Protein AF-A0A9N9IB53-F1 (afdb_monomer)

Secondary structure (DSSP, 8-state):
--HHHHHHHHHHHHTTT--HHHHHHHS-HHHHHHHHHHHHHHHHHHHHHHHHHHS--HHHHHHHHHHHHHHHHHHHHHHHHH--S---HHHHHHHHHHHTS-TT-----SSHHHHHHHH--EEEEESSS-----HHHHHHHHHHHHHHHHHHHHHHHHHHHHTT-SS--TTHHHHHHHHHHHHHHHHHHHTTTEEEEES-SHHHHHHHHHHHHHHHHHHHHHHHHHHHHHHHHHHHHHHHHHHHHHH---HHHHHHHHHHHHHHHHHHHHHHHHHTHHHHHHHHHHHHHBSSS-BHHHHHHHTTGGGTBHHHHHHHHH-HHHHHHHHHHHHHHHHHHHHHHHHHHHHHHHHHHHHHHHHHHHHHHHHHS-TTS----EEHHHHHHSS---------SS-GGGGGSSHHHHHHHHHHHHTT-EES-HHHHHHHHHHHHHHHHHHHHHHIIIIIHHHHHHHHHHHHHHHHHHHTTT----SSTTT---SS--SS----HHHHHHHHHH-BSSTTT-BB--S-TTSTTGGG-EE--SS---EEHHHHHHHH-HHHHHHHTT-PPPHHHHHHHHHHHHHHHHHHHHHHT-B----TTHHHHTGGGSB---

Solvent-accessible surface area (backbone atoms only — not comparable to full-atom values): 33997 Å² total; per-residue (Å²): 136,57,64,58,20,58,49,52,14,48,53,47,60,79,45,67,91,54,51,72,69,55,37,39,68,70,49,32,70,71,53,48,54,49,62,49,50,60,55,45,56,52,58,49,51,54,46,57,50,48,53,61,70,74,45,64,56,71,69,55,44,51,51,46,52,38,47,50,44,45,49,23,57,52,52,50,45,53,57,59,67,68,60,83,69,84,84,48,67,68,57,56,48,49,53,49,49,54,72,48,44,64,82,85,49,79,84,80,82,77,70,44,79,86,43,49,80,75,67,68,53,69,47,78,42,59,78,77,72,79,91,77,73,50,70,66,56,55,50,52,55,52,48,53,52,50,54,51,51,53,51,50,42,48,53,54,38,48,54,40,56,76,68,50,34,68,67,89,62,88,66,48,52,37,55,50,51,47,51,48,54,51,55,51,49,54,62,51,55,78,43,69,73,41,53,74,43,73,74,62,45,38,65,59,50,48,49,44,52,46,53,47,50,56,45,27,51,51,30,42,58,52,50,54,47,54,55,48,55,54,48,53,50,51,47,51,57,49,51,48,50,52,50,54,41,55,63,38,78,47,46,58,50,54,28,49,57,37,51,55,35,28,51,50,38,48,54,53,46,51,56,54,60,32,59,50,53,51,53,59,52,49,52,50,42,44,64,59,43,65,30,92,90,35,29,54,65,58,50,46,32,48,67,4,47,69,60,27,31,43,65,47,34,48,45,39,72,72,40,51,50,64,44,40,43,51,57,48,52,53,52,49,64,71,44,44,63,71,53,48,54,51,50,51,53,54,49,53,49,41,50,52,50,23,54,48,48,43,52,50,51,54,54,52,52,61,67,71,59,71,94,81,60,83,71,68,71,36,31,45,43,56,68,63,60,80,54,87,76,80,81,90,63,81,86,72,90,75,62,76,73,60,78,65,55,37,46,61,62,33,38,45,67,25,44,55,53,48,13,39,39,61,37,68,51,60,69,64,33,44,54,31,37,52,53,45,48,57,49,50,54,52,52,50,59,48,44,40,76,76,47,46,54,63,49,46,51,55,51,31,51,51,47,51,57,52,45,50,75,51,53,52,70,72,60,47,55,30,98,48,102,65,68,44,59,58,70,80,87,87,84,85,88,76,87,54,65,61,43,40,49,57,39,29,69,68,30,53,69,39,87,90,72,21,30,49,22,89,66,53,84,48,42,79,70,43,58,75,40,70,41,67,64,96,58,88,59,77,26,40,40,61,58,38,30,52,74,75,40,52,83,52,39,75,48,53,79,72,46,72,69,53,72,66,58,53,48,29,54,49,10,46,40,62,72,43,44,71,62,35,24,64,75,62,70,33,40,90,71,75,64,83,60,47,59,77,77,21,38,85,70,36,52,71,90,130

Foldseek 3Di:
DQCLLVVQLCVCVVCVVDDLVVLCVVPPLVNLVVVLVVSVVVVVVVVVVVLPVVADDLVRQQVQLLVLLLVLLVVLQVVLVPPPDDDDVLSVLSNVLSVQADVSDHADDPCLVVCLLPPFDKDKAFDDDDDPQDVVNVVVLSVQLVVLLVVLLVVVLVVCVVVLPLHDDPSPSNVSSVSNSVSSVVSVVVPVRMDMDGPHNNSSSSNSSNSNSVSSVVSSVVVVVVSVVVVVVVSVLLSVLSCQCSSPVDLLSLLVNQVVLLVVLLVVLLLVLLLCLLVVVVVVCCVAAVDPVHHLLVVLCCVDLVQLALVSVVVCLVPVLVSSLVVVVVVLVVCLVVSLVVSLVVSVVLQVVQLVVLLVLLVVLLVPDDPPDQFDWAFQLCSNPVGDPDPPDDDDPPDPSSVSRHNCSSRVVSCVSRRSHIDRDVNSSSVSSNVVSVVSVVVVVVCSVPPDSVVSSVSSVVSSVVSSVVVSVVSAADPDQAQTGDPDDDPDDDSDQSSQLSCQLQHALDPVQLAGNLDGCLAPVQQVAWDADPDGDTDGSQRCCCVPPVVCNVNSVPDHDDPSSSLSSLLSCLVCVVVSCVVNVGDHPDDPCSCVVRVVPHDDDD

Organism: NCBI:txid94023

Mean predicted aligned error: 16.35 Å

Nearest PDB structures (foldseek):
  7vgx-assembly1_R  TM=2.521E-01  e=3.388E+00  Homo sapiens

Structure (mmCIF, N/CA/C/O backbone):
data_AF-A0A9N9IB53-F1
#
_entry.id   AF-A0A9N9IB53-F1
#
loop_
_atom_site.group_PDB
_atom_site.id
_atom_site.type_symbol
_atom_site.label_atom_id
_atom_site.label_alt_id
_atom_site.label_comp_id
_atom_site.label_asym_id
_atom_site.label_entity_id
_atom_site.label_seq_id
_atom_site.pdbx_PDB_ins_code
_atom_site.Cartn_x
_atom_site.Cartn_y
_atom_site.Cartn_z
_atom_site.occupancy
_atom_site.B_iso_or_equiv
_atom_site.auth_seq_id
_atom_site.auth_comp_id
_atom_site.auth_asym_id
_atom_site.auth_atom_id
_atom_site.pdbx_PDB_model_num
ATOM 1 N N . GLU A 1 1 ? -6.666 13.324 26.644 1.00 39.88 1 GLU A N 1
ATOM 2 C CA . GLU A 1 1 ? -7.819 12.789 27.408 1.00 39.88 1 GLU A CA 1
ATOM 3 C C . GLU A 1 1 ? -9.128 13.272 26.790 1.00 39.88 1 GLU A C 1
ATOM 5 O O . GLU A 1 1 ? -9.150 14.393 26.292 1.00 39.88 1 GLU A O 1
ATOM 10 N N . MET A 1 2 ? -10.224 12.515 26.894 1.00 49.38 2 MET A N 1
ATOM 11 C CA . MET A 1 2 ? -11.566 13.049 26.629 1.00 49.38 2 MET A CA 1
ATOM 12 C C . MET A 1 2 ? -12.186 13.656 27.895 1.00 49.38 2 MET A C 1
ATOM 14 O O . MET A 1 2 ? -12.417 12.964 28.886 1.00 49.38 2 MET A O 1
ATOM 18 N N . ARG A 1 3 ? -12.514 14.954 27.847 1.00 56.47 3 ARG A N 1
ATOM 19 C CA . ARG A 1 3 ? -13.210 15.657 28.943 1.00 56.47 3 ARG A CA 1
ATOM 20 C C . ARG A 1 3 ? -14.676 15.225 29.088 1.00 56.47 3 ARG A C 1
ATOM 22 O O . ARG A 1 3 ? -15.195 15.208 30.201 1.00 56.47 3 ARG A O 1
ATOM 29 N N . ILE A 1 4 ? -15.299 14.766 27.997 1.00 56.97 4 ILE A N 1
ATOM 30 C CA . ILE A 1 4 ? -16.674 14.235 27.967 1.00 56.97 4 ILE A CA 1
ATOM 31 C C . ILE A 1 4 ? -16.871 13.154 29.044 1.00 56.97 4 ILE A C 1
ATOM 33 O O . ILE A 1 4 ? -17.804 13.261 29.833 1.00 56.97 4 ILE A O 1
ATOM 37 N N . GLY A 1 5 ? -15.948 12.191 29.170 1.00 52.81 5 GLY A N 1
ATOM 38 C CA . GLY A 1 5 ? -16.007 11.161 30.216 1.00 52.81 5 GLY A CA 1
ATOM 39 C C . GLY A 1 5 ? -15.961 11.734 31.641 1.00 52.81 5 GLY A C 1
ATOM 40 O O . GLY A 1 5 ? -16.754 11.323 32.486 1.00 52.81 5 GLY A O 1
ATOM 41 N N . LYS A 1 6 ? -15.108 12.743 31.906 1.00 59.56 6 LYS A N 1
ATOM 42 C CA . LYS A 1 6 ? -15.069 13.461 33.204 1.00 59.56 6 LYS A CA 1
ATOM 43 C C . LYS A 1 6 ? -16.431 14.098 33.531 1.00 59.56 6 LYS A C 1
ATOM 45 O O . LYS A 1 6 ? -16.841 14.100 34.690 1.00 59.56 6 LYS A O 1
ATOM 50 N N . LYS A 1 7 ? -17.152 14.597 32.519 1.00 64.25 7 LYS A N 1
ATOM 51 C CA . LYS A 1 7 ? -18.472 15.228 32.678 1.00 64.25 7 LYS A CA 1
ATOM 52 C C . LYS A 1 7 ? -19.610 14.213 32.819 1.00 64.25 7 LYS A C 1
ATOM 54 O O . LYS A 1 7 ? -20.453 14.413 33.685 1.00 64.25 7 LYS A O 1
ATOM 59 N N . VAL A 1 8 ? -19.602 13.110 32.059 1.00 61.09 8 VAL A N 1
ATOM 60 C CA . VAL A 1 8 ? -20.546 11.982 32.226 1.00 61.09 8 VAL A CA 1
ATOM 61 C C . VAL A 1 8 ? -20.428 11.387 33.627 1.00 61.09 8 VAL A C 1
ATOM 63 O O . VAL A 1 8 ? -21.432 11.289 34.326 1.00 61.09 8 VAL A O 1
ATOM 66 N N . GLY A 1 9 ? -19.209 11.065 34.072 1.00 58.72 9 GLY A N 1
ATOM 67 C CA . GLY A 1 9 ? -18.951 10.541 35.415 1.00 58.72 9 GLY A CA 1
ATOM 68 C C . GLY A 1 9 ? -19.488 11.444 36.515 1.00 58.72 9 GLY A C 1
ATOM 69 O O . GLY A 1 9 ? -20.246 11.002 37.377 1.00 58.72 9 GLY A O 1
ATOM 70 N N . LYS A 1 10 ? -19.178 12.744 36.432 1.00 67.62 10 LYS A N 1
ATOM 71 C CA . LYS A 1 10 ? -19.720 13.730 37.367 1.00 67.62 10 LYS A CA 1
ATOM 72 C C . LYS A 1 10 ? -21.251 13.800 37.315 1.00 67.62 10 LYS A C 1
ATOM 74 O O . LYS A 1 10 ? -21.876 13.779 38.365 1.00 67.62 10 LYS A O 1
ATOM 79 N N . ILE A 1 11 ? -21.861 13.837 36.129 1.00 67.38 11 ILE A N 1
ATOM 80 C CA . ILE A 1 11 ? -23.324 13.869 35.964 1.00 67.38 11 ILE A CA 1
ATOM 81 C C . ILE A 1 11 ? -23.994 12.650 36.616 1.00 67.38 11 ILE A C 1
ATOM 83 O O . ILE A 1 11 ? -24.981 12.819 37.332 1.00 67.38 11 ILE A O 1
ATOM 87 N N . LEU A 1 12 ? -23.452 11.447 36.405 1.00 62.84 12 LEU A N 1
ATOM 88 C CA . LEU A 1 12 ? -23.952 10.209 37.009 1.00 62.84 12 LEU A CA 1
ATOM 89 C C . LEU A 1 12 ? -23.787 10.228 38.538 1.00 62.84 12 LEU A C 1
ATOM 91 O O . LEU A 1 12 ? -24.740 9.942 39.255 1.00 62.84 12 LEU A O 1
ATOM 95 N N . SER A 1 13 ? -22.618 10.636 39.042 1.00 63.16 13 SER A N 1
ATOM 96 C CA . SER A 1 13 ? -22.341 10.766 40.481 1.00 63.16 13 SER A CA 1
ATOM 97 C C . SER A 1 13 ? -23.253 11.791 41.173 1.00 63.16 13 SER A C 1
ATOM 99 O O . SER A 1 13 ? -23.849 11.489 42.207 1.00 63.16 13 SER A O 1
ATOM 101 N N . ASP A 1 14 ? -23.401 12.985 40.592 1.00 69.25 14 ASP A N 1
ATOM 102 C CA . ASP A 1 14 ? -24.212 14.087 41.130 1.00 69.25 14 ASP A CA 1
ATOM 103 C C . ASP A 1 14 ? -25.723 13.762 41.122 1.00 69.25 14 ASP A C 1
ATOM 105 O O . ASP A 1 14 ? -26.490 14.386 41.853 1.00 69.25 14 ASP A O 1
ATOM 109 N N . ASN A 1 15 ? -26.162 12.774 40.326 1.00 63.28 15 ASN A N 1
ATOM 110 C CA . ASN A 1 15 ? -27.563 12.346 40.201 1.00 63.28 15 ASN A CA 1
ATOM 111 C C . ASN A 1 15 ? -27.794 10.877 40.615 1.00 63.28 15 ASN A C 1
ATOM 113 O O . ASN A 1 15 ? -28.842 10.315 40.304 1.00 63.28 15 ASN A O 1
ATOM 117 N N . LYS A 1 16 ? -26.858 10.252 41.345 1.00 61.94 16 LYS A N 1
ATOM 118 C CA . LYS A 1 16 ? -26.874 8.818 41.723 1.00 61.94 16 LYS A CA 1
ATOM 119 C C . LYS A 1 16 ? -28.137 8.332 42.463 1.00 61.94 16 LYS A C 1
ATOM 121 O O . LYS A 1 16 ? -28.369 7.135 42.556 1.00 61.94 16 LYS A O 1
ATOM 126 N N . GLU A 1 17 ? -28.919 9.252 43.031 1.00 60.66 17 GLU A N 1
ATOM 127 C CA . GLU A 1 17 ? -30.139 8.974 43.810 1.00 60.66 17 GLU A CA 1
ATOM 128 C C . GLU A 1 17 ? -31.422 9.109 42.964 1.00 60.66 17 GLU A C 1
ATOM 130 O O . GLU A 1 17 ? -32.527 9.037 43.499 1.00 60.66 17 GLU A O 1
ATOM 135 N N . LYS A 1 18 ? -31.295 9.335 41.647 1.00 64.69 18 LYS A N 1
ATOM 136 C CA . LYS A 1 18 ? -32.418 9.498 40.716 1.00 64.69 18 LYS A CA 1
ATOM 137 C C . LYS A 1 18 ? -32.830 8.193 40.047 1.00 64.69 18 LYS A C 1
ATOM 139 O O . LYS A 1 18 ? -31.997 7.439 39.549 1.00 64.69 18 LYS A O 1
ATOM 144 N N . THR A 1 19 ? -34.141 7.974 39.979 1.00 59.88 19 THR A N 1
ATOM 145 C CA . THR A 1 19 ? -34.743 6.885 39.194 1.00 59.88 19 THR A CA 1
ATOM 146 C C . THR A 1 19 ? -34.499 7.079 37.688 1.00 59.88 19 THR A C 1
ATOM 148 O O . THR A 1 19 ? -34.317 8.219 37.250 1.00 59.88 19 THR A O 1
ATOM 151 N N . PRO A 1 20 ? -34.518 6.017 36.857 1.00 56.50 20 PRO A N 1
ATOM 152 C CA . PRO A 1 20 ? -34.355 6.137 35.402 1.00 56.50 20 PRO A CA 1
ATOM 153 C C . PRO A 1 20 ? -35.373 7.082 34.738 1.00 56.50 20 PRO A C 1
ATOM 155 O O . PRO A 1 20 ? -35.048 7.774 33.772 1.00 56.50 20 PRO A O 1
ATOM 158 N N . GLU A 1 21 ? -36.593 7.145 35.272 1.00 61.78 21 GLU A N 1
ATOM 159 C CA . GLU A 1 21 ? -37.663 8.049 34.848 1.00 61.78 21 GLU A CA 1
ATOM 160 C C . GLU A 1 21 ? -37.324 9.516 35.151 1.00 61.78 21 GLU A C 1
ATOM 162 O O . GLU A 1 21 ? -37.459 10.375 34.276 1.00 61.78 21 GLU A O 1
ATOM 167 N N . GLU A 1 22 ? -36.827 9.814 36.356 1.00 65.06 22 GLU A N 1
ATOM 168 C CA . GLU A 1 22 ? -36.320 11.149 36.700 1.00 65.06 22 GLU A CA 1
ATOM 169 C C . GLU A 1 22 ? -35.081 11.516 35.877 1.00 65.06 22 GLU A C 1
ATOM 171 O O . GLU A 1 22 ? -34.960 12.656 35.429 1.00 65.06 22 GLU A O 1
ATOM 176 N N . PHE A 1 23 ? -34.183 10.557 35.628 1.00 63.91 23 PHE A N 1
ATOM 177 C CA . PHE A 1 23 ? -32.989 10.763 34.810 1.00 63.91 23 PHE A CA 1
ATOM 178 C C . PHE A 1 23 ? -33.374 11.185 33.385 1.00 63.91 23 PHE A C 1
ATOM 180 O O . PHE A 1 23 ? -32.892 12.205 32.897 1.00 63.91 23 PHE A O 1
ATOM 187 N N . LYS A 1 24 ? -34.332 10.486 32.759 1.00 62.16 24 LYS A N 1
ATOM 188 C CA . LYS A 1 24 ? -34.911 10.861 31.454 1.00 62.16 24 LYS A CA 1
ATOM 189 C C . LYS A 1 24 ? -35.626 12.215 31.459 1.00 62.16 24 LYS A C 1
ATOM 191 O O . LYS A 1 24 ? -35.605 12.906 30.442 1.00 62.16 24 LYS A O 1
ATOM 196 N N . ALA A 1 25 ? -36.259 12.599 32.567 1.00 65.25 25 ALA A N 1
ATOM 197 C CA . ALA A 1 25 ? -36.915 13.901 32.698 1.00 65.25 25 ALA A CA 1
ATOM 198 C C . ALA A 1 25 ? -35.909 15.064 32.815 1.00 65.25 25 ALA A C 1
ATOM 200 O O . ALA A 1 25 ? -36.146 16.135 32.257 1.00 65.25 25 ALA A O 1
ATOM 201 N N . ILE A 1 26 ? -34.782 14.856 33.504 1.00 64.75 26 ILE A N 1
ATOM 202 C CA . ILE A 1 26 ? -33.710 15.853 33.663 1.00 64.75 26 ILE A CA 1
ATOM 203 C C . ILE A 1 26 ? -32.871 15.950 32.378 1.00 64.75 26 ILE A C 1
ATOM 205 O O . ILE A 1 26 ? -32.667 17.038 31.831 1.00 64.75 26 ILE A O 1
ATOM 209 N N . PHE A 1 27 ? -32.422 14.810 31.854 1.00 67.56 27 PHE A N 1
ATOM 210 C CA . PHE A 1 27 ? -31.535 14.701 30.695 1.00 67.56 27 PHE A CA 1
ATOM 211 C C . PHE A 1 27 ? -32.322 14.529 29.392 1.00 67.56 27 PHE A C 1
ATOM 213 O O . PHE A 1 27 ? -32.134 13.590 28.620 1.00 67.56 27 PHE A O 1
ATOM 220 N N . SER A 1 28 ? -33.219 15.486 29.138 1.00 69.19 28 SER A N 1
ATOM 221 C CA . SER A 1 28 ? -33.874 15.621 27.834 1.00 69.19 28 SER A CA 1
ATOM 222 C C . SER A 1 28 ? -32.839 15.796 26.713 1.00 69.19 28 SER A C 1
ATOM 224 O O . SER A 1 28 ? -31.769 16.370 26.933 1.00 69.19 28 SER A O 1
ATOM 226 N N . LYS A 1 29 ? -33.182 15.380 25.483 1.00 73.31 29 LYS A N 1
ATOM 227 C CA . LYS A 1 29 ? -32.273 15.440 24.323 1.00 73.31 29 LYS A CA 1
ATOM 228 C C . LYS A 1 29 ? -31.581 16.806 24.179 1.00 73.31 29 LYS A C 1
ATOM 230 O O . LYS A 1 29 ? -30.365 16.859 24.052 1.00 73.31 29 LYS A O 1
ATOM 235 N N . SER A 1 30 ? -32.333 17.904 24.302 1.00 75.62 30 SER A N 1
ATOM 236 C CA . SER A 1 30 ? -31.782 19.264 24.202 1.00 75.62 30 SER A CA 1
ATOM 237 C C . SER A 1 30 ? -30.749 19.589 25.288 1.00 75.62 30 SER A C 1
ATOM 239 O O . SER A 1 30 ? -29.819 20.342 25.015 1.00 75.62 30 SER A O 1
ATOM 241 N N . LYS A 1 31 ? -30.891 19.043 26.505 1.00 73.00 31 LYS A N 1
ATOM 242 C CA . LYS A 1 31 ? -29.931 19.248 27.601 1.00 73.00 31 LYS A CA 1
ATOM 243 C C . LYS A 1 31 ? -28.667 18.410 27.395 1.00 73.00 31 LYS A C 1
ATOM 245 O O . LYS A 1 31 ? -27.570 18.880 27.686 1.00 73.00 31 LYS A O 1
ATOM 250 N N . CYS A 1 32 ? -28.809 17.201 26.855 1.00 69.81 32 CYS A N 1
ATOM 251 C CA . CYS A 1 32 ? -27.674 16.371 26.456 1.00 69.81 32 CYS A CA 1
ATOM 252 C C . CYS A 1 32 ? -26.886 17.006 25.298 1.00 69.81 32 CYS A C 1
ATOM 254 O O . CYS A 1 32 ? -25.665 17.119 25.388 1.00 69.81 32 CYS A O 1
ATOM 256 N N . ASP A 1 33 ? -27.576 17.492 24.260 1.00 79.81 33 ASP A N 1
ATOM 257 C CA . ASP A 1 33 ? -26.955 18.202 23.136 1.00 79.81 33 ASP A CA 1
ATOM 258 C C . ASP A 1 33 ? -26.200 19.460 23.620 1.00 79.81 33 ASP A C 1
ATOM 260 O O . ASP A 1 33 ? -25.074 19.704 23.192 1.00 79.81 33 ASP A O 1
ATOM 264 N N . GLU A 1 34 ? -26.767 20.240 24.546 1.00 80.38 34 GLU A N 1
ATOM 265 C CA . GLU A 1 34 ? -26.108 21.403 25.165 1.00 80.38 34 GLU A CA 1
ATOM 266 C C . GLU A 1 34 ? -24.802 21.011 25.886 1.00 80.38 34 GLU A C 1
ATOM 268 O O . GLU A 1 34 ? -23.727 21.507 25.543 1.00 80.38 34 GLU A O 1
ATOM 273 N N . LEU A 1 35 ? -24.877 20.064 26.831 1.00 72.62 35 LEU A N 1
ATOM 274 C CA . LEU A 1 35 ? -23.743 19.629 27.660 1.00 72.62 35 LEU A CA 1
ATOM 275 C C . LEU A 1 35 ? -22.605 18.994 26.847 1.00 72.62 35 LEU A C 1
ATOM 277 O O . LEU A 1 35 ? -21.434 19.156 27.210 1.00 72.62 35 LEU A O 1
ATOM 281 N N . PHE A 1 36 ? -22.940 18.285 25.764 1.00 80.19 36 PHE A N 1
ATOM 282 C CA . PHE A 1 36 ? -21.968 17.718 24.832 1.00 80.19 36 PHE A CA 1
ATOM 283 C C . PHE A 1 36 ? -21.298 18.806 23.985 1.00 80.19 36 PHE A C 1
ATOM 285 O O . PHE A 1 36 ? -20.075 18.805 23.844 1.00 80.19 36 PHE A O 1
ATOM 292 N N . ASN A 1 37 ? -22.071 19.754 23.439 1.00 83.62 37 ASN A N 1
ATOM 293 C CA . ASN A 1 37 ? -21.524 20.811 22.586 1.00 83.62 37 ASN A CA 1
ATOM 294 C C . ASN A 1 37 ? -20.587 21.769 23.345 1.00 83.62 37 ASN A C 1
ATOM 296 O O . ASN A 1 37 ? -19.641 22.270 22.738 1.00 83.62 37 ASN A O 1
ATOM 300 N N . GLU A 1 38 ? -20.779 21.971 24.655 1.00 80.31 38 GLU A N 1
ATOM 301 C CA . GLU A 1 38 ? -19.804 22.670 25.508 1.00 80.31 38 GLU A CA 1
ATOM 302 C C . GLU A 1 38 ? -18.413 22.010 25.445 1.00 80.31 38 GLU A C 1
ATOM 304 O O . GLU A 1 38 ? -17.438 22.666 25.077 1.00 80.31 38 GLU A O 1
ATOM 309 N N . GLU A 1 39 ? -18.316 20.708 25.738 1.00 74.19 39 GLU A N 1
ATOM 310 C CA . GLU A 1 39 ? -17.036 19.976 25.733 1.00 74.19 39 GLU A CA 1
ATOM 311 C C . GLU A 1 39 ? -16.465 19.817 24.319 1.00 74.19 39 GLU A C 1
ATOM 313 O O . GLU A 1 39 ? -15.256 19.928 24.106 1.00 74.19 39 GLU A O 1
ATOM 318 N N . TRP A 1 40 ? -17.337 19.600 23.333 1.00 82.56 40 TRP A N 1
ATOM 319 C CA . TRP A 1 40 ? -16.949 19.490 21.930 1.00 82.56 40 TRP A CA 1
ATOM 320 C C . TRP A 1 40 ? -16.361 20.794 21.371 1.00 82.56 40 TRP A C 1
ATOM 322 O O . TRP A 1 40 ? -15.504 20.761 20.486 1.00 82.56 40 TRP A O 1
ATOM 332 N N . SER A 1 41 ? -16.770 21.953 21.903 1.00 82.25 41 SER A N 1
ATOM 333 C CA . SER A 1 41 ? -16.246 23.254 21.467 1.00 82.25 41 SER A CA 1
ATOM 334 C C . SER A 1 41 ? -14.737 23.406 21.691 1.00 82.25 41 SER A C 1
ATOM 336 O O . SER A 1 41 ? -14.086 24.138 20.949 1.00 82.25 41 SER A O 1
ATOM 338 N N . GLU A 1 42 ? -14.169 22.695 22.668 1.00 74.25 42 GLU A N 1
ATOM 339 C CA . GLU A 1 42 ? -12.728 22.665 22.939 1.00 74.25 42 GLU A CA 1
ATOM 340 C C . GLU A 1 42 ? -12.004 21.739 21.954 1.00 74.25 42 GLU A C 1
ATOM 342 O O . GLU A 1 42 ? -11.044 22.162 21.316 1.00 74.25 42 GLU A O 1
ATOM 347 N N . VAL A 1 43 ? -12.535 20.528 21.729 1.00 76.88 43 VAL A N 1
ATOM 348 C CA . VAL A 1 43 ? -12.014 19.573 20.726 1.00 76.88 43 VAL A CA 1
ATOM 349 C C . VAL A 1 43 ? -11.954 20.214 19.336 1.00 76.88 43 VAL A C 1
ATOM 351 O O . VAL A 1 43 ? -10.986 20.029 18.599 1.00 76.88 43 VAL A O 1
ATOM 354 N N . LYS A 1 44 ? -12.956 21.031 18.988 1.00 79.38 44 LYS A N 1
ATOM 355 C CA . LYS A 1 44 ? -12.975 21.770 17.723 1.00 79.38 44 LYS A CA 1
ATOM 356 C C . LYS A 1 44 ? -11.907 22.870 17.642 1.00 79.38 44 LYS A C 1
ATOM 358 O O . LYS A 1 44 ? -11.322 23.045 16.578 1.00 79.38 44 LYS A O 1
ATOM 363 N N . LYS A 1 45 ? -11.591 23.575 18.737 1.00 80.50 45 LYS A N 1
ATOM 364 C CA . LYS A 1 45 ? -10.486 24.561 18.757 1.00 80.50 45 LYS A CA 1
ATOM 365 C C . LYS A 1 45 ? -9.133 23.884 18.538 1.00 80.50 45 LYS A C 1
ATOM 367 O O . LYS A 1 45 ? -8.314 24.415 17.787 1.00 80.50 45 LYS A O 1
ATOM 372 N N . ASP A 1 46 ? -8.930 22.719 19.152 1.00 77.31 46 ASP A N 1
ATOM 373 C CA . ASP A 1 46 ? -7.717 21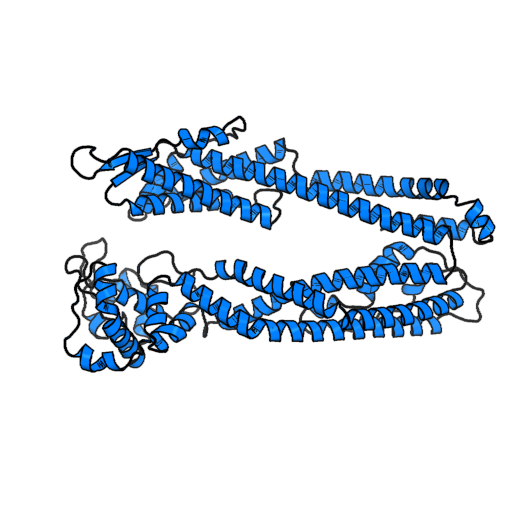.914 18.982 1.00 77.31 46 ASP A CA 1
ATOM 374 C C . ASP A 1 46 ? -7.604 21.382 17.539 1.00 77.31 46 ASP A C 1
ATOM 376 O O . ASP A 1 46 ? -6.532 21.477 16.937 1.00 77.31 46 ASP A O 1
ATOM 380 N N . GLN A 1 47 ? -8.713 20.932 16.927 1.00 80.12 47 GLN A N 1
ATOM 381 C CA . GLN A 1 47 ? -8.764 20.599 15.494 1.00 80.12 47 GLN A CA 1
ATOM 382 C C . GLN A 1 47 ? -8.405 21.813 14.624 1.00 80.12 47 GLN A C 1
ATOM 384 O O . GLN A 1 47 ? -7.512 21.720 13.782 1.00 80.12 47 GLN A O 1
ATOM 389 N N . ASP A 1 48 ? -9.064 22.958 14.824 1.00 79.19 48 ASP A N 1
ATOM 390 C CA . ASP A 1 48 ? -8.815 24.172 14.043 1.00 79.19 48 ASP A CA 1
ATOM 391 C C . ASP A 1 48 ? -7.345 24.613 14.172 1.00 79.19 48 ASP A C 1
ATOM 393 O O . ASP A 1 48 ? -6.755 25.116 13.216 1.00 79.19 48 ASP A O 1
ATOM 397 N N . ALA A 1 49 ? -6.723 24.458 15.347 1.00 81.00 49 ALA A N 1
ATOM 398 C CA . ALA A 1 49 ? -5.292 24.693 15.540 1.00 81.00 49 ALA A CA 1
ATOM 399 C C . ALA A 1 49 ? -4.431 23.693 14.744 1.00 81.00 49 ALA A C 1
ATOM 401 O O . ALA A 1 49 ? -3.594 24.121 13.951 1.00 81.00 49 ALA A O 1
ATOM 402 N N . PHE A 1 50 ? -4.684 22.388 14.880 1.00 78.75 50 PHE A N 1
ATOM 403 C CA . PHE A 1 50 ? -3.954 21.328 14.177 1.00 78.75 50 PHE A CA 1
ATOM 404 C C . PHE A 1 50 ? -4.023 21.467 12.648 1.00 78.75 50 PHE A C 1
ATOM 406 O O . PHE A 1 50 ? -2.990 21.412 11.980 1.00 78.75 50 PHE A O 1
ATOM 413 N N . LEU A 1 51 ? -5.205 21.734 12.079 1.00 78.50 51 LEU A N 1
ATOM 414 C CA . LEU A 1 51 ? -5.375 21.944 10.635 1.00 78.50 51 LEU A CA 1
ATOM 415 C C . LEU A 1 51 ? -4.559 23.149 10.130 1.00 78.50 51 LEU A C 1
ATOM 417 O O . LEU A 1 51 ? -3.948 23.071 9.062 1.00 78.50 51 LEU A O 1
ATOM 421 N N . ARG A 1 52 ? -4.477 24.233 10.918 1.00 77.12 52 ARG A N 1
ATOM 422 C CA . ARG A 1 52 ? -3.631 25.412 10.627 1.00 77.12 52 ARG A CA 1
ATOM 423 C C . ARG A 1 52 ? -2.128 25.149 10.786 1.00 77.12 52 ARG A C 1
ATOM 425 O O . ARG A 1 52 ? -1.336 25.885 10.208 1.00 77.12 52 ARG A O 1
ATOM 432 N N . THR A 1 53 ? -1.721 24.132 11.546 1.00 76.00 53 THR A N 1
ATOM 433 C CA . THR A 1 53 ? -0.315 23.696 11.634 1.00 76.00 53 THR A CA 1
ATOM 434 C C . THR A 1 53 ? 0.065 22.759 10.486 1.00 76.00 53 THR A C 1
ATOM 436 O O . THR A 1 53 ? 1.144 22.900 9.916 1.00 76.00 53 THR A O 1
ATOM 439 N N . MET A 1 54 ? -0.814 21.818 10.131 1.00 75.19 54 MET A N 1
ATOM 440 C CA . MET A 1 54 ? -0.540 20.785 9.124 1.00 75.19 54 MET A CA 1
ATOM 441 C C . MET A 1 54 ? -0.685 21.271 7.679 1.00 75.19 54 MET A C 1
ATOM 443 O O . MET A 1 54 ? -0.041 20.723 6.785 1.00 75.19 54 MET A O 1
ATOM 447 N N . THR A 1 55 ? -1.516 22.288 7.428 1.00 74.94 55 THR A N 1
ATOM 448 C CA . THR A 1 55 ? -1.749 22.812 6.075 1.00 74.94 55 THR A CA 1
ATOM 449 C C . THR A 1 55 ? -1.134 24.190 5.888 1.00 74.94 55 THR A C 1
ATOM 451 O O . THR A 1 55 ? -1.235 25.070 6.741 1.00 74.94 55 THR A O 1
ATOM 454 N N . LYS A 1 56 ? -0.489 24.397 4.737 1.00 74.75 56 LYS A N 1
ATOM 455 C CA . LYS A 1 56 ? -0.002 25.719 4.342 1.00 74.75 56 LYS A CA 1
ATOM 456 C C . LYS A 1 56 ? -1.152 26.512 3.734 1.00 74.75 56 LYS A C 1
ATOM 458 O O . LYS A 1 56 ? -1.782 26.044 2.788 1.00 74.75 56 LYS A O 1
ATOM 463 N N . GLU A 1 57 ? -1.371 27.740 4.206 1.00 81.88 57 GLU A N 1
ATOM 464 C CA . GLU A 1 57 ? -2.204 28.710 3.484 1.00 81.88 57 GLU A CA 1
ATOM 465 C C . GLU A 1 57 ? -1.765 28.797 2.014 1.00 81.88 57 GLU A C 1
ATOM 467 O O . GLU A 1 57 ? -0.567 28.723 1.733 1.00 81.88 57 GLU A O 1
ATOM 472 N N . MET A 1 58 ? -2.688 29.031 1.073 1.00 82.94 58 MET A N 1
ATOM 473 C CA . MET A 1 58 ? -2.378 28.993 -0.368 1.00 82.94 58 MET A CA 1
ATOM 474 C C . MET A 1 58 ? -1.159 29.854 -0.756 1.00 82.94 58 MET A C 1
ATOM 476 O O . MET A 1 58 ? -0.351 29.423 -1.571 1.00 82.94 58 MET A O 1
ATOM 480 N N . LYS A 1 59 ? -0.970 31.029 -0.135 1.00 83.94 59 LYS A N 1
ATOM 481 C CA . LYS A 1 59 ? 0.207 31.895 -0.359 1.00 83.94 59 LYS A CA 1
ATOM 482 C C . LYS A 1 59 ? 1.512 31.296 0.184 1.00 83.94 59 LYS A C 1
ATOM 484 O O . LYS A 1 59 ? 2.560 31.448 -0.434 1.00 83.94 59 LYS A O 1
ATOM 489 N N . SER A 1 60 ? 1.450 30.606 1.322 1.00 86.19 60 SER A N 1
ATOM 490 C CA . SER A 1 60 ? 2.580 29.886 1.924 1.00 86.19 60 SER A CA 1
ATOM 491 C C . SER A 1 60 ? 2.943 28.637 1.113 1.00 86.19 60 SER A C 1
ATOM 493 O O . SER A 1 60 ? 4.123 28.344 0.927 1.00 86.19 60 SER A O 1
ATOM 495 N N . LEU A 1 61 ? 1.948 27.940 0.552 1.00 87.75 61 LEU A N 1
ATOM 496 C CA . LEU A 1 61 ? 2.159 26.832 -0.381 1.00 87.75 61 LEU A CA 1
ATOM 497 C C . LEU A 1 61 ? 2.750 27.319 -1.715 1.00 87.75 61 LEU A C 1
ATOM 499 O O . LEU A 1 61 ? 3.708 26.730 -2.207 1.00 87.75 61 LEU A O 1
ATOM 503 N N . GLU A 1 62 ? 2.242 28.424 -2.262 1.00 90.75 62 GLU A N 1
ATOM 504 C CA . GLU A 1 62 ? 2.765 29.055 -3.482 1.00 90.75 62 GLU A CA 1
ATOM 505 C C . GLU A 1 62 ? 4.231 29.475 -3.299 1.00 90.75 62 GLU A C 1
ATOM 507 O O . GLU A 1 62 ? 5.091 29.092 -4.094 1.00 90.75 62 GLU A O 1
ATOM 512 N N . GLN A 1 63 ? 4.549 30.158 -2.193 1.00 89.81 63 GLN A N 1
ATOM 513 C CA . GLN A 1 63 ? 5.923 30.526 -1.853 1.00 89.81 63 GLN A CA 1
ATOM 514 C C . GLN A 1 63 ? 6.815 29.298 -1.597 1.00 89.81 63 GLN A C 1
ATOM 516 O O . GLN A 1 63 ? 7.988 29.322 -1.965 1.00 89.81 63 GLN A O 1
ATOM 521 N N . HIS A 1 64 ? 6.285 28.217 -1.008 1.00 90.44 64 HIS A N 1
ATOM 522 C CA . HIS A 1 64 ? 7.017 26.955 -0.824 1.00 90.44 64 HIS A CA 1
ATOM 523 C C . HIS A 1 64 ? 7.421 26.349 -2.169 1.00 90.44 64 HIS A C 1
ATOM 525 O O . HIS A 1 64 ? 8.601 26.090 -2.384 1.00 90.44 64 HIS A O 1
ATOM 531 N N . VAL A 1 65 ? 6.470 26.199 -3.098 1.00 91.62 65 VAL A N 1
ATOM 532 C CA . VAL A 1 65 ? 6.737 25.669 -4.445 1.00 91.62 65 VAL A CA 1
ATOM 533 C C . VAL A 1 65 ? 7.744 26.551 -5.191 1.00 91.62 65 VAL A C 1
ATOM 535 O O . VAL A 1 65 ? 8.734 26.041 -5.715 1.00 91.62 65 VAL A O 1
ATOM 538 N N . VAL A 1 66 ? 7.551 27.875 -5.183 1.00 91.19 66 VAL A N 1
ATOM 539 C CA . VAL A 1 66 ? 8.477 28.831 -5.813 1.00 91.19 66 VAL A CA 1
ATOM 540 C C . VAL A 1 66 ? 9.884 28.740 -5.211 1.00 91.19 66 VAL A C 1
ATOM 542 O O . VAL A 1 66 ? 10.862 28.764 -5.959 1.00 91.19 66 VAL A O 1
ATOM 545 N N . ASN A 1 67 ? 10.017 28.602 -3.890 1.00 90.50 67 ASN A N 1
ATOM 546 C CA . ASN A 1 67 ? 11.321 28.484 -3.235 1.00 90.50 67 ASN A CA 1
ATOM 547 C C . ASN A 1 67 ? 12.014 27.162 -3.590 1.00 90.50 67 ASN A C 1
ATOM 549 O O . ASN A 1 67 ? 13.141 27.192 -4.080 1.00 90.50 67 ASN A O 1
ATOM 553 N N . SER A 1 68 ? 11.343 26.018 -3.412 1.00 92.31 68 SER A N 1
ATOM 554 C CA . SER A 1 68 ? 11.941 24.695 -3.642 1.00 92.31 68 SER A CA 1
ATOM 555 C C . SER A 1 68 ? 12.348 24.469 -5.102 1.00 92.31 68 SER A C 1
ATOM 557 O O . SER A 1 68 ? 13.392 23.868 -5.357 1.00 92.31 68 SER A O 1
ATOM 559 N N . PHE A 1 69 ? 11.584 24.984 -6.075 1.00 93.06 69 PHE A N 1
ATOM 560 C CA . PHE A 1 69 ? 12.010 24.949 -7.477 1.00 93.06 69 PHE A CA 1
ATOM 561 C C . PHE A 1 69 ? 13.188 25.901 -7.743 1.00 93.06 69 PHE A C 1
ATOM 563 O O . PHE A 1 69 ? 14.167 25.482 -8.355 1.00 93.06 69 PHE A O 1
ATOM 570 N N . ASN A 1 70 ? 13.178 27.148 -7.252 1.00 91.69 70 ASN A N 1
ATOM 571 C CA . ASN A 1 70 ? 14.322 28.054 -7.446 1.00 91.69 70 ASN A CA 1
ATOM 572 C C . ASN A 1 70 ? 15.621 27.513 -6.815 1.00 91.69 70 ASN A C 1
ATOM 574 O O . ASN A 1 70 ? 16.683 27.606 -7.435 1.00 91.69 70 ASN A O 1
ATOM 578 N N . GLU A 1 71 ? 15.541 26.899 -5.633 1.00 89.56 71 GLU A N 1
ATOM 579 C CA . GLU A 1 71 ? 16.665 26.215 -4.986 1.00 89.56 71 GLU A CA 1
ATOM 580 C C . GLU A 1 71 ? 17.168 25.031 -5.828 1.00 89.56 71 GLU A C 1
ATOM 582 O O . GLU A 1 71 ? 18.365 24.926 -6.096 1.00 89.56 71 GLU A O 1
ATOM 587 N N . ALA A 1 72 ? 16.269 24.194 -6.352 1.00 90.44 72 ALA A N 1
ATOM 588 C CA . ALA A 1 72 ? 16.635 23.106 -7.256 1.00 90.44 72 ALA A CA 1
ATOM 589 C C . ALA A 1 72 ? 17.346 23.596 -8.532 1.00 90.44 72 ALA A C 1
ATOM 591 O O . ALA A 1 72 ? 18.324 22.983 -8.962 1.00 90.44 72 ALA A O 1
ATOM 592 N N . ILE A 1 73 ? 16.929 24.725 -9.117 1.00 90.31 73 ILE A N 1
ATOM 593 C CA . ILE A 1 73 ? 17.609 25.319 -10.281 1.00 90.31 73 ILE A CA 1
ATOM 594 C C . ILE A 1 73 ? 18.973 25.916 -9.867 1.00 90.31 73 ILE A C 1
ATOM 596 O O . ILE A 1 73 ? 19.932 25.892 -10.649 1.00 90.31 73 ILE A O 1
ATOM 600 N N . ILE A 1 74 ? 19.135 26.429 -8.642 1.00 87.69 74 ILE A N 1
ATOM 601 C CA . ILE A 1 74 ? 20.448 26.820 -8.090 1.00 87.69 74 ILE A CA 1
ATOM 602 C C . ILE A 1 74 ? 21.367 25.595 -7.967 1.00 87.69 74 ILE A C 1
ATOM 604 O O . ILE A 1 74 ? 22.448 25.593 -8.564 1.00 87.69 74 ILE A O 1
ATOM 608 N N . ASN A 1 75 ? 20.909 24.535 -7.304 1.00 85.31 75 ASN A N 1
ATOM 609 C CA . ASN A 1 75 ? 21.684 23.320 -7.048 1.00 85.31 75 ASN A CA 1
ATOM 610 C C . ASN A 1 75 ? 22.039 22.580 -8.352 1.00 85.31 75 ASN A C 1
ATOM 612 O O . ASN A 1 75 ? 23.197 22.213 -8.564 1.00 85.31 75 ASN A O 1
ATOM 616 N N . GLY A 1 76 ? 21.087 22.455 -9.283 1.00 84.62 76 GLY A N 1
ATOM 617 C CA . GLY A 1 76 ? 21.295 21.845 -10.599 1.00 84.62 76 GLY A CA 1
ATOM 618 C C . GLY A 1 76 ? 22.370 22.552 -11.432 1.00 84.62 76 GLY A C 1
ATOM 619 O O . GLY A 1 76 ? 23.230 21.884 -12.003 1.00 84.62 76 GLY A O 1
ATOM 620 N N . HIS A 1 77 ? 22.413 23.893 -11.430 1.00 82.81 77 HIS A N 1
ATOM 621 C CA . HIS A 1 77 ? 23.518 24.640 -12.053 1.00 82.81 77 HIS A CA 1
ATOM 622 C C . HIS A 1 77 ? 24.876 24.321 -11.413 1.00 82.81 77 HIS A C 1
ATOM 624 O O . HIS A 1 77 ? 25.859 24.175 -12.134 1.00 82.81 77 HIS A O 1
ATOM 630 N N . GLY A 1 78 ? 24.953 24.254 -10.079 1.00 77.31 78 GLY A N 1
ATOM 631 C CA . GLY A 1 78 ? 26.208 23.987 -9.369 1.00 77.31 78 GLY A CA 1
ATOM 632 C C . GLY A 1 78 ? 26.788 22.622 -9.737 1.00 77.31 78 GLY A C 1
ATOM 633 O O . GLY A 1 78 ? 27.940 22.522 -10.159 1.00 77.31 78 GLY A O 1
ATOM 634 N N . ILE A 1 79 ? 25.949 21.587 -9.675 1.00 78.44 79 ILE A N 1
ATOM 635 C CA . ILE A 1 79 ? 26.296 20.205 -10.034 1.00 78.44 79 ILE A CA 1
ATOM 636 C C . ILE A 1 79 ? 26.779 20.130 -11.490 1.00 78.44 79 ILE A C 1
ATOM 638 O O . ILE A 1 79 ? 27.847 19.591 -11.775 1.00 78.44 79 ILE A O 1
ATOM 642 N N . VAL A 1 80 ? 26.025 20.731 -12.411 1.00 75.44 80 VAL A N 1
ATOM 643 C CA . VAL A 1 80 ? 26.281 20.649 -13.855 1.00 75.44 80 VAL A CA 1
ATOM 644 C C . VAL A 1 80 ? 27.459 21.530 -14.308 1.00 75.44 80 VAL A C 1
ATOM 646 O O . VAL A 1 80 ? 28.061 21.246 -15.342 1.00 75.44 80 VAL A O 1
ATOM 649 N N . ASN A 1 81 ? 27.859 22.542 -13.531 1.00 67.94 81 ASN A N 1
ATOM 650 C CA . ASN A 1 81 ? 29.088 23.314 -13.765 1.00 67.94 81 ASN A CA 1
ATOM 651 C C . ASN A 1 81 ? 30.348 22.650 -13.181 1.00 67.94 81 ASN A C 1
ATOM 653 O O . ASN A 1 81 ? 31.432 22.826 -13.736 1.00 67.94 81 ASN A O 1
ATOM 657 N N . ASN A 1 82 ? 30.223 21.900 -12.082 1.00 57.59 82 ASN A N 1
ATOM 658 C CA . ASN A 1 82 ? 31.356 21.240 -11.422 1.00 57.59 82 ASN A CA 1
ATOM 659 C C . ASN A 1 82 ? 31.794 19.936 -12.112 1.00 57.59 82 ASN A C 1
ATOM 661 O O . ASN A 1 82 ? 32.919 19.486 -11.898 1.00 57.59 82 ASN A O 1
ATOM 665 N N . ASP A 1 83 ? 30.947 19.352 -12.961 1.00 55.78 83 ASP A N 1
ATOM 666 C CA . ASP A 1 83 ? 31.276 18.177 -13.770 1.00 55.78 83 ASP A CA 1
ATOM 667 C C . ASP A 1 83 ? 32.295 18.516 -14.881 1.00 55.78 83 ASP A C 1
ATOM 669 O O . ASP A 1 83 ? 31.955 19.099 -15.925 1.00 55.78 83 ASP A O 1
ATOM 673 N N . ARG A 1 84 ? 33.558 18.147 -14.621 1.00 45.19 84 ARG A N 1
ATOM 674 C CA . ARG A 1 84 ? 34.734 18.316 -15.496 1.00 45.19 84 ARG A CA 1
ATOM 675 C C . ARG A 1 84 ? 35.029 17.089 -16.379 1.00 45.19 84 ARG A C 1
ATOM 677 O O . ARG A 1 84 ? 36.120 17.013 -16.937 1.00 45.19 84 ARG A O 1
ATOM 684 N N . GLY A 1 85 ? 34.106 16.130 -16.485 1.00 47.28 85 GLY A N 1
ATOM 685 C CA . GLY A 1 85 ? 34.274 14.945 -17.332 1.00 47.28 85 GLY A CA 1
ATOM 686 C C . GLY A 1 85 ? 34.254 15.245 -18.838 1.00 47.28 85 GLY A C 1
ATOM 687 O O . GLY A 1 85 ? 33.728 16.271 -19.280 1.00 47.28 85 GLY A O 1
ATOM 688 N N . ASP A 1 86 ? 34.814 14.321 -19.625 1.00 43.66 86 ASP A N 1
ATOM 689 C CA . ASP A 1 86 ? 34.847 14.423 -21.087 1.00 43.66 86 ASP A CA 1
ATOM 6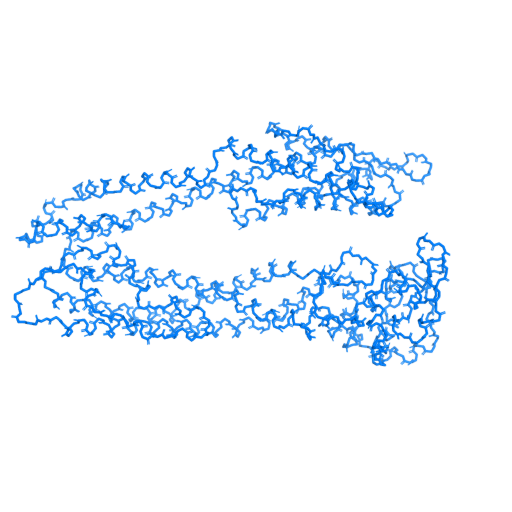90 C C . ASP A 1 86 ? 33.445 14.294 -21.720 1.00 43.66 86 ASP A C 1
ATOM 692 O O . ASP A 1 86 ? 32.545 13.627 -21.203 1.00 43.66 86 ASP A O 1
ATOM 696 N N . VAL A 1 87 ? 33.224 15.026 -22.811 1.00 52.41 87 VAL A N 1
ATOM 697 C CA . VAL A 1 87 ? 31.955 15.735 -23.008 1.00 52.41 87 VAL A CA 1
ATOM 698 C C . VAL A 1 87 ? 30.934 14.927 -23.817 1.00 52.41 87 VAL A C 1
ATOM 700 O O . VAL A 1 87 ? 30.711 15.178 -25.007 1.00 52.41 87 VAL A O 1
ATOM 703 N N . LYS A 1 88 ? 30.232 14.002 -23.152 1.00 68.75 88 LYS A N 1
ATOM 704 C CA . LYS A 1 88 ? 29.092 13.268 -23.733 1.00 68.75 88 LYS A CA 1
ATOM 705 C C . LYS A 1 88 ? 27.956 14.229 -24.119 1.00 68.75 88 LYS A C 1
ATOM 707 O O . LYS A 1 88 ? 27.656 15.176 -23.390 1.00 68.75 88 LYS A O 1
ATOM 712 N N . GLU A 1 89 ? 27.252 13.959 -25.223 1.00 71.44 89 GLU A N 1
ATOM 713 C CA . GLU A 1 89 ? 26.142 14.815 -25.700 1.00 71.44 89 GLU A CA 1
ATOM 714 C C . GLU A 1 89 ? 25.046 15.037 -24.644 1.00 71.44 89 GLU A C 1
ATOM 716 O O . GLU A 1 89 ? 24.546 16.152 -24.506 1.00 71.44 89 GLU A O 1
ATOM 721 N N . LYS A 1 90 ? 24.754 14.035 -23.804 1.00 79.69 90 LYS A N 1
ATOM 722 C CA . LYS A 1 90 ? 23.822 14.171 -22.672 1.00 79.69 90 LYS A CA 1
ATOM 723 C C . LYS A 1 90 ? 24.242 15.262 -21.676 1.00 79.69 90 LYS A C 1
ATOM 725 O O . LYS A 1 90 ? 23.403 16.045 -21.238 1.00 79.69 90 LYS A O 1
ATOM 730 N N . GLN A 1 91 ? 25.537 15.385 -21.369 1.00 79.94 91 GLN A N 1
ATOM 731 C CA . GLN A 1 91 ? 26.053 16.472 -20.524 1.00 79.94 91 GLN A CA 1
ATOM 732 C C . GLN A 1 91 ? 25.986 17.826 -21.244 1.00 79.94 91 GLN A C 1
ATOM 734 O O . GLN A 1 91 ? 25.710 18.832 -20.594 1.00 79.94 91 GLN A O 1
ATOM 739 N N . LYS A 1 92 ? 26.179 17.883 -22.573 1.00 82.19 92 LYS A N 1
ATOM 740 C CA . LYS A 1 92 ? 25.980 19.123 -23.358 1.00 82.19 92 LYS A CA 1
ATOM 741 C C . LYS A 1 92 ? 24.517 19.559 -23.339 1.00 82.19 92 LYS A C 1
ATOM 743 O O . LYS A 1 92 ? 24.243 20.749 -23.181 1.00 82.19 92 LYS A O 1
ATOM 748 N N . PHE A 1 93 ? 23.588 18.611 -23.462 1.00 85.62 93 PHE A N 1
ATOM 749 C CA . PHE A 1 93 ? 22.157 18.865 -23.347 1.00 85.62 93 PHE A CA 1
ATOM 750 C C . PHE A 1 93 ? 21.794 19.365 -21.947 1.00 85.62 93 PHE A C 1
ATOM 752 O O . PHE A 1 93 ? 21.234 20.450 -21.836 1.00 85.62 93 PHE A O 1
ATOM 759 N N . ALA A 1 94 ? 22.209 18.671 -20.882 1.00 86.06 94 ALA A N 1
ATOM 760 C CA . ALA A 1 94 ? 21.984 19.113 -19.504 1.00 86.06 94 ALA A CA 1
ATOM 761 C C . ALA A 1 94 ? 22.576 20.514 -19.242 1.00 86.06 94 ALA A C 1
ATOM 763 O O . ALA A 1 94 ? 21.874 21.401 -18.757 1.00 86.06 94 ALA A O 1
ATOM 764 N N . LYS A 1 95 ? 23.829 20.770 -19.655 1.00 85.44 95 LYS A N 1
ATOM 765 C CA . LYS A 1 95 ? 24.480 22.095 -19.566 1.00 85.44 95 LYS A CA 1
ATOM 766 C C . LYS A 1 95 ? 23.687 23.195 -20.295 1.00 85.44 95 LYS A C 1
ATOM 768 O O . LYS A 1 95 ? 23.746 24.348 -19.874 1.00 85.44 95 LYS A O 1
ATOM 773 N N . ARG A 1 96 ? 22.915 22.868 -21.343 1.00 85.44 96 ARG A N 1
ATOM 774 C CA . ARG A 1 96 ? 21.992 23.800 -22.028 1.00 85.44 96 ARG A CA 1
ATOM 775 C C . ARG A 1 96 ? 20.623 23.912 -21.352 1.00 85.44 96 ARG A C 1
ATOM 777 O O . ARG A 1 96 ? 20.133 25.031 -21.257 1.00 85.44 96 ARG A O 1
ATOM 784 N N . PHE A 1 97 ? 20.036 22.800 -20.902 1.00 89.00 97 PHE A N 1
ATOM 785 C CA . PHE A 1 97 ? 18.754 22.744 -20.190 1.00 89.00 97 PHE A CA 1
ATOM 786 C C . PHE A 1 97 ? 18.809 23.645 -18.957 1.00 89.00 97 PHE A C 1
ATOM 788 O O . PHE A 1 97 ? 18.149 24.679 -18.929 1.00 89.00 97 PHE A O 1
ATOM 795 N N . TRP A 1 98 ? 19.694 23.328 -18.004 1.00 88.75 98 TRP A N 1
ATOM 796 C CA . TRP A 1 98 ? 19.805 24.062 -16.742 1.00 88.75 98 TRP A CA 1
ATOM 797 C C . TRP A 1 98 ? 20.129 25.539 -16.979 1.00 88.75 98 TRP A C 1
ATOM 799 O O . TRP A 1 98 ? 19.421 26.400 -16.474 1.00 88.75 98 TRP A O 1
ATOM 809 N N . LYS A 1 99 ? 21.121 25.854 -17.828 1.00 84.00 99 LYS A N 1
ATOM 810 C CA . LYS A 1 99 ? 21.525 27.245 -18.110 1.00 84.00 99 LYS A CA 1
ATOM 811 C C . LYS A 1 99 ? 20.416 28.110 -18.737 1.00 84.00 99 LYS A C 1
ATOM 813 O O . LYS A 1 99 ? 20.505 29.332 -18.641 1.00 84.00 99 LYS A O 1
ATOM 818 N N . LYS A 1 100 ? 19.413 27.512 -19.391 1.00 85.06 100 LYS A N 1
ATOM 819 C CA . LYS A 1 100 ? 18.270 28.221 -19.992 1.00 85.06 100 LYS A CA 1
ATOM 820 C C . LYS A 1 100 ? 17.052 28.343 -19.054 1.00 85.06 100 LYS A C 1
ATOM 822 O O . LYS A 1 100 ? 16.047 28.890 -19.495 1.00 85.06 100 LYS A O 1
ATOM 827 N N . LEU A 1 101 ? 17.117 27.865 -17.808 1.00 86.12 101 LEU A N 1
ATOM 828 C CA . LEU A 1 101 ? 16.053 28.059 -16.815 1.00 86.12 101 LEU A CA 1
ATOM 829 C C . LEU A 1 101 ? 16.146 29.447 -16.156 1.00 86.12 101 LEU A C 1
ATOM 831 O O . LEU A 1 101 ? 17.231 29.897 -15.776 1.00 86.12 101 LEU A O 1
ATOM 835 N N . LEU A 1 102 ? 15.002 30.120 -16.009 1.00 77.19 102 LEU A N 1
ATOM 836 C CA . LEU A 1 102 ? 14.888 31.438 -15.372 1.00 77.19 102 LEU A CA 1
ATOM 837 C C . LEU A 1 102 ? 15.307 31.435 -13.890 1.00 77.19 102 LEU A C 1
ATOM 839 O O . LEU A 1 102 ? 15.083 30.472 -13.156 1.00 77.19 102 LEU A O 1
ATOM 843 N N . LYS A 1 103 ? 15.883 32.560 -13.439 1.00 71.75 103 LYS A N 1
ATOM 844 C CA . LYS A 1 103 ? 16.280 32.801 -12.042 1.00 71.75 103 LYS A CA 1
ATOM 845 C C . LYS A 1 103 ? 16.079 34.266 -11.619 1.00 71.75 103 LYS A C 1
ATOM 847 O O . LYS A 1 103 ? 16.692 35.134 -12.240 1.00 71.75 103 LYS A O 1
ATOM 852 N N . PRO A 1 104 ? 15.337 34.541 -10.530 1.00 66.00 104 PRO A N 1
ATOM 853 C CA . PRO A 1 104 ? 14.327 33.659 -9.945 1.00 66.00 104 PRO A CA 1
ATOM 854 C C . PRO A 1 104 ? 13.155 33.492 -10.925 1.00 66.00 104 PRO A C 1
ATOM 856 O O . PRO A 1 104 ? 12.696 34.464 -11.521 1.00 66.00 104 PRO A O 1
ATOM 859 N N . ALA A 1 105 ? 12.652 32.273 -11.081 1.00 73.38 105 ALA A N 1
ATOM 860 C CA . ALA A 1 105 ? 11.370 32.035 -11.737 1.00 73.38 105 ALA A CA 1
ATOM 861 C C . ALA A 1 105 ? 10.230 32.218 -10.717 1.00 73.38 105 ALA A C 1
ATOM 863 O O . ALA A 1 105 ? 10.362 31.814 -9.557 1.00 73.38 105 ALA A O 1
ATOM 864 N N . THR A 1 106 ? 9.114 32.814 -11.134 1.00 80.88 106 THR A N 1
ATOM 865 C CA . THR A 1 106 ? 7.893 33.024 -10.327 1.00 80.88 106 THR A CA 1
ATOM 866 C C . THR A 1 106 ? 6.908 31.856 -10.500 1.00 80.88 106 THR A C 1
ATOM 868 O O . THR A 1 106 ? 7.276 30.834 -11.072 1.00 80.88 106 THR A O 1
ATOM 871 N N . LEU A 1 107 ? 5.675 31.953 -9.990 1.00 83.38 107 LEU A N 1
ATOM 872 C CA . LEU A 1 107 ? 4.575 31.083 -10.420 1.00 83.38 107 LEU A CA 1
ATOM 873 C C . LEU A 1 107 ? 3.578 31.918 -11.234 1.00 83.38 107 LEU A C 1
ATOM 875 O O . LEU A 1 107 ? 3.046 32.909 -10.740 1.00 83.38 107 LEU A O 1
ATOM 879 N N . ILE A 1 108 ? 3.321 31.525 -12.481 1.00 80.06 108 ILE A N 1
ATOM 880 C CA . ILE A 1 108 ? 2.329 32.161 -13.358 1.00 80.06 108 ILE A CA 1
ATOM 881 C C . ILE A 1 108 ? 1.071 31.288 -13.370 1.00 80.06 108 ILE A C 1
ATOM 883 O O . ILE A 1 108 ? 1.100 30.173 -13.882 1.00 80.06 108 ILE A O 1
ATOM 887 N N . ARG A 1 109 ? -0.025 31.793 -12.790 1.00 75.50 109 ARG A N 1
ATOM 888 C CA . ARG A 1 109 ? -1.273 31.032 -12.570 1.00 75.50 109 ARG A CA 1
ATOM 889 C C . ARG A 1 109 ? -2.392 31.316 -13.583 1.00 75.50 109 ARG A C 1
ATOM 891 O O . ARG A 1 109 ? -3.330 30.536 -13.678 1.00 75.50 109 ARG A O 1
ATOM 898 N N . SER A 1 110 ? -2.334 32.422 -14.325 1.00 64.19 110 SER A N 1
ATOM 899 C CA . SER A 1 110 ? -3.400 32.845 -15.247 1.00 64.19 110 SER A CA 1
ATOM 900 C C . SER A 1 110 ? -3.209 32.268 -16.653 1.00 64.19 110 SER A C 1
ATOM 902 O O . SER A 1 110 ? -2.228 32.614 -17.309 1.00 64.19 110 SER A O 1
ATOM 904 N N . ASN A 1 111 ? -4.153 31.438 -17.113 1.00 59.88 111 ASN A N 1
ATOM 905 C CA . ASN A 1 111 ? -4.291 30.905 -18.484 1.00 59.88 111 ASN A CA 1
ATOM 906 C C . ASN A 1 111 ? -3.053 30.171 -19.052 1.00 59.88 111 ASN A C 1
ATOM 908 O O . ASN A 1 111 ? -2.963 29.929 -20.254 1.00 59.88 111 ASN A O 1
ATOM 912 N N . PHE A 1 112 ? -2.083 29.819 -18.203 1.00 68.00 112 PHE A N 1
ATOM 913 C CA . PHE A 1 112 ? -0.788 29.298 -18.645 1.00 68.00 112 PHE A CA 1
ATOM 914 C C . PHE A 1 112 ? -0.887 27.881 -19.226 1.00 68.00 112 PHE A C 1
ATOM 916 O O . PHE A 1 112 ? -0.249 27.586 -20.233 1.00 68.00 112 PHE A O 1
ATOM 923 N N . LEU A 1 113 ? -1.698 27.005 -18.619 1.00 63.66 113 LEU A N 1
ATOM 924 C CA . LEU A 1 113 ? -1.859 25.618 -19.076 1.00 63.66 113 LEU A CA 1
ATOM 925 C C . LEU A 1 113 ? -2.495 25.548 -20.473 1.00 63.66 113 LEU A C 1
ATOM 927 O O . LEU A 1 113 ? -2.037 24.773 -21.308 1.00 63.66 113 LEU A O 1
ATOM 931 N N . ASP A 1 114 ? -3.473 26.415 -20.747 1.00 59.41 114 ASP A N 1
ATOM 932 C CA . ASP A 1 114 ? -4.179 26.490 -22.035 1.00 59.41 114 ASP A CA 1
ATOM 933 C C . ASP A 1 114 ? -3.283 27.004 -23.179 1.00 59.41 114 ASP A C 1
ATOM 935 O O . ASP A 1 114 ? -3.566 26.765 -24.350 1.00 59.41 114 ASP A O 1
ATOM 939 N N . GLN A 1 115 ? -2.199 27.717 -22.846 1.00 63.44 115 GLN A N 1
ATOM 940 C CA . GLN A 1 115 ? -1.271 28.343 -23.800 1.00 63.44 115 GLN A CA 1
ATOM 941 C C . GLN A 1 115 ? 0.055 27.576 -23.942 1.00 63.44 115 GLN A C 1
ATOM 943 O O . GLN A 1 115 ? 0.709 27.653 -24.985 1.00 63.44 115 GLN A O 1
ATOM 948 N N . PHE A 1 116 ? 0.436 26.785 -22.932 1.00 66.69 116 PHE A N 1
ATOM 949 C CA . PHE A 1 116 ? 1.688 26.022 -22.896 1.00 66.69 116 PHE A CA 1
ATOM 950 C C . PHE A 1 116 ? 1.905 25.155 -24.145 1.00 66.69 116 PHE A C 1
ATOM 952 O O . PHE A 1 116 ? 3.026 25.066 -24.653 1.00 66.69 116 PHE A O 1
ATOM 959 N N . VAL A 1 117 ? 0.834 24.555 -24.674 1.00 53.00 117 VAL A N 1
ATOM 960 C CA . VAL A 1 117 ? 0.900 23.695 -25.861 1.00 53.00 117 VAL A CA 1
ATOM 961 C C . VAL A 1 117 ? 1.414 24.454 -27.086 1.00 53.00 117 VAL A C 1
ATOM 963 O O . VAL A 1 117 ? 2.179 23.871 -27.846 1.00 53.00 117 VAL A O 1
ATOM 966 N N . ASP A 1 118 ? 1.091 25.731 -27.288 1.00 62.81 118 ASP A N 1
ATOM 967 C CA . ASP A 1 118 ? 1.521 26.468 -28.489 1.00 62.81 118 ASP A CA 1
ATOM 968 C C . ASP A 1 118 ? 2.838 27.241 -28.304 1.00 62.81 118 ASP A C 1
ATOM 970 O O . ASP A 1 118 ? 3.581 27.445 -29.269 1.00 62.81 118 ASP A O 1
ATOM 974 N N . ASP A 1 119 ? 3.194 27.617 -27.072 1.00 67.12 119 ASP A N 1
ATOM 975 C CA . ASP A 1 119 ? 4.375 28.451 -26.821 1.00 67.12 119 ASP A CA 1
ATOM 976 C C . ASP A 1 119 ? 5.723 27.705 -26.781 1.00 67.12 119 ASP A C 1
ATOM 978 O O . ASP A 1 119 ? 6.773 28.342 -26.950 1.00 67.12 119 ASP A O 1
ATOM 982 N N . VAL A 1 120 ? 5.734 26.371 -26.636 1.00 69.75 120 VAL A N 1
ATOM 983 C CA . VAL A 1 120 ? 6.963 25.546 -26.655 1.00 69.75 120 VAL A CA 1
ATOM 984 C C . VAL A 1 120 ? 7.572 25.492 -28.065 1.00 69.75 120 VAL A C 1
ATOM 986 O O . VAL A 1 120 ? 7.390 24.558 -28.849 1.00 69.75 120 VAL A O 1
ATOM 989 N N . LYS A 1 121 ? 8.340 26.533 -28.393 1.00 74.31 121 LYS A N 1
ATOM 990 C CA . LYS A 1 121 ? 9.007 26.716 -29.687 1.00 74.31 121 LYS A CA 1
ATOM 991 C C . LYS A 1 121 ? 10.241 25.818 -29.798 1.00 74.31 121 LYS A C 1
ATOM 993 O O . LYS A 1 121 ? 11.257 26.040 -29.130 1.00 74.31 121 LYS A O 1
ATOM 998 N N . VAL A 1 122 ? 10.195 24.857 -30.719 1.00 73.50 122 VAL A N 1
ATOM 999 C CA . VAL A 1 122 ? 11.313 23.969 -31.086 1.00 73.50 122 VAL A CA 1
ATOM 1000 C C . VAL A 1 122 ? 11.819 24.327 -32.486 1.00 73.50 122 VAL A C 1
ATOM 1002 O O . VAL A 1 122 ? 11.032 24.610 -33.384 1.00 73.50 122 VAL A O 1
ATOM 1005 N N . LYS A 1 123 ? 13.138 24.315 -32.685 1.00 75.88 123 LYS A N 1
ATOM 1006 C CA . LYS A 1 123 ? 13.797 24.413 -33.995 1.00 75.88 123 LYS A CA 1
ATOM 1007 C C . LYS A 1 123 ? 14.382 23.054 -34.360 1.00 75.88 123 LYS A C 1
ATOM 1009 O O . LYS A 1 123 ? 14.995 22.404 -33.519 1.00 75.88 123 LYS A O 1
ATOM 1014 N N . ILE A 1 124 ? 14.231 22.656 -35.618 1.00 70.56 124 ILE A N 1
ATOM 1015 C CA . ILE A 1 124 ? 14.767 21.407 -36.165 1.00 70.56 124 ILE A CA 1
ATOM 1016 C C . ILE A 1 124 ? 15.616 21.777 -37.384 1.00 70.56 124 ILE A C 1
ATOM 1018 O O . ILE A 1 124 ? 15.200 22.599 -38.196 1.00 70.56 124 ILE A O 1
ATOM 1022 N N . LYS A 1 125 ? 16.824 21.218 -37.490 1.00 67.44 125 LYS A N 1
ATOM 1023 C CA . LYS A 1 125 ? 17.731 21.396 -38.636 1.00 67.44 125 LYS A CA 1
ATOM 1024 C C . LYS A 1 125 ? 18.301 20.048 -39.055 1.00 67.44 125 LYS A C 1
ATOM 1026 O O . LYS A 1 125 ? 18.675 19.254 -38.193 1.00 67.44 125 LYS A O 1
ATOM 1031 N N . TRP A 1 126 ? 18.404 19.792 -40.354 1.00 57.47 126 TRP A N 1
ATOM 1032 C CA . TRP A 1 126 ? 19.004 18.555 -40.853 1.00 57.47 126 TRP A CA 1
ATOM 1033 C C . TRP A 1 126 ? 20.534 18.645 -40.914 1.00 57.47 126 TRP A C 1
ATOM 1035 O O . TRP A 1 126 ? 21.096 19.734 -41.058 1.00 57.47 126 TRP A O 1
ATOM 1045 N N . TYR A 1 127 ? 21.218 17.507 -40.771 1.00 51.66 127 TYR A N 1
ATOM 1046 C CA . TYR A 1 127 ? 22.677 17.450 -40.876 1.00 51.66 127 TYR A CA 1
ATOM 1047 C C . TYR A 1 127 ? 23.082 17.306 -42.354 1.00 51.66 127 TYR A C 1
ATOM 1049 O O . TYR A 1 127 ? 23.093 16.203 -42.897 1.00 51.66 127 TYR A O 1
ATOM 1057 N N . ASN A 1 128 ? 23.453 18.444 -42.957 1.00 46.28 128 ASN A N 1
ATOM 1058 C CA . ASN A 1 128 ? 23.814 18.685 -44.367 1.00 46.28 128 ASN A CA 1
ATOM 1059 C C . ASN A 1 128 ? 22.631 18.945 -45.330 1.00 46.28 128 ASN A C 1
ATOM 1061 O O . ASN A 1 128 ? 21.785 18.090 -45.545 1.00 46.28 128 ASN A O 1
ATOM 1065 N N . MET A 1 129 ? 22.672 20.104 -46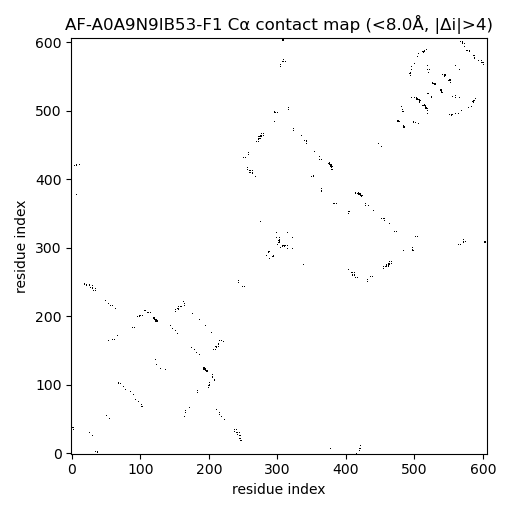.005 1.00 41.59 129 MET A N 1
ATOM 1066 C CA . MET A 1 129 ? 21.715 20.601 -47.019 1.00 41.59 129 MET A CA 1
ATOM 1067 C C . MET A 1 129 ? 20.300 20.996 -46.523 1.00 41.59 129 MET A C 1
ATOM 1069 O O . MET A 1 129 ? 20.006 20.968 -45.331 1.00 41.59 129 MET A O 1
ATOM 1073 N N . TYR A 1 130 ? 19.508 21.547 -47.455 1.00 46.00 130 TYR A N 1
ATOM 1074 C CA . TYR A 1 130 ? 18.329 22.410 -47.259 1.00 46.00 130 TYR A CA 1
ATOM 1075 C C . TYR A 1 130 ? 17.208 21.828 -46.371 1.00 46.00 130 TYR A C 1
ATOM 1077 O O . TYR A 1 130 ? 17.022 20.615 -46.297 1.00 46.00 130 TYR A O 1
ATOM 1085 N N . ASP A 1 131 ? 16.423 22.716 -45.737 1.00 49.72 131 ASP A N 1
ATOM 1086 C CA . ASP A 1 131 ? 15.279 22.374 -44.869 1.00 49.72 131 ASP A CA 1
ATOM 1087 C C . ASP A 1 131 ? 14.081 21.817 -45.660 1.00 49.72 131 ASP A C 1
ATOM 1089 O O . ASP A 1 131 ? 13.062 22.475 -45.853 1.00 49.72 131 ASP A O 1
ATOM 1093 N N . ASN A 1 132 ? 14.224 20.568 -46.101 1.00 48.72 132 ASN A N 1
ATOM 1094 C CA . ASN A 1 132 ? 13.189 19.781 -46.772 1.00 48.72 132 ASN A CA 1
ATOM 1095 C C . ASN A 1 132 ? 12.469 18.820 -45.806 1.00 48.72 132 ASN A C 1
ATOM 1097 O O . ASN A 1 132 ? 11.835 17.857 -46.240 1.00 48.72 132 ASN A O 1
ATOM 1101 N N . SER A 1 133 ? 12.573 19.040 -44.490 1.00 57.62 133 SER A N 1
ATOM 1102 C CA . SER A 1 133 ? 11.785 18.276 -43.520 1.00 57.62 133 SER A CA 1
ATOM 1103 C C . SER A 1 133 ? 10.330 18.752 -43.563 1.00 57.62 133 SER A C 1
ATOM 1105 O O . SER A 1 133 ? 10.069 19.949 -43.443 1.00 57.62 133 SER A O 1
ATOM 1107 N N . SER A 1 134 ? 9.375 17.842 -43.790 1.00 65.50 134 SER A N 1
ATOM 1108 C CA . SER A 1 134 ? 7.966 18.231 -43.933 1.00 65.50 134 SER A CA 1
ATOM 1109 C C . SER A 1 134 ? 7.436 18.856 -42.641 1.00 65.50 134 SER A C 1
ATOM 1111 O O . SER A 1 134 ? 7.821 18.462 -41.537 1.00 65.50 134 SER A O 1
ATOM 1113 N N . GLU A 1 135 ? 6.509 19.809 -42.755 1.00 70.88 135 GLU A N 1
ATOM 1114 C CA . GLU A 1 135 ? 5.874 20.410 -41.573 1.00 70.88 135 GLU A CA 1
ATOM 1115 C C . GLU A 1 135 ? 5.107 19.372 -40.736 1.00 70.88 135 GLU A C 1
ATOM 1117 O O . GLU A 1 135 ? 4.982 19.520 -39.524 1.00 70.88 135 GLU A O 1
ATOM 1122 N N . GLU A 1 136 ? 4.662 18.271 -41.345 1.00 74.12 136 GLU A N 1
ATOM 1123 C CA . GLU A 1 136 ? 4.106 17.109 -40.642 1.00 74.12 136 GLU A CA 1
ATOM 1124 C C . GLU A 1 136 ? 5.158 16.400 -39.778 1.00 74.12 136 GLU A C 1
ATOM 1126 O O . GLU A 1 136 ? 4.892 16.102 -38.614 1.00 74.12 136 GLU A O 1
ATOM 1131 N N . PHE A 1 137 ? 6.379 16.198 -40.290 1.00 76.44 137 PHE A N 1
ATOM 1132 C CA . PHE A 1 137 ? 7.486 15.656 -39.499 1.00 76.44 137 PHE A CA 1
ATOM 1133 C C . PHE A 1 137 ? 7.883 16.610 -38.364 1.00 76.44 137 PHE A C 1
ATOM 1135 O O . PHE A 1 137 ? 8.018 16.173 -37.219 1.00 76.44 137 PHE A O 1
ATOM 1142 N N . LYS A 1 138 ? 8.001 17.919 -38.641 1.00 74.38 138 LYS A N 1
ATOM 1143 C CA . LYS A 1 138 ? 8.311 18.924 -37.608 1.00 74.38 138 LYS A CA 1
ATOM 1144 C C . LYS A 1 138 ? 7.255 18.916 -36.496 1.00 74.38 138 LYS A C 1
ATOM 1146 O O . LYS A 1 138 ? 7.615 18.828 -35.322 1.00 74.38 138 LYS A O 1
ATOM 1151 N N . LYS A 1 139 ? 5.964 18.901 -36.852 1.00 80.31 139 LYS A N 1
ATOM 1152 C CA . LYS A 1 139 ? 4.844 18.741 -35.906 1.00 80.31 139 LYS A CA 1
ATOM 1153 C C . LYS A 1 139 ? 4.918 17.420 -35.136 1.00 80.31 139 LYS A C 1
ATOM 1155 O O . LYS A 1 139 ? 4.747 17.432 -33.923 1.00 80.31 139 LYS A O 1
ATOM 1160 N N . SER A 1 140 ? 5.229 16.299 -35.788 1.00 81.31 140 SER A N 1
ATOM 1161 C CA . SER A 1 140 ? 5.346 14.994 -35.120 1.00 81.31 140 SER A CA 1
ATOM 1162 C C . SER A 1 140 ? 6.458 14.961 -34.065 1.00 81.31 140 SER A C 1
ATOM 1164 O O . SER A 1 140 ? 6.259 14.380 -32.999 1.00 81.31 140 SER A O 1
ATOM 1166 N N . VAL A 1 141 ? 7.615 15.573 -34.335 1.00 80.56 141 VAL A N 1
ATOM 1167 C CA . VAL A 1 141 ? 8.723 15.673 -33.367 1.00 80.56 141 VAL A CA 1
ATOM 1168 C C . VAL A 1 141 ? 8.336 16.583 -32.198 1.00 80.56 141 VAL A C 1
ATOM 1170 O O . VAL A 1 141 ? 8.517 16.215 -31.038 1.00 80.56 141 VAL A O 1
ATOM 1173 N N . ILE A 1 142 ? 7.744 17.745 -32.494 1.00 81.50 142 ILE A N 1
ATOM 1174 C CA . ILE A 1 142 ? 7.246 18.693 -31.487 1.00 81.50 142 ILE A CA 1
ATOM 1175 C C . ILE A 1 142 ? 6.217 18.025 -30.564 1.00 81.50 142 ILE A C 1
ATOM 1177 O O . ILE A 1 142 ? 6.320 18.142 -29.343 1.00 81.50 142 ILE A O 1
ATOM 1181 N N . ASN A 1 143 ? 5.264 17.281 -31.127 1.00 83.69 143 ASN A N 1
ATOM 1182 C CA . ASN A 1 143 ? 4.206 16.627 -30.363 1.00 83.69 143 ASN A CA 1
ATOM 1183 C C . ASN A 1 143 ? 4.740 15.487 -29.483 1.00 83.69 143 ASN A C 1
ATOM 1185 O O . ASN A 1 143 ? 4.277 15.356 -28.355 1.00 83.69 143 ASN A O 1
ATOM 1189 N N . ARG A 1 144 ? 5.754 14.718 -29.919 1.00 86.00 144 ARG A N 1
ATOM 1190 C CA . ARG A 1 144 ? 6.428 13.737 -29.040 1.00 86.00 144 ARG A CA 1
ATOM 1191 C C . ARG A 1 144 ? 7.116 14.399 -27.846 1.00 86.00 144 ARG A C 1
ATOM 1193 O O . ARG A 1 144 ? 7.023 13.887 -26.735 1.00 86.00 144 ARG A O 1
ATOM 1200 N N . ILE A 1 145 ? 7.781 15.538 -28.057 1.00 86.31 145 ILE A N 1
ATOM 1201 C CA . ILE A 1 145 ? 8.444 16.281 -26.974 1.00 86.31 145 ILE A CA 1
ATOM 1202 C C . ILE A 1 145 ? 7.407 16.799 -25.963 1.00 86.31 145 ILE A C 1
ATOM 1204 O O . ILE A 1 145 ? 7.590 16.593 -24.765 1.00 86.31 145 ILE A O 1
ATOM 1208 N N . LYS A 1 146 ? 6.300 17.400 -26.429 1.00 86.38 146 LYS A N 1
ATOM 1209 C CA . LYS A 1 146 ? 5.188 17.855 -25.569 1.00 86.38 146 LYS A CA 1
ATOM 1210 C C . LYS A 1 146 ? 4.564 16.700 -24.785 1.00 86.38 146 LYS A C 1
ATOM 1212 O O . LYS A 1 146 ? 4.574 16.735 -23.558 1.00 86.38 146 LYS A O 1
ATOM 1217 N N . ALA A 1 147 ? 4.166 15.629 -25.474 1.00 86.00 147 ALA A N 1
ATOM 1218 C CA . ALA A 1 147 ? 3.587 14.443 -24.850 1.00 86.00 147 ALA A CA 1
ATOM 1219 C C . ALA A 1 147 ? 4.512 13.832 -23.783 1.00 86.00 147 ALA A C 1
ATOM 1221 O O . ALA A 1 147 ? 4.039 13.403 -22.736 1.00 86.00 147 ALA A O 1
ATOM 1222 N N . LYS A 1 148 ? 5.841 13.840 -23.983 1.00 89.56 148 LYS A N 1
ATOM 1223 C CA . LYS A 1 148 ? 6.780 13.330 -22.972 1.00 89.56 148 LYS A CA 1
ATOM 1224 C C . LYS A 1 148 ? 6.954 14.264 -21.770 1.00 89.56 148 LYS A C 1
ATOM 1226 O O . LYS A 1 148 ? 7.189 13.777 -20.662 1.00 89.56 148 LYS A O 1
ATOM 1231 N N . ILE A 1 149 ? 6.813 15.578 -21.951 1.00 90.06 149 ILE A N 1
ATOM 1232 C CA . ILE A 1 149 ? 6.750 16.549 -20.845 1.00 90.06 149 ILE A CA 1
ATOM 1233 C C . ILE A 1 149 ? 5.466 16.331 -20.037 1.00 90.06 149 ILE A C 1
ATOM 1235 O O . ILE A 1 149 ? 5.526 16.204 -18.817 1.00 90.06 149 ILE A O 1
ATOM 1239 N N . GLU A 1 150 ? 4.326 16.215 -20.718 1.00 88.69 150 GLU A N 1
ATOM 1240 C CA . GLU A 1 150 ? 3.015 15.938 -20.124 1.00 88.69 150 GLU A CA 1
ATOM 1241 C C . GLU A 1 150 ? 3.010 14.607 -19.359 1.00 88.69 150 GLU A C 1
ATOM 1243 O O . GLU A 1 150 ? 2.628 14.581 -18.190 1.00 88.69 150 GLU A O 1
ATOM 1248 N N . GLU A 1 151 ? 3.515 13.524 -19.959 1.00 87.94 151 GLU A N 1
ATOM 1249 C CA . GLU A 1 151 ? 3.677 12.205 -19.331 1.00 87.94 151 GLU A CA 1
ATOM 1250 C C . GLU A 1 151 ? 4.564 12.282 -18.078 1.00 87.94 151 GLU A C 1
ATOM 1252 O O . GLU A 1 151 ? 4.201 11.764 -17.021 1.00 87.94 151 GLU A O 1
ATOM 1257 N N . THR A 1 152 ? 5.711 12.967 -18.165 1.00 90.06 152 THR A N 1
ATOM 1258 C CA . THR A 1 152 ? 6.655 13.082 -17.042 1.00 90.06 152 THR A CA 1
ATOM 1259 C C . THR A 1 152 ? 6.054 13.880 -15.883 1.00 90.06 152 THR A C 1
ATOM 1261 O O . THR A 1 152 ? 6.120 13.427 -14.738 1.00 90.06 152 THR A O 1
ATOM 1264 N N . SER A 1 153 ? 5.421 15.025 -16.163 1.00 91.75 153 SER A N 1
ATOM 1265 C CA . SER A 1 153 ? 4.710 15.821 -15.154 1.00 91.75 153 SER A CA 1
ATOM 1266 C C . SER A 1 153 ? 3.524 15.056 -14.562 1.00 91.75 153 SER A C 1
ATOM 1268 O O . SER A 1 153 ? 3.315 15.100 -13.352 1.00 91.75 153 SER A O 1
ATOM 1270 N N . THR A 1 154 ? 2.790 14.295 -15.379 1.00 88.69 154 THR A N 1
ATOM 1271 C CA . THR A 1 154 ? 1.661 13.463 -14.931 1.00 88.69 154 THR A CA 1
ATOM 1272 C C . THR A 1 154 ? 2.120 12.350 -13.994 1.00 88.69 154 THR A C 1
ATOM 1274 O O . THR A 1 154 ? 1.494 12.142 -12.959 1.00 88.69 154 THR A O 1
ATOM 1277 N N . GLN A 1 155 ? 3.240 11.677 -14.283 1.00 86.81 155 GLN A N 1
ATOM 1278 C CA . GLN A 1 155 ? 3.834 10.688 -13.372 1.00 86.81 155 GLN A CA 1
ATOM 1279 C C . GLN A 1 155 ? 4.186 11.307 -12.013 1.00 86.81 155 GLN A C 1
ATOM 1281 O O . GLN A 1 155 ? 3.834 10.741 -10.982 1.00 86.81 155 GLN A O 1
ATOM 1286 N N . ILE A 1 156 ? 4.835 12.477 -12.011 1.00 91.56 156 ILE A N 1
ATOM 1287 C CA . ILE A 1 156 ? 5.214 13.201 -10.785 1.00 91.56 156 ILE A CA 1
ATOM 1288 C C . ILE A 1 156 ? 3.969 13.602 -9.982 1.00 91.56 156 ILE A C 1
ATOM 1290 O O . ILE A 1 156 ? 3.893 13.364 -8.778 1.00 91.56 156 ILE A O 1
ATOM 1294 N N . CYS A 1 157 ? 2.952 14.156 -10.644 1.00 91.69 157 CYS A N 1
ATOM 1295 C CA . CYS A 1 157 ? 1.715 14.555 -9.978 1.00 91.69 157 CYS A CA 1
ATOM 1296 C C . CYS A 1 157 ? 0.916 13.349 -9.470 1.00 91.69 157 CYS A C 1
ATOM 1298 O O . CYS A 1 157 ? 0.314 13.426 -8.404 1.00 91.69 157 CYS A O 1
ATOM 1300 N N . ASN A 1 158 ? 0.935 12.216 -10.174 1.00 86.12 158 ASN A N 1
ATOM 1301 C CA . ASN A 1 158 ? 0.286 10.992 -9.711 1.00 86.12 158 ASN A CA 1
ATOM 1302 C C . ASN A 1 158 ? 1.005 10.374 -8.501 1.00 86.12 158 ASN A C 1
ATOM 1304 O O . ASN A 1 158 ? 0.323 9.890 -7.605 1.00 86.12 158 ASN A O 1
ATOM 1308 N N . GLU A 1 159 ? 2.336 10.467 -8.413 1.00 86.12 159 GLU A N 1
ATOM 1309 C CA . GLU A 1 159 ? 3.105 10.082 -7.218 1.00 86.12 159 GLU A CA 1
ATOM 1310 C C . GLU A 1 159 ? 2.764 10.973 -6.004 1.00 86.12 159 GLU A C 1
ATOM 1312 O O . GLU A 1 159 ? 2.522 10.472 -4.901 1.00 86.12 159 GLU A O 1
ATOM 1317 N N . LEU A 1 160 ? 2.648 12.291 -6.212 1.00 87.81 160 LEU A N 1
ATOM 1318 C CA . LEU A 1 160 ? 2.190 13.232 -5.181 1.00 87.81 160 LEU A CA 1
ATOM 1319 C C . LEU A 1 160 ? 0.738 12.957 -4.747 1.00 87.81 160 LEU A C 1
ATOM 1321 O O . LEU A 1 160 ? 0.430 13.042 -3.557 1.00 87.81 160 LEU A O 1
ATOM 1325 N N . ARG A 1 161 ? -0.160 12.603 -5.678 1.00 86.88 161 ARG A N 1
ATOM 1326 C CA . ARG A 1 161 ? -1.561 12.225 -5.386 1.00 86.88 161 ARG A CA 1
ATOM 1327 C C . ARG A 1 161 ? -1.655 10.903 -4.630 1.00 86.88 161 ARG A C 1
ATOM 1329 O O . ARG A 1 161 ? -2.434 10.816 -3.684 1.00 86.88 161 ARG A O 1
ATOM 1336 N N . SER A 1 162 ? -0.864 9.892 -5.002 1.00 80.25 162 SER A N 1
ATOM 1337 C CA . SER A 1 162 ? -0.890 8.579 -4.343 1.00 80.25 162 SER A CA 1
ATOM 1338 C C . SER A 1 162 ? -0.354 8.636 -2.914 1.00 80.25 162 SER A C 1
ATOM 1340 O O . SER A 1 162 ? -0.907 7.976 -2.043 1.00 80.25 162 SER A O 1
ATOM 1342 N N . ARG A 1 163 ? 0.664 9.468 -2.644 1.00 82.75 163 ARG A N 1
ATOM 1343 C CA . ARG A 1 163 ? 1.145 9.734 -1.273 1.00 82.75 163 ARG A CA 1
ATOM 1344 C C . ARG A 1 163 ? 0.305 10.769 -0.509 1.00 82.75 163 ARG A C 1
ATOM 1346 O O . ARG A 1 163 ? 0.606 11.045 0.645 1.00 82.75 163 ARG A O 1
ATOM 1353 N N . ASN A 1 164 ? -0.707 11.369 -1.145 1.00 83.12 164 ASN A N 1
ATOM 1354 C CA . ASN A 1 164 ? -1.495 12.488 -0.611 1.00 83.12 164 ASN A CA 1
ATOM 1355 C C . ASN A 1 164 ? -0.609 13.618 -0.025 1.00 83.12 164 ASN A C 1
ATOM 1357 O O . ASN A 1 164 ? -0.883 14.170 1.041 1.00 83.12 164 ASN A O 1
ATOM 1361 N N . ALA A 1 165 ? 0.489 13.936 -0.716 1.00 86.69 165 ALA A N 1
ATOM 1362 C CA . ALA A 1 165 ? 1.498 14.881 -0.248 1.00 86.69 165 ALA A CA 1
ATOM 1363 C C . ALA A 1 165 ? 0.921 16.301 -0.090 1.00 86.69 165 ALA A C 1
ATOM 1365 O O . ALA A 1 165 ? 0.250 16.802 -0.994 1.00 86.69 165 ALA A O 1
ATOM 1366 N N . LEU A 1 166 ? 1.209 16.954 1.041 1.00 87.56 166 LEU A N 1
ATOM 1367 C CA . LEU A 1 166 ? 0.738 18.312 1.373 1.00 87.56 166 LEU A CA 1
ATOM 1368 C C . LEU A 1 166 ? 1.781 19.409 1.081 1.00 87.56 166 LEU A C 1
ATOM 1370 O O . LEU A 1 166 ? 1.466 20.598 1.081 1.00 87.56 166 LEU A O 1
ATOM 1374 N N . ALA A 1 167 ? 3.033 19.023 0.831 1.00 89.00 167 ALA A N 1
ATOM 1375 C CA . ALA A 1 167 ? 4.137 19.916 0.493 1.00 89.00 167 ALA A CA 1
ATOM 1376 C C . ALA A 1 167 ? 5.163 19.195 -0.399 1.00 89.00 167 ALA A C 1
ATOM 1378 O O . ALA A 1 167 ? 5.128 17.975 -0.538 1.00 89.00 167 ALA A O 1
ATOM 1379 N N . ILE A 1 168 ? 6.093 19.961 -0.977 1.00 87.25 168 ILE A N 1
ATOM 1380 C CA . ILE A 1 168 ? 7.312 19.424 -1.601 1.00 87.25 168 ILE A CA 1
ATOM 1381 C C . ILE A 1 168 ? 8.325 19.083 -0.500 1.00 87.25 168 ILE A C 1
ATOM 1383 O O . ILE A 1 168 ? 8.570 19.923 0.370 1.00 87.25 168 ILE A O 1
ATOM 1387 N N . GLU A 1 169 ? 8.939 17.905 -0.571 1.00 84.50 169 GLU A N 1
ATOM 1388 C CA . GLU A 1 169 ? 9.976 17.434 0.359 1.00 84.50 169 GLU A CA 1
ATOM 1389 C C . GLU A 1 169 ? 11.396 17.630 -0.223 1.00 84.50 169 GLU A C 1
ATOM 1391 O O . GLU A 1 169 ? 11.575 18.059 -1.367 1.00 84.50 169 GLU A O 1
ATOM 1396 N N . PHE A 1 170 ? 12.430 17.348 0.577 1.00 72.94 170 PHE A N 1
ATOM 1397 C CA . PHE A 1 170 ? 13.839 17.623 0.258 1.00 72.94 170 PHE A CA 1
ATOM 1398 C C . PHE A 1 170 ? 14.262 17.162 -1.147 1.00 72.94 170 PHE A C 1
ATOM 1400 O O . PHE A 1 170 ? 14.031 16.018 -1.529 1.00 72.94 170 PHE A O 1
ATOM 1407 N N . ASN A 1 171 ? 14.935 18.045 -1.895 1.00 78.56 171 ASN A N 1
ATOM 1408 C CA . ASN A 1 171 ? 15.491 17.814 -3.239 1.00 78.56 171 ASN A CA 1
ATOM 1409 C C . ASN A 1 171 ? 14.520 17.338 -4.340 1.00 78.56 171 ASN A C 1
ATOM 1411 O O . ASN A 1 171 ? 14.929 17.311 -5.500 1.00 78.56 171 ASN A O 1
ATOM 1415 N N . GLN A 1 172 ? 13.245 17.059 -4.054 1.00 90.06 172 GLN A N 1
ATOM 1416 C CA . GLN A 1 172 ? 12.299 16.524 -5.038 1.00 90.06 172 GLN A CA 1
ATOM 1417 C C . GLN A 1 172 ? 12.267 17.308 -6.370 1.00 90.06 172 GLN A C 1
ATOM 1419 O O . GLN A 1 172 ? 12.375 16.666 -7.416 1.00 90.06 172 GLN A O 1
ATOM 1424 N N . PRO A 1 173 ? 12.255 18.661 -6.409 1.00 92.88 173 PRO A N 1
ATOM 1425 C CA . PRO A 1 173 ? 12.260 19.389 -7.679 1.00 92.88 173 PRO A CA 1
ATOM 1426 C C . PRO A 1 173 ? 13.580 19.286 -8.450 1.00 92.88 173 PRO A C 1
ATOM 1428 O O . PRO A 1 173 ? 13.570 19.392 -9.673 1.00 92.88 173 PRO A O 1
ATOM 1431 N N . LEU A 1 174 ? 14.714 19.039 -7.781 1.00 89.94 174 LEU A N 1
ATOM 1432 C CA . LEU A 1 174 ? 15.995 18.789 -8.453 1.00 89.94 174 LEU A CA 1
ATOM 1433 C C . LEU A 1 174 ? 15.920 17.476 -9.236 1.00 89.94 174 LEU A C 1
ATOM 1435 O O . LEU A 1 174 ? 16.309 17.440 -10.404 1.00 89.94 174 LEU A O 1
ATOM 1439 N N . ASP A 1 175 ? 15.366 16.427 -8.631 1.00 90.50 175 ASP A N 1
ATOM 1440 C CA . ASP A 1 175 ? 15.232 15.114 -9.263 1.00 90.50 175 ASP A CA 1
ATOM 1441 C C . ASP A 1 175 ? 14.083 15.044 -10.276 1.00 90.50 175 ASP A C 1
ATOM 1443 O O . ASP A 1 175 ? 14.231 14.417 -11.326 1.00 90.50 175 ASP A O 1
ATOM 1447 N N . TRP A 1 176 ? 12.995 15.785 -10.062 1.00 95.25 176 TRP A N 1
ATOM 1448 C CA . TRP A 1 176 ? 11.954 15.992 -11.071 1.00 95.25 176 TRP A CA 1
ATOM 1449 C C . TRP A 1 176 ? 12.489 16.719 -12.312 1.00 95.25 176 TRP A C 1
ATOM 1451 O O . TRP A 1 176 ? 12.250 16.271 -13.434 1.00 95.25 176 TRP A O 1
ATOM 1461 N N . LEU A 1 177 ? 13.268 17.794 -12.140 1.00 93.88 177 LEU A N 1
ATOM 1462 C CA . LEU A 1 177 ? 13.880 18.523 -13.257 1.00 93.88 177 LEU A CA 1
ATOM 1463 C C . LEU A 1 177 ? 14.999 17.721 -13.941 1.00 93.88 177 LEU A C 1
ATOM 1465 O O . LEU A 1 177 ? 15.127 17.793 -15.164 1.00 93.88 177 LEU A O 1
ATOM 1469 N N . ARG A 1 178 ? 15.755 16.894 -13.202 1.00 90.00 178 ARG A N 1
ATOM 1470 C CA . ARG A 1 178 ? 16.666 15.884 -13.780 1.00 90.00 178 ARG A CA 1
ATOM 1471 C C . ARG A 1 178 ? 15.900 14.873 -14.638 1.00 90.00 178 ARG A C 1
ATOM 1473 O O . ARG A 1 178 ? 16.261 14.687 -15.796 1.00 90.00 178 ARG A O 1
ATOM 1480 N N . LYS A 1 179 ? 14.830 14.264 -14.109 1.00 90.62 179 LYS A N 1
ATOM 1481 C CA . LYS A 1 179 ? 13.983 13.294 -14.828 1.00 90.62 179 LYS A CA 1
ATOM 1482 C C . LYS A 1 179 ? 13.372 13.908 -16.091 1.00 90.62 179 LYS A C 1
ATOM 1484 O O . LYS A 1 179 ? 13.374 13.271 -17.139 1.00 90.62 179 LYS A O 1
ATOM 1489 N N . LEU A 1 180 ? 12.908 15.155 -16.012 1.00 92.19 180 LEU A N 1
ATOM 1490 C CA . LEU A 1 180 ? 12.353 15.893 -17.147 1.00 92.19 180 LEU A CA 1
ATOM 1491 C C . LEU A 1 180 ? 13.420 16.205 -18.210 1.00 92.19 180 LEU A C 1
ATOM 1493 O O . LEU A 1 180 ? 13.196 15.946 -19.391 1.00 92.19 180 LEU A O 1
ATOM 1497 N N . CYS A 1 181 ? 14.604 16.674 -17.803 1.00 91.12 181 CYS A N 1
ATOM 1498 C CA . CYS A 1 181 ? 15.757 16.871 -18.687 1.00 91.12 181 CYS A CA 1
ATOM 1499 C C . CYS A 1 181 ? 16.157 15.571 -19.412 1.00 91.12 181 CYS A C 1
ATOM 1501 O O . CYS A 1 181 ? 16.328 15.571 -20.631 1.00 91.12 181 CYS A O 1
ATOM 1503 N N . ASP A 1 182 ? 16.274 14.462 -18.679 1.00 87.62 182 ASP A N 1
ATOM 1504 C CA . ASP A 1 182 ? 16.634 13.150 -19.223 1.00 87.62 182 ASP A CA 1
ATOM 1505 C C . ASP A 1 182 ? 15.575 12.611 -20.195 1.00 87.62 182 ASP A C 1
ATOM 1507 O O . ASP A 1 182 ? 15.915 12.150 -21.284 1.00 87.62 182 ASP A O 1
ATOM 1511 N N . ASN A 1 183 ? 14.290 12.714 -19.848 1.00 87.50 183 ASN A N 1
ATOM 1512 C CA . ASN A 1 183 ? 13.200 12.245 -20.701 1.00 87.50 183 ASN A CA 1
ATOM 1513 C C . ASN A 1 183 ? 13.095 13.047 -22.010 1.00 87.50 183 ASN A C 1
ATOM 1515 O O . ASN A 1 183 ? 12.883 12.454 -23.068 1.00 87.50 183 ASN A O 1
ATOM 1519 N N . ILE A 1 184 ? 13.304 14.370 -21.969 1.00 89.88 184 ILE A N 1
ATOM 1520 C CA . ILE A 1 184 ? 13.361 15.211 -23.177 1.00 89.88 184 ILE A CA 1
ATOM 1521 C C . ILE A 1 184 ? 14.595 14.861 -24.025 1.00 89.88 184 ILE A C 1
ATOM 1523 O O . ILE A 1 184 ? 14.489 14.769 -25.250 1.00 89.88 184 ILE A O 1
ATOM 1527 N N . TYR A 1 185 ? 15.757 14.631 -23.399 1.00 88.56 185 TYR A N 1
ATOM 1528 C CA . TYR A 1 185 ? 16.970 14.213 -24.109 1.00 88.56 185 TYR A CA 1
ATOM 1529 C C . TYR A 1 185 ? 16.771 12.888 -24.855 1.00 88.56 185 TYR A C 1
ATOM 1531 O O . TYR A 1 185 ? 17.126 12.794 -26.030 1.00 88.56 185 TYR A O 1
ATOM 1539 N N . ASN A 1 186 ? 16.155 11.894 -24.208 1.00 84.69 186 ASN A N 1
ATOM 1540 C CA . ASN A 1 186 ? 15.904 10.583 -24.806 1.00 84.69 186 ASN A CA 1
ATOM 1541 C C . ASN A 1 186 ? 15.051 10.700 -26.085 1.00 84.69 186 ASN A C 1
ATOM 1543 O O . ASN A 1 186 ? 15.461 10.194 -27.132 1.00 84.69 186 ASN A O 1
ATOM 1547 N N . VAL A 1 187 ? 13.947 11.462 -26.043 1.00 84.31 187 VAL A N 1
ATOM 1548 C CA . VAL A 1 187 ? 13.103 11.727 -27.228 1.00 84.31 187 VAL A CA 1
ATOM 1549 C C . VAL A 1 187 ? 13.879 12.456 -28.327 1.00 84.31 187 VAL A C 1
ATOM 1551 O O . VAL A 1 187 ? 13.706 12.161 -29.505 1.00 84.31 187 VAL A O 1
ATOM 1554 N N . ILE A 1 188 ? 14.782 13.377 -27.979 1.00 84.38 188 ILE A N 1
ATOM 1555 C CA . ILE A 1 188 ? 15.636 14.052 -28.968 1.00 84.38 188 ILE A CA 1
ATOM 1556 C C . ILE A 1 188 ? 16.629 13.075 -29.622 1.00 84.38 188 ILE A C 1
ATOM 1558 O O . ILE A 1 188 ? 16.873 13.178 -30.825 1.00 84.38 188 ILE A O 1
ATOM 1562 N N . THR A 1 189 ? 17.172 12.101 -28.882 1.00 83.00 189 THR A N 1
ATOM 1563 C CA . THR A 1 189 ? 18.124 11.123 -29.443 1.00 83.00 189 THR A CA 1
ATOM 1564 C C . THR A 1 189 ? 17.506 10.105 -30.405 1.00 83.00 189 THR A C 1
ATOM 1566 O O . THR A 1 189 ? 18.218 9.637 -31.297 1.00 83.00 189 THR A O 1
ATOM 1569 N N . GLU A 1 190 ? 16.193 9.840 -30.328 1.00 80.75 190 GLU A N 1
ATOM 1570 C CA . GLU A 1 190 ? 15.454 9.094 -31.370 1.00 80.75 190 GLU A CA 1
ATOM 1571 C C . GLU A 1 190 ? 15.680 9.709 -32.765 1.00 80.75 190 GLU A C 1
ATOM 1573 O O . GLU A 1 190 ? 15.807 9.008 -33.769 1.00 80.75 190 GLU A O 1
ATOM 1578 N N . PHE A 1 191 ? 15.802 11.038 -32.820 1.00 78.94 191 PHE A N 1
ATOM 1579 C CA . PHE A 1 191 ? 15.953 11.827 -34.039 1.00 78.94 191 PHE A CA 1
ATOM 1580 C C . PHE A 1 191 ? 17.408 12.214 -34.331 1.00 78.94 191 PHE A C 1
ATOM 1582 O O . PHE A 1 191 ? 17.650 13.249 -34.941 1.00 78.94 191 PHE A O 1
ATOM 1589 N N . SER A 1 192 ? 18.381 11.373 -33.967 1.00 69.69 192 SER A N 1
ATOM 1590 C CA . SER A 1 192 ? 19.839 11.590 -34.126 1.00 69.69 192 SER A CA 1
ATOM 1591 C C . SER A 1 192 ? 20.344 12.095 -35.497 1.00 69.69 192 SER A C 1
ATOM 1593 O O . SER A 1 192 ? 21.448 12.628 -35.580 1.00 69.69 192 SER A O 1
ATOM 1595 N N . LYS A 1 193 ? 19.551 11.984 -36.574 1.00 70.75 193 LYS A N 1
ATOM 1596 C CA . LYS A 1 193 ? 19.827 12.578 -37.903 1.00 70.75 193 LYS A CA 1
ATOM 1597 C C . LYS A 1 193 ? 19.508 14.086 -37.996 1.00 70.75 193 LYS A C 1
ATOM 1599 O O . LYS A 1 193 ? 19.752 14.702 -39.032 1.00 70.75 193 LYS A O 1
ATOM 1604 N N . PHE A 1 194 ? 18.944 14.677 -36.945 1.00 71.31 194 PHE A N 1
ATOM 1605 C CA . PHE A 1 194 ? 18.469 16.057 -36.873 1.00 71.31 194 PHE A CA 1
ATOM 1606 C C . PHE A 1 194 ? 19.064 16.767 -35.651 1.00 71.31 194 PHE A C 1
ATOM 1608 O O . PHE A 1 194 ? 19.097 16.232 -34.547 1.00 71.31 194 PHE A O 1
ATOM 1615 N N . THR A 1 195 ? 19.473 18.023 -35.823 1.00 76.00 195 THR A N 1
ATOM 1616 C CA . THR A 1 195 ? 19.746 18.923 -34.697 1.00 76.00 195 THR A CA 1
ATOM 1617 C C . THR A 1 195 ? 18.425 19.519 -34.221 1.00 76.00 195 THR A C 1
ATOM 1619 O O . THR A 1 195 ? 17.849 20.365 -34.908 1.00 76.00 195 THR A O 1
ATOM 1622 N N . ILE A 1 196 ? 17.956 19.093 -33.048 1.00 78.62 196 ILE A N 1
ATOM 1623 C CA . ILE A 1 196 ? 16.781 19.659 -32.375 1.00 78.62 196 ILE A CA 1
ATOM 1624 C C . ILE A 1 196 ? 17.252 20.657 -31.308 1.00 78.62 196 ILE A C 1
ATOM 1626 O O . ILE A 1 196 ? 18.085 20.330 -30.464 1.00 78.62 196 ILE A O 1
ATOM 1630 N N . GLU A 1 197 ? 16.708 21.875 -31.320 1.00 80.50 197 GLU A N 1
ATOM 1631 C CA . GLU A 1 197 ? 16.895 22.867 -30.258 1.00 80.50 197 GLU A CA 1
ATOM 1632 C C . GLU A 1 197 ? 15.544 23.364 -29.728 1.00 80.50 197 GLU A C 1
ATOM 1634 O O . GLU A 1 197 ? 14.776 24.013 -30.437 1.00 80.50 197 GLU A O 1
ATOM 1639 N N . ILE A 1 198 ? 15.296 23.141 -28.438 1.00 82.06 198 ILE A N 1
ATOM 1640 C CA . ILE A 1 198 ? 14.233 23.818 -27.691 1.00 82.06 198 ILE A CA 1
ATOM 1641 C C . ILE A 1 198 ? 14.721 25.232 -27.340 1.00 82.06 198 ILE A C 1
ATOM 1643 O O . ILE A 1 198 ? 15.828 25.420 -26.811 1.00 82.06 198 ILE A O 1
ATOM 1647 N N . ASN A 1 199 ? 13.923 26.246 -27.688 1.00 74.06 199 ASN A N 1
ATOM 1648 C CA . ASN A 1 199 ? 14.337 27.643 -27.553 1.00 74.06 199 ASN A CA 1
ATOM 1649 C C . ASN A 1 199 ? 14.363 28.090 -26.089 1.00 74.06 199 ASN A C 1
ATOM 1651 O O . ASN A 1 199 ? 15.373 28.659 -25.674 1.00 74.06 199 ASN A O 1
ATOM 1655 N N . ASP A 1 200 ? 13.315 27.766 -25.330 1.00 78.44 200 ASP A N 1
ATOM 1656 C CA . ASP A 1 200 ? 13.152 28.089 -23.913 1.00 78.44 200 ASP A CA 1
ATOM 1657 C C . ASP A 1 200 ? 12.721 26.839 -23.125 1.00 78.44 200 ASP A C 1
ATOM 1659 O O . ASP A 1 200 ? 11.819 26.115 -23.545 1.00 78.44 200 ASP A O 1
ATOM 1663 N N . TYR A 1 201 ? 13.383 26.589 -21.993 1.00 86.00 201 TYR A N 1
ATOM 1664 C CA . TYR A 1 201 ? 13.048 25.511 -21.055 1.00 86.00 201 TYR A CA 1
ATOM 1665 C C . TYR A 1 201 ? 12.299 26.029 -19.817 1.00 86.00 201 TYR A C 1
ATOM 1667 O O . TYR A 1 201 ? 11.760 25.234 -19.053 1.00 86.00 201 TYR A O 1
ATOM 1675 N N . SER A 1 202 ? 12.214 27.346 -19.625 1.00 83.19 202 SER A N 1
ATOM 1676 C CA . SER A 1 202 ? 11.536 27.968 -18.483 1.00 83.19 202 SER A CA 1
ATOM 1677 C C . SER A 1 202 ? 10.021 27.794 -18.556 1.00 83.19 202 SER A C 1
ATOM 1679 O O . SER A 1 202 ? 9.387 27.575 -17.534 1.00 83.19 202 SER A O 1
ATOM 1681 N N . LEU A 1 203 ? 9.439 27.787 -19.762 1.00 82.88 203 LEU A N 1
ATOM 1682 C CA . LEU A 1 203 ? 8.039 27.393 -19.971 1.00 82.88 203 LEU A CA 1
ATOM 1683 C C . LEU A 1 203 ? 7.775 25.946 -19.517 1.00 82.88 203 LEU A C 1
ATOM 1685 O O . LEU A 1 203 ? 6.750 25.660 -18.908 1.00 82.88 203 LEU A O 1
ATOM 1689 N N . ILE A 1 204 ? 8.716 25.040 -19.800 1.00 87.69 204 ILE A N 1
ATOM 1690 C CA . ILE A 1 204 ? 8.634 23.608 -19.469 1.00 87.69 204 ILE A CA 1
ATOM 1691 C C . ILE A 1 204 ? 8.759 23.398 -17.949 1.00 87.69 204 ILE A C 1
ATOM 1693 O O . ILE A 1 204 ? 8.040 22.587 -17.367 1.00 87.69 204 ILE A O 1
ATOM 1697 N N . GLU A 1 205 ? 9.630 24.170 -17.299 1.00 90.94 205 GLU A N 1
ATOM 1698 C CA . GLU A 1 205 ? 9.775 24.215 -15.841 1.00 90.94 205 GLU A CA 1
ATOM 1699 C C . GLU A 1 205 ? 8.530 24.803 -15.161 1.00 90.94 205 GLU A C 1
ATOM 1701 O O . GLU A 1 205 ? 7.979 24.175 -14.260 1.00 90.94 205 GLU A O 1
ATOM 1706 N N . GLN A 1 206 ? 8.020 25.938 -15.651 1.00 88.50 206 GLN A N 1
ATOM 1707 C CA . GLN A 1 206 ? 6.800 26.578 -15.154 1.00 88.50 206 GLN A CA 1
ATOM 1708 C C . GLN A 1 206 ? 5.560 25.679 -15.309 1.00 88.50 206 GLN A C 1
ATOM 1710 O O . GLN A 1 206 ? 4.706 25.672 -14.423 1.00 88.50 206 GLN A O 1
ATOM 1715 N N . TYR A 1 207 ? 5.469 24.881 -16.379 1.00 89.00 207 TYR A N 1
ATOM 1716 C CA . TYR A 1 207 ? 4.405 23.884 -16.546 1.00 89.00 207 TYR A CA 1
ATOM 1717 C C . TYR A 1 207 ? 4.442 22.816 -15.444 1.00 89.00 207 TYR A C 1
ATOM 1719 O O . TYR A 1 207 ? 3.439 22.604 -14.761 1.00 89.00 207 TYR A O 1
ATOM 1727 N N . LEU A 1 208 ? 5.602 22.182 -15.220 1.00 91.75 208 LEU A N 1
ATOM 1728 C CA . LEU A 1 208 ? 5.776 21.202 -14.141 1.00 91.75 208 LEU A CA 1
ATOM 1729 C C . LEU A 1 208 ? 5.490 21.829 -12.765 1.00 91.75 208 LEU A C 1
ATOM 1731 O O . LEU A 1 208 ? 4.781 21.241 -11.952 1.00 91.75 208 LEU A O 1
ATOM 1735 N N . ARG A 1 209 ? 6.014 23.032 -12.515 1.00 92.31 209 ARG A N 1
ATOM 1736 C CA . ARG A 1 209 ? 5.837 23.777 -11.263 1.00 92.31 209 ARG A CA 1
ATOM 1737 C C . ARG A 1 209 ? 4.364 24.059 -10.957 1.00 92.31 209 ARG A C 1
ATOM 1739 O O . ARG A 1 209 ? 3.937 23.870 -9.819 1.00 92.31 209 ARG A O 1
ATOM 1746 N N . LEU A 1 210 ? 3.591 24.485 -11.958 1.00 91.44 210 LEU A N 1
ATOM 1747 C CA . LEU A 1 210 ? 2.158 24.751 -11.815 1.00 91.44 210 LEU A CA 1
ATOM 1748 C C . LEU A 1 210 ? 1.365 23.458 -11.582 1.00 91.44 210 LEU A C 1
ATOM 1750 O O . LEU A 1 210 ? 0.605 23.385 -10.623 1.00 91.44 210 LEU A O 1
ATOM 1754 N N . GLN A 1 211 ? 1.632 22.404 -12.361 1.00 91.38 211 GLN A N 1
ATOM 1755 C CA . GLN A 1 211 ? 1.019 21.080 -12.170 1.00 91.38 211 GLN A CA 1
ATOM 1756 C C . GLN A 1 211 ? 1.274 20.500 -10.764 1.00 91.38 211 GLN A C 1
ATOM 1758 O O . GLN A 1 211 ? 0.372 19.907 -10.162 1.00 91.38 211 GLN A O 1
ATOM 1763 N N . VAL A 1 212 ? 2.475 20.709 -10.208 1.00 94.50 212 VAL A N 1
ATOM 1764 C CA . VAL A 1 212 ? 2.805 20.353 -8.818 1.00 94.50 212 VAL A CA 1
ATOM 1765 C C . VAL A 1 212 ? 2.034 21.223 -7.821 1.00 94.50 212 VAL A C 1
ATOM 1767 O O . VAL A 1 212 ? 1.438 20.675 -6.897 1.00 94.50 212 VAL A O 1
ATOM 1770 N N . PHE A 1 213 ? 1.994 22.549 -8.000 1.00 93.88 213 PHE A N 1
ATOM 1771 C CA . PHE A 1 213 ? 1.239 23.450 -7.119 1.00 93.88 213 PHE A CA 1
ATOM 1772 C C . PHE A 1 213 ? -0.252 23.086 -7.060 1.00 93.88 213 PHE A C 1
ATOM 1774 O O . PHE A 1 213 ? -0.774 22.857 -5.969 1.00 93.88 213 PHE A O 1
ATOM 1781 N N . ASP A 1 214 ? -0.912 22.947 -8.211 1.00 92.12 214 ASP A N 1
ATOM 1782 C CA . ASP A 1 214 ? -2.338 22.609 -8.292 1.00 92.12 214 ASP A CA 1
ATOM 1783 C C . ASP A 1 214 ? -2.626 21.226 -7.679 1.00 92.12 214 ASP A C 1
ATOM 1785 O O . ASP A 1 214 ? -3.637 21.024 -7.004 1.00 92.12 214 ASP A O 1
ATOM 1789 N N . THR A 1 215 ? -1.696 20.276 -7.831 1.00 93.12 215 THR A N 1
ATOM 1790 C CA . THR A 1 215 ? -1.786 18.949 -7.205 1.00 93.12 215 THR A CA 1
ATOM 1791 C C . THR A 1 215 ? -1.660 19.005 -5.679 1.00 93.12 215 THR A C 1
ATOM 1793 O O . THR A 1 215 ? -2.399 18.307 -4.984 1.00 93.12 215 THR A O 1
ATOM 1796 N N . LEU A 1 216 ? -0.777 19.847 -5.133 1.00 92.75 216 LEU A N 1
ATOM 1797 C CA . LEU A 1 216 ? -0.647 20.034 -3.683 1.00 92.75 216 LEU A CA 1
ATOM 1798 C C . LEU A 1 216 ? -1.854 20.781 -3.089 1.00 92.75 216 LEU A C 1
ATOM 1800 O O . LEU A 1 216 ? -2.293 20.441 -1.989 1.00 92.75 216 LEU A O 1
ATOM 1804 N N . VAL A 1 217 ? -2.441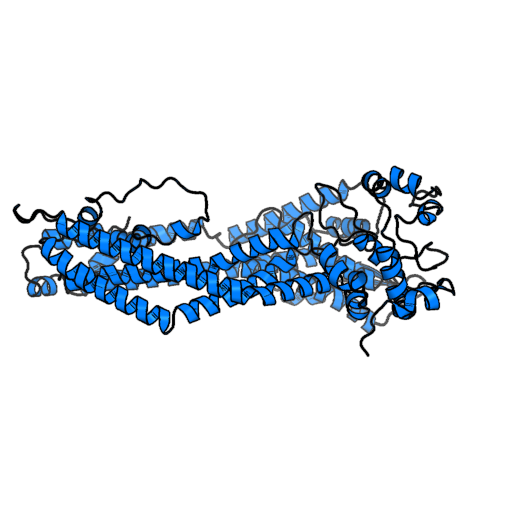 21.737 -3.822 1.00 91.88 217 VAL A N 1
ATOM 1805 C CA . VAL A 1 217 ? -3.718 22.378 -3.451 1.00 91.88 217 VAL A CA 1
ATOM 1806 C C . VAL A 1 217 ? -4.834 21.330 -3.387 1.00 91.88 217 VAL A C 1
ATOM 1808 O O . VAL A 1 217 ? -5.480 21.196 -2.348 1.00 91.88 217 VAL A O 1
ATOM 1811 N N . TYR A 1 218 ? -5.001 20.519 -4.437 1.00 91.75 218 TYR A N 1
ATOM 1812 C CA . TYR A 1 218 ? -5.993 19.438 -4.477 1.00 91.75 218 TYR A CA 1
ATOM 1813 C C . TYR A 1 218 ? -5.825 18.433 -3.324 1.00 91.75 218 TYR A C 1
ATOM 1815 O O . TYR A 1 218 ? -6.797 18.106 -2.640 1.00 91.75 218 TYR A O 1
ATOM 1823 N N . ASN A 1 219 ? -4.595 17.976 -3.060 1.00 90.25 219 ASN A N 1
ATOM 1824 C CA . ASN A 1 219 ? -4.302 17.081 -1.938 1.00 90.25 219 ASN A CA 1
ATOM 1825 C C . ASN A 1 219 ? -4.651 17.722 -0.585 1.00 90.25 219 ASN A C 1
ATOM 1827 O O . ASN A 1 219 ? -5.211 17.052 0.281 1.00 90.25 219 ASN A O 1
ATOM 1831 N N . THR A 1 220 ? -4.373 19.018 -0.414 1.00 88.88 220 THR A N 1
ATOM 1832 C CA . THR A 1 220 ? -4.697 19.771 0.809 1.00 88.88 220 THR A CA 1
ATOM 1833 C C . THR A 1 220 ? -6.208 19.875 1.019 1.00 88.88 220 THR A C 1
ATOM 1835 O O . THR A 1 220 ? -6.701 19.599 2.112 1.00 88.88 220 THR A O 1
ATOM 1838 N N . GLU A 1 221 ? -6.976 20.196 -0.025 1.00 88.31 221 GLU A N 1
ATOM 1839 C CA . GLU A 1 221 ? -8.444 20.236 0.037 1.00 88.31 221 GLU A CA 1
ATOM 1840 C C . GLU A 1 221 ? -9.079 18.857 0.265 1.00 88.31 221 GLU A C 1
ATOM 1842 O O . GLU A 1 221 ? -10.126 18.754 0.909 1.00 88.31 221 GLU A O 1
ATOM 1847 N N . ARG A 1 222 ? -8.485 17.795 -0.293 1.00 87.31 222 ARG A N 1
ATOM 1848 C CA . ARG A 1 222 ? -8.926 16.407 -0.101 1.00 87.31 222 ARG A CA 1
ATOM 1849 C C . ARG A 1 222 ? -8.649 15.935 1.325 1.00 87.31 222 ARG A C 1
ATOM 1851 O O . ARG A 1 222 ? -9.531 15.355 1.953 1.00 87.31 222 ARG A O 1
ATOM 1858 N N . TRP A 1 223 ? -7.452 16.215 1.841 1.00 87.31 223 TRP A N 1
ATOM 1859 C CA . TRP A 1 223 ? -7.059 15.876 3.206 1.00 87.31 223 TRP A CA 1
ATOM 1860 C C . TRP A 1 223 ? -7.915 16.615 4.234 1.00 87.31 223 TRP A C 1
ATOM 1862 O O . TRP A 1 223 ? -8.485 15.968 5.106 1.00 87.31 223 TRP A O 1
ATOM 1872 N N . ASN A 1 224 ? -8.089 17.934 4.084 1.00 84.75 224 ASN A N 1
ATOM 1873 C CA . ASN A 1 224 ? -8.926 18.740 4.977 1.00 84.75 224 ASN A CA 1
ATOM 1874 C C . ASN A 1 224 ? -10.366 18.218 5.054 1.00 84.75 224 ASN A C 1
ATOM 1876 O O . ASN A 1 224 ? -10.889 18.078 6.156 1.00 84.75 224 ASN A O 1
ATOM 1880 N N . ARG A 1 225 ? -10.980 17.871 3.911 1.00 85.56 225 ARG A N 1
ATOM 1881 C CA . ARG A 1 225 ? -12.303 17.224 3.891 1.00 85.56 225 ARG A CA 1
ATOM 1882 C C . ARG A 1 225 ? -12.288 15.901 4.649 1.00 85.56 225 ARG A C 1
ATOM 1884 O O . ARG A 1 225 ? -13.040 15.764 5.599 1.00 85.56 225 ARG A O 1
ATOM 1891 N N . SER A 1 226 ? -11.350 15.002 4.351 1.00 83.25 226 SER A N 1
ATOM 1892 C CA . SER A 1 226 ? -11.245 13.725 5.071 1.00 83.25 226 SER A CA 1
ATOM 1893 C C . SER A 1 226 ? -11.045 13.891 6.587 1.00 83.25 226 SER A C 1
ATOM 1895 O O . SER A 1 226 ? -11.611 13.112 7.348 1.00 83.25 226 SER A O 1
ATOM 1897 N N . GLN A 1 227 ? -10.301 14.902 7.055 1.00 81.44 227 GLN A N 1
ATOM 1898 C CA . GLN A 1 227 ? -10.175 15.188 8.493 1.00 81.44 227 GLN A CA 1
ATOM 1899 C C . GLN A 1 227 ? -11.463 15.767 9.105 1.00 81.44 227 GLN A C 1
ATOM 1901 O O . GLN A 1 227 ? -11.734 15.535 10.283 1.00 81.44 227 GLN A O 1
ATOM 1906 N N . GLN A 1 228 ? -12.257 16.514 8.334 1.00 82.75 228 GLN A N 1
ATOM 1907 C CA . GLN A 1 228 ? -13.570 17.008 8.757 1.00 82.75 228 GLN A CA 1
ATOM 1908 C C . GLN A 1 228 ? -14.601 15.873 8.803 1.00 82.75 228 GLN A C 1
ATOM 1910 O O . GLN A 1 228 ? -15.251 15.710 9.831 1.00 82.75 228 GLN A O 1
ATOM 1915 N N . ASP A 1 229 ? -14.680 15.050 7.755 1.00 82.94 229 ASP A N 1
ATOM 1916 C CA . ASP A 1 229 ? -15.571 13.888 7.658 1.00 82.94 229 ASP A CA 1
ATOM 1917 C C . ASP A 1 229 ? -15.298 12.886 8.798 1.00 82.94 229 ASP A C 1
ATOM 1919 O O . ASP A 1 229 ? -16.218 12.443 9.486 1.00 82.94 229 ASP A O 1
ATOM 1923 N N . ASN A 1 230 ? -14.017 12.587 9.063 1.00 78.94 230 ASN A N 1
ATOM 1924 C CA . ASN A 1 230 ? -13.604 11.715 10.165 1.00 78.94 230 ASN A CA 1
ATOM 1925 C C . ASN A 1 230 ? -13.987 12.286 11.541 1.00 78.94 230 ASN A C 1
ATOM 1927 O O . ASN A 1 230 ? -14.430 11.533 12.410 1.00 78.94 230 ASN A O 1
ATOM 1931 N N . LEU A 1 231 ? -13.817 13.599 11.761 1.00 79.94 231 LEU A N 1
ATOM 1932 C CA . LEU A 1 231 ? -14.142 14.201 13.055 1.00 79.94 231 LEU A CA 1
ATOM 1933 C C . LEU A 1 231 ? -15.655 14.347 13.261 1.00 79.94 231 LEU A C 1
ATOM 1935 O O . LEU A 1 231 ? -16.123 14.122 14.373 1.00 79.94 231 LEU A O 1
ATOM 1939 N N . GLU A 1 232 ? -16.431 14.681 12.228 1.00 82.50 232 GLU A N 1
ATOM 1940 C CA . GLU A 1 232 ? -17.890 14.765 12.353 1.00 82.50 232 GLU A CA 1
ATOM 1941 C C . GLU A 1 232 ? -18.499 13.369 12.568 1.00 82.50 232 GLU A C 1
ATOM 1943 O O . GLU A 1 232 ? -19.367 13.221 13.424 1.00 82.50 232 GLU A O 1
ATOM 1948 N N . LYS A 1 233 ? -17.959 12.311 11.940 1.00 83.06 233 LYS A N 1
ATOM 1949 C CA . LYS A 1 233 ? -18.325 10.927 12.292 1.00 83.06 233 LYS A CA 1
ATOM 1950 C C . LYS A 1 233 ? -18.018 10.616 13.764 1.00 83.06 233 LYS A C 1
ATOM 1952 O O . LYS A 1 233 ? -18.890 10.130 14.481 1.00 83.06 233 LYS A O 1
ATOM 1957 N N . LEU A 1 234 ? -16.809 10.933 14.244 1.00 79.75 234 LEU A N 1
ATOM 1958 C CA . LEU A 1 234 ? -16.449 10.743 15.657 1.00 79.75 234 LEU A CA 1
ATOM 1959 C C . LEU A 1 234 ? -17.376 11.544 16.590 1.00 79.75 234 LEU A C 1
ATOM 1961 O O . LEU A 1 234 ? -17.756 11.056 17.653 1.00 79.75 234 LEU A O 1
ATOM 1965 N N . ARG A 1 235 ? -17.780 12.754 16.188 1.00 83.44 235 ARG A N 1
ATOM 1966 C CA . ARG A 1 235 ? -18.758 13.579 16.905 1.00 83.44 235 ARG A CA 1
ATOM 1967 C C . ARG A 1 235 ? -20.101 12.872 17.022 1.00 83.44 235 ARG A C 1
ATOM 1969 O O . ARG A 1 235 ? -20.648 12.828 18.119 1.00 83.44 235 ARG A O 1
ATOM 1976 N N . GLU A 1 236 ? -20.624 12.334 15.923 1.00 85.50 236 GLU A N 1
ATOM 1977 C CA . GLU A 1 236 ? -21.902 11.618 15.889 1.00 85.50 236 GLU A CA 1
ATOM 1978 C C . GLU A 1 236 ? -21.858 10.336 16.733 1.00 85.50 236 GLU A C 1
ATOM 1980 O O . GLU A 1 236 ? -22.743 10.130 17.565 1.00 85.50 236 GLU A O 1
ATOM 1985 N N . ASP A 1 237 ? -20.806 9.521 16.601 1.00 80.88 237 ASP A N 1
ATOM 1986 C CA . ASP A 1 237 ? -20.634 8.277 17.365 1.00 80.88 237 ASP A CA 1
ATOM 1987 C C . ASP A 1 237 ? -20.522 8.534 18.883 1.00 80.88 237 ASP A C 1
ATOM 1989 O O . ASP A 1 237 ? -21.130 7.809 19.687 1.00 80.88 237 ASP A O 1
ATOM 1993 N N . LEU A 1 238 ? -19.804 9.593 19.286 1.00 80.62 238 LEU A N 1
ATOM 1994 C CA . LEU A 1 238 ? -19.667 10.016 20.684 1.00 80.62 238 LEU A CA 1
ATOM 1995 C C . LEU A 1 238 ? -20.929 10.696 21.232 1.00 80.62 238 LEU A C 1
ATOM 1997 O O . LEU A 1 238 ? -21.309 10.426 22.371 1.00 80.62 238 LEU A O 1
ATOM 2001 N N . LEU A 1 239 ? -21.599 11.546 20.448 1.00 81.69 239 LEU A N 1
ATOM 2002 C CA . LEU A 1 239 ? -22.862 12.186 20.835 1.00 81.69 239 LEU A CA 1
ATOM 2003 C C . LEU A 1 239 ? -23.959 11.134 21.017 1.00 81.69 239 LEU A C 1
ATOM 2005 O O . LEU A 1 239 ? -24.691 11.167 22.004 1.00 81.69 239 LEU A O 1
ATOM 2009 N N . LYS A 1 240 ? -24.029 10.154 20.111 1.00 83.19 240 LYS A N 1
ATOM 2010 C CA . LYS A 1 240 ? -24.906 8.989 20.240 1.00 83.19 240 LYS A CA 1
ATOM 2011 C C . LYS A 1 240 ? -24.604 8.214 21.522 1.00 83.19 240 LYS A C 1
ATOM 2013 O O . LYS A 1 240 ? -25.516 7.986 22.301 1.00 83.19 240 LYS A O 1
ATOM 2018 N N . CYS A 1 241 ? -23.336 7.893 21.791 1.00 79.06 241 CYS A N 1
ATOM 2019 C CA . CYS A 1 241 ? -22.922 7.227 23.033 1.00 79.06 241 CYS A CA 1
ATOM 2020 C C . CYS A 1 241 ? -23.363 8.002 24.295 1.00 79.06 241 CYS A C 1
ATOM 2022 O O . CYS A 1 241 ? -23.887 7.424 25.245 1.00 79.06 241 CYS A O 1
ATOM 2024 N N . PHE A 1 242 ? -23.206 9.329 24.280 1.00 76.88 242 PHE A N 1
ATOM 2025 C CA . PHE A 1 242 ? -23.605 10.225 25.367 1.00 76.88 242 PHE A CA 1
ATOM 2026 C C . PHE A 1 242 ? -25.129 10.218 25.602 1.00 76.88 242 PHE A C 1
ATOM 2028 O O . PHE A 1 242 ? -25.570 10.112 26.747 1.00 76.88 242 PHE A O 1
ATOM 2035 N N . HIS A 1 243 ? -25.940 10.255 24.535 1.00 79.19 243 HIS A N 1
ATOM 2036 C CA . HIS A 1 243 ? -27.402 10.086 24.617 1.00 79.19 243 HIS A CA 1
ATOM 2037 C C . HIS A 1 243 ? -27.803 8.679 25.079 1.00 79.19 243 HIS A C 1
ATOM 2039 O O . HIS A 1 243 ? -28.674 8.549 25.941 1.00 79.19 243 HIS A O 1
ATOM 2045 N N . ASP A 1 244 ? -27.175 7.632 24.541 1.00 79.88 244 ASP A N 1
ATOM 2046 C CA . ASP A 1 244 ? -27.472 6.236 24.876 1.00 79.88 244 ASP A CA 1
ATOM 2047 C C . ASP A 1 244 ? -27.263 5.988 26.383 1.00 79.88 244 ASP A C 1
ATOM 2049 O O . ASP A 1 244 ? -28.129 5.412 27.040 1.00 79.88 244 ASP A O 1
ATOM 2053 N N . ILE A 1 245 ? -26.153 6.468 26.958 1.00 75.31 245 ILE A N 1
ATOM 2054 C CA . ILE A 1 245 ? -25.811 6.285 28.381 1.00 75.31 245 ILE A CA 1
ATOM 2055 C C . ILE A 1 245 ? -26.703 7.129 29.300 1.00 75.31 245 ILE A C 1
ATOM 2057 O O . ILE A 1 245 ? -27.204 6.615 30.299 1.00 75.31 245 ILE A O 1
ATOM 2061 N N . LEU A 1 246 ? -26.940 8.407 28.981 1.00 71.38 246 LEU A N 1
ATOM 2062 C CA . LEU A 1 246 ? -27.756 9.283 29.838 1.00 71.38 246 LEU A CA 1
ATOM 2063 C C . LEU A 1 246 ? -29.259 8.966 29.771 1.00 71.38 246 LEU A C 1
ATOM 2065 O O . LEU A 1 246 ? -29.981 9.245 30.726 1.00 71.38 246 LEU A O 1
ATOM 2069 N N . SER A 1 247 ? -29.741 8.356 28.683 1.00 71.75 247 SER A N 1
ATOM 2070 C CA . SER A 1 247 ? -31.136 7.898 28.566 1.00 71.75 247 SER A CA 1
ATOM 2071 C C . SER A 1 247 ? -31.370 6.469 29.084 1.00 71.75 247 SER A C 1
ATOM 2073 O O . SER A 1 247 ? -32.525 6.082 29.313 1.00 71.75 247 SER A O 1
ATOM 2075 N N . ASN A 1 248 ? -30.304 5.689 29.290 1.00 75.06 248 ASN A N 1
ATOM 2076 C CA . ASN A 1 248 ? -30.342 4.348 29.868 1.00 75.06 248 ASN A CA 1
ATOM 2077 C C . ASN A 1 248 ? -29.039 4.033 30.632 1.00 75.06 248 ASN A C 1
ATOM 2079 O O . ASN A 1 248 ? -28.137 3.380 30.111 1.00 75.06 248 ASN A O 1
ATOM 2083 N N . SER A 1 249 ? -28.957 4.440 31.897 1.00 74.44 249 SER A N 1
ATOM 2084 C CA . SER A 1 249 ? -27.788 4.231 32.766 1.00 74.44 249 SER A CA 1
ATOM 2085 C C . SER A 1 249 ? -27.637 2.797 33.315 1.00 74.44 249 SER A C 1
ATOM 2087 O O . SER A 1 249 ? -26.879 2.572 34.258 1.00 74.44 249 SER A O 1
ATOM 2089 N N . SER A 1 250 ? -28.341 1.809 32.748 1.00 83.50 250 SER A N 1
ATOM 2090 C CA . SER A 1 250 ? -28.223 0.405 33.162 1.00 83.50 250 SER A CA 1
ATOM 2091 C C . SER A 1 250 ? -26.863 -0.202 32.802 1.00 83.50 250 SER A C 1
ATOM 2093 O O . SER A 1 250 ? -26.278 0.091 31.758 1.00 83.50 250 SER A O 1
ATOM 2095 N N . TYR A 1 251 ? -26.382 -1.118 33.646 1.00 86.69 251 TYR A N 1
ATOM 2096 C CA . TYR A 1 251 ? -25.122 -1.836 33.424 1.00 86.69 251 TYR A CA 1
ATOM 2097 C C . TYR A 1 251 ? -25.105 -2.660 32.131 1.00 86.69 251 TYR A C 1
ATOM 2099 O O . TYR A 1 251 ? -24.052 -2.793 31.520 1.00 86.69 251 TYR A O 1
ATOM 2107 N N . GLU A 1 252 ? -26.265 -3.138 31.673 1.00 89.00 252 GLU A N 1
ATOM 2108 C CA . GLU A 1 252 ? -26.427 -3.818 30.382 1.00 89.00 252 GLU A CA 1
ATOM 2109 C C . GLU A 1 252 ? -26.087 -2.895 29.203 1.00 89.00 252 GLU A C 1
ATOM 2111 O O . GL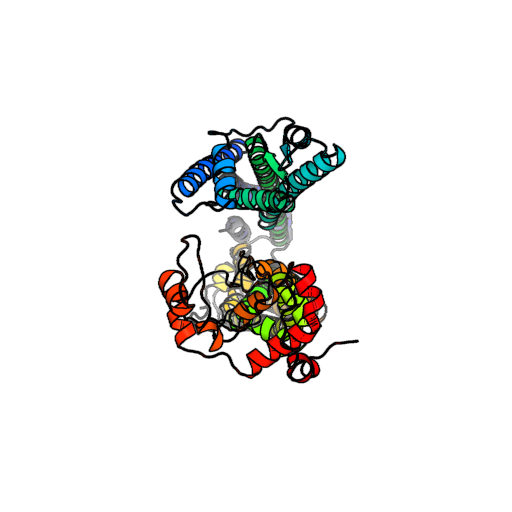U A 1 252 ? -25.290 -3.251 28.335 1.00 89.00 252 GLU A O 1
ATOM 2116 N N . ASN A 1 253 ? -26.613 -1.665 29.209 1.00 86.44 253 ASN A N 1
ATOM 2117 C CA . ASN A 1 253 ? -26.295 -0.673 28.185 1.00 86.44 253 ASN A CA 1
ATOM 2118 C C . ASN A 1 253 ? -24.835 -0.212 28.284 1.00 86.44 253 ASN A C 1
ATOM 2120 O O . ASN A 1 253 ? -24.160 -0.132 27.266 1.00 86.44 253 ASN A O 1
ATOM 2124 N N . ILE A 1 254 ? -24.309 0.031 29.490 1.00 86.19 254 ILE A N 1
ATOM 2125 C CA . ILE A 1 254 ? -22.903 0.435 29.667 1.00 86.19 254 ILE A CA 1
ATOM 2126 C C . ILE A 1 254 ? -21.948 -0.664 29.158 1.00 86.19 254 ILE A C 1
ATOM 2128 O O . ILE A 1 254 ? -21.002 -0.352 28.436 1.00 86.19 254 ILE A O 1
ATOM 2132 N N . ALA A 1 255 ? -22.221 -1.942 29.447 1.00 90.81 255 ALA A N 1
ATOM 2133 C CA . ALA A 1 255 ? -21.464 -3.075 28.906 1.00 90.81 255 ALA A CA 1
ATOM 2134 C C . ALA A 1 255 ? -21.597 -3.196 27.375 1.00 90.81 255 ALA A C 1
ATOM 2136 O O . ALA A 1 255 ? -20.598 -3.397 26.685 1.00 90.81 255 ALA A O 1
ATOM 2137 N N . THR A 1 256 ? -22.801 -2.992 26.829 1.00 91.38 256 THR A N 1
ATOM 2138 C CA . THR A 1 256 ? -23.048 -2.982 25.375 1.00 91.38 256 THR A CA 1
ATOM 2139 C C . THR A 1 256 ? -22.251 -1.874 24.676 1.00 91.38 256 THR A C 1
ATOM 2141 O O . THR A 1 256 ? -21.615 -2.115 23.653 1.00 91.38 256 THR A O 1
ATOM 2144 N N . GLN A 1 257 ? -22.235 -0.657 25.232 1.00 88.38 257 GLN A N 1
ATOM 2145 C CA . GLN A 1 257 ? -21.454 0.465 24.693 1.00 88.38 257 GLN A CA 1
ATOM 2146 C C . GLN A 1 257 ? -19.943 0.215 24.815 1.00 88.38 257 GLN A C 1
ATOM 2148 O O . GLN A 1 257 ? -19.191 0.643 23.945 1.00 88.38 257 GLN A O 1
ATOM 2153 N N . LEU A 1 258 ? -19.492 -0.506 25.848 1.00 90.50 258 LEU A N 1
ATOM 2154 C CA . LEU A 1 258 ? -18.094 -0.914 26.001 1.00 90.50 258 LEU A CA 1
ATOM 2155 C C . LEU A 1 258 ? -17.684 -1.877 24.880 1.00 90.50 258 LEU A C 1
ATOM 2157 O O . LEU A 1 258 ? -16.749 -1.576 24.138 1.00 90.50 258 LEU A O 1
ATOM 2161 N N . PHE A 1 259 ? -18.427 -2.969 24.675 1.00 92.94 259 PHE A N 1
ATOM 2162 C CA . PHE A 1 259 ? -18.135 -3.915 23.593 1.00 92.94 259 PHE A CA 1
ATOM 2163 C C . PHE A 1 259 ? -18.342 -3.332 22.187 1.00 92.94 259 PHE A C 1
ATOM 2165 O O . PHE A 1 259 ? -17.651 -3.740 21.254 1.00 92.94 259 PHE A O 1
ATOM 2172 N N . ARG A 1 260 ? -19.180 -2.295 22.030 1.00 91.19 260 ARG A N 1
ATOM 2173 C CA . ARG A 1 260 ? -19.268 -1.503 20.790 1.00 91.19 260 ARG A CA 1
ATOM 2174 C C . ARG A 1 260 ? -17.922 -0.882 20.401 1.00 91.19 260 ARG A C 1
ATOM 2176 O O . ARG A 1 260 ? -17.580 -0.898 19.223 1.00 91.19 260 ARG A O 1
ATOM 2183 N N . TYR A 1 261 ? -17.162 -0.352 21.363 1.00 87.88 261 TYR A N 1
ATOM 2184 C CA . TYR A 1 261 ? -15.828 0.197 21.097 1.00 87.88 261 TYR A CA 1
ATOM 2185 C C . TYR A 1 261 ? -14.770 -0.898 20.946 1.00 87.88 261 TYR A C 1
ATOM 2187 O O . TYR A 1 261 ? -13.965 -0.800 20.028 1.00 87.88 261 TYR A O 1
ATOM 2195 N N . VAL A 1 262 ? -14.841 -1.989 21.721 1.00 91.31 262 VAL A N 1
ATOM 2196 C CA . VAL A 1 262 ? -13.975 -3.173 21.509 1.00 91.31 262 VAL A CA 1
ATOM 2197 C C . VAL A 1 262 ? -14.103 -3.703 20.074 1.00 91.31 262 VAL A C 1
ATOM 2199 O O . VAL A 1 262 ? -13.099 -4.006 19.432 1.00 91.31 262 VAL A O 1
ATOM 2202 N N . SER A 1 263 ? -15.322 -3.738 19.524 1.00 91.62 263 SER A N 1
ATOM 2203 C CA . SER A 1 263 ? -15.564 -4.103 18.123 1.00 91.62 263 SER A CA 1
ATOM 2204 C C . SER A 1 263 ? -14.900 -3.143 17.130 1.00 91.62 263 SER A C 1
ATOM 2206 O O . SER A 1 263 ? -14.382 -3.592 16.110 1.00 91.62 263 SER A O 1
ATOM 2208 N N . GLN A 1 264 ? -14.882 -1.837 17.416 1.00 89.25 264 GLN A N 1
ATOM 2209 C CA . GLN A 1 264 ? -14.217 -0.841 16.567 1.00 89.25 264 GLN A CA 1
ATOM 2210 C C . GLN A 1 264 ? -12.687 -0.969 16.635 1.00 89.25 264 GLN A C 1
ATOM 2212 O O . GLN A 1 264 ? -12.029 -0.927 15.596 1.00 89.25 264 GLN A O 1
ATOM 2217 N N . SER A 1 265 ? -12.118 -1.202 17.821 1.00 88.94 265 SER A N 1
ATOM 2218 C CA . SER A 1 265 ? -10.680 -1.447 17.985 1.00 88.94 265 SER A CA 1
ATOM 2219 C C . SER A 1 265 ? -10.252 -2.767 17.317 1.00 88.94 265 SER A C 1
ATOM 2221 O O . SER A 1 265 ? -9.219 -2.798 16.652 1.00 88.94 265 SER A O 1
ATOM 2223 N N . VAL A 1 266 ? -11.078 -3.827 17.355 1.00 91.38 266 VAL A N 1
ATOM 2224 C CA . VAL A 1 266 ? -10.858 -5.050 16.551 1.00 91.38 266 VAL A CA 1
ATOM 2225 C C . VAL A 1 266 ? -10.897 -4.757 15.044 1.00 91.38 266 VAL A C 1
ATOM 2227 O O . VAL A 1 266 ? -9.994 -5.193 14.330 1.00 91.38 266 VAL A O 1
ATOM 2230 N N . GLU A 1 267 ? -11.887 -4.012 14.537 1.00 90.19 267 GLU A N 1
ATOM 2231 C CA . GLU A 1 267 ? -11.958 -3.640 13.112 1.00 90.19 267 GLU A CA 1
ATOM 2232 C C . GLU A 1 267 ? -10.709 -2.870 12.649 1.00 90.19 267 GLU A C 1
ATOM 2234 O O . GLU A 1 267 ? -10.124 -3.211 11.617 1.00 90.19 267 GLU A O 1
ATOM 2239 N N . LEU A 1 268 ? -10.264 -1.877 13.427 1.00 86.81 268 LEU A N 1
ATOM 2240 C CA . LEU A 1 268 ? -9.050 -1.101 13.152 1.00 86.81 268 LEU A CA 1
ATOM 2241 C C . LEU A 1 268 ? -7.795 -1.984 13.164 1.00 86.81 268 LEU A C 1
ATOM 2243 O O . LEU A 1 268 ? -6.988 -1.921 12.232 1.00 86.81 268 LEU A O 1
ATOM 2247 N N . THR A 1 269 ? -7.653 -2.855 14.165 1.00 88.38 269 THR A N 1
ATOM 2248 C CA . THR A 1 269 ? -6.525 -3.787 14.249 1.00 88.38 269 THR A CA 1
ATOM 2249 C C . THR A 1 269 ? -6.507 -4.762 13.071 1.00 88.38 269 THR A C 1
ATOM 2251 O O . THR A 1 269 ? -5.437 -5.020 12.519 1.00 88.38 269 THR A O 1
ATOM 2254 N N . LEU A 1 270 ? -7.660 -5.254 12.601 1.00 90.56 270 LEU A N 1
ATOM 2255 C CA . LEU A 1 270 ? -7.724 -6.092 11.397 1.00 90.56 270 LEU A CA 1
ATOM 2256 C C . LEU A 1 270 ? -7.239 -5.352 10.138 1.00 90.56 270 LEU A C 1
ATOM 2258 O O . LEU A 1 270 ? -6.562 -5.969 9.316 1.00 90.56 270 LEU A O 1
ATOM 2262 N N . VAL A 1 271 ? -7.520 -4.052 9.988 1.00 87.88 271 VAL A N 1
ATOM 2263 C CA . VAL A 1 271 ? -7.011 -3.244 8.859 1.00 87.88 271 VAL A CA 1
ATOM 2264 C C . VAL A 1 271 ? -5.487 -3.098 8.916 1.00 87.88 271 VAL A C 1
ATOM 2266 O O . VAL A 1 271 ? -4.819 -3.311 7.904 1.00 87.88 271 VAL A O 1
ATOM 2269 N N . ILE A 1 272 ? -4.915 -2.820 10.093 1.00 86.56 272 ILE A N 1
ATOM 2270 C CA . ILE A 1 272 ? -3.451 -2.769 10.277 1.00 86.56 272 ILE A CA 1
ATOM 2271 C C . ILE A 1 272 ? -2.828 -4.127 9.914 1.00 86.56 272 ILE A C 1
ATOM 2273 O O . ILE A 1 272 ? -1.869 -4.204 9.149 1.00 86.56 272 ILE A O 1
ATOM 2277 N N . GLN A 1 273 ? -3.415 -5.222 10.398 1.00 86.44 273 GLN A N 1
ATOM 2278 C CA . GLN A 1 273 ? -2.912 -6.577 10.169 1.00 86.44 273 GLN A CA 1
ATOM 2279 C C . GLN A 1 273 ? -3.019 -7.047 8.707 1.00 86.44 273 GLN A C 1
ATOM 2281 O O . GLN A 1 273 ? -2.220 -7.884 8.283 1.00 86.44 273 GLN A O 1
ATOM 2286 N N . GLN A 1 274 ? -3.948 -6.490 7.919 1.00 86.75 274 GLN A N 1
ATOM 2287 C CA . GLN A 1 274 ? -3.991 -6.676 6.463 1.00 86.75 274 GLN A CA 1
ATOM 2288 C C . GLN A 1 274 ? -2.794 -6.006 5.778 1.00 86.75 274 GLN A C 1
ATOM 2290 O O . GLN A 1 274 ? -2.162 -6.626 4.927 1.00 86.75 274 GLN A O 1
ATOM 2295 N N . GLN A 1 275 ? -2.444 -4.778 6.176 1.00 84.56 275 GLN A N 1
ATOM 2296 C CA . GLN A 1 275 ? -1.330 -4.022 5.586 1.00 84.56 275 GLN A CA 1
ATOM 2297 C C . GLN A 1 275 ? 0.033 -4.677 5.855 1.00 84.56 275 GLN A C 1
ATOM 2299 O O . GLN A 1 275 ? 0.912 -4.641 4.995 1.00 84.56 275 GLN A O 1
ATOM 2304 N N . LEU A 1 276 ? 0.199 -5.365 6.990 1.00 87.25 276 LEU A N 1
ATOM 2305 C CA . LEU A 1 276 ? 1.441 -6.070 7.343 1.00 87.25 276 LEU A CA 1
ATOM 2306 C C . LEU A 1 276 ? 1.805 -7.245 6.410 1.00 87.25 276 LEU A C 1
ATOM 2308 O O . LEU A 1 276 ? 2.942 -7.717 6.455 1.00 87.25 276 LEU A O 1
ATOM 2312 N N . ILE A 1 277 ? 0.922 -7.672 5.491 1.00 89.81 277 ILE A N 1
ATOM 2313 C CA . ILE A 1 277 ? 1.317 -8.578 4.392 1.00 89.81 277 ILE A CA 1
ATOM 2314 C C . ILE A 1 277 ? 2.464 -7.982 3.555 1.00 89.81 277 ILE A C 1
ATOM 2316 O O . ILE A 1 277 ? 3.323 -8.715 3.063 1.00 89.81 277 ILE A O 1
ATOM 2320 N N . TRP A 1 278 ? 2.527 -6.649 3.463 1.00 85.06 278 TRP A N 1
ATOM 2321 C CA . TRP A 1 278 ? 3.601 -5.900 2.819 1.00 85.06 278 TRP A CA 1
ATOM 2322 C C . TRP A 1 278 ? 4.981 -6.252 3.380 1.00 85.06 278 TRP A C 1
ATOM 2324 O O . TRP A 1 278 ? 5.939 -6.425 2.628 1.00 85.06 278 TRP A O 1
ATOM 2334 N N . GLU A 1 279 ? 5.098 -6.380 4.701 1.00 86.06 279 GLU A N 1
ATOM 2335 C CA . GLU A 1 279 ? 6.372 -6.659 5.366 1.00 86.06 279 GLU A CA 1
ATOM 2336 C C . GLU A 1 279 ? 6.825 -8.095 5.106 1.00 86.06 279 GLU A C 1
ATOM 2338 O O . GLU A 1 279 ? 7.990 -8.319 4.782 1.00 86.06 279 GLU A O 1
ATOM 2343 N N . VAL A 1 280 ? 5.886 -9.047 5.116 1.00 87.44 280 VAL A N 1
ATOM 2344 C CA . VAL A 1 280 ? 6.130 -10.455 4.758 1.00 87.44 280 VAL A CA 1
ATOM 2345 C C . VAL A 1 280 ? 6.632 -10.581 3.312 1.00 87.44 280 VAL A C 1
ATOM 2347 O O . VAL A 1 280 ? 7.556 -11.350 3.036 1.00 87.44 280 VAL A O 1
ATOM 2350 N N . LEU A 1 281 ? 6.059 -9.811 2.379 1.00 89.31 281 LEU A N 1
ATOM 2351 C CA . LEU A 1 281 ? 6.498 -9.767 0.979 1.00 89.31 281 LEU A CA 1
ATOM 2352 C C . LEU A 1 281 ? 7.848 -9.053 0.814 1.00 89.31 281 LEU A C 1
ATOM 2354 O O . LEU A 1 281 ? 8.691 -9.504 0.033 1.00 89.31 281 LEU A O 1
ATOM 2358 N N . LYS A 1 282 ? 8.094 -7.981 1.574 1.00 85.38 282 LYS A N 1
ATOM 2359 C CA . LYS A 1 282 ? 9.363 -7.239 1.575 1.00 85.38 282 LYS A CA 1
ATOM 2360 C C . LYS A 1 282 ? 10.512 -8.073 2.141 1.00 85.38 282 LYS A C 1
ATOM 2362 O O . LYS A 1 282 ? 11.595 -8.076 1.560 1.00 85.38 282 LYS A O 1
ATOM 2367 N N . GLU A 1 283 ? 10.287 -8.816 3.224 1.00 85.00 283 GLU A N 1
ATOM 2368 C CA . GLU A 1 283 ? 11.273 -9.745 3.783 1.00 85.00 283 GLU A CA 1
ATOM 2369 C C . GLU A 1 283 ? 11.537 -10.915 2.825 1.00 85.00 283 GLU A C 1
ATOM 2371 O O . GLU A 1 283 ? 12.694 -11.232 2.539 1.00 85.00 283 GLU A O 1
ATOM 2376 N N . TYR A 1 284 ? 10.480 -11.507 2.250 1.00 85.19 284 TYR A N 1
ATOM 2377 C CA . TYR A 1 284 ? 10.627 -12.535 1.219 1.00 85.19 284 TYR A CA 1
ATOM 2378 C C . TYR A 1 284 ? 11.505 -12.041 0.064 1.00 85.19 284 TYR A C 1
ATOM 2380 O O . TYR A 1 284 ? 12.479 -12.706 -0.296 1.00 85.19 284 TYR A O 1
ATOM 2388 N N . SER A 1 285 ? 11.201 -10.853 -0.462 1.00 81.69 285 SER A N 1
ATOM 2389 C CA . SER A 1 285 ? 11.917 -10.252 -1.587 1.00 81.69 285 SER A CA 1
ATOM 2390 C C . SER A 1 285 ? 13.367 -9.924 -1.229 1.00 81.69 285 SER A C 1
ATOM 2392 O O . SER A 1 285 ? 14.276 -10.285 -1.973 1.00 81.69 285 SER A O 1
ATOM 2394 N N . LYS A 1 286 ? 13.622 -9.365 -0.039 1.00 78.00 286 LYS A N 1
ATOM 2395 C CA . LYS A 1 286 ? 14.984 -9.142 0.464 1.00 78.00 286 LYS A CA 1
ATOM 2396 C C . LYS A 1 286 ? 15.805 -10.438 0.480 1.00 78.00 286 LYS A C 1
ATOM 2398 O O . LYS A 1 286 ? 16.942 -10.450 0.017 1.00 78.00 286 LYS A O 1
ATOM 2403 N N . ASN A 1 287 ? 15.217 -11.534 0.958 1.00 76.06 287 ASN A N 1
ATOM 2404 C CA . ASN A 1 287 ? 15.916 -12.811 1.117 1.00 76.06 287 ASN A CA 1
ATOM 2405 C C . ASN A 1 287 ? 16.105 -13.574 -0.217 1.00 76.06 287 ASN A C 1
ATOM 2407 O O . ASN A 1 287 ? 17.120 -14.248 -0.396 1.00 76.06 287 ASN A O 1
ATOM 2411 N N . HIS A 1 288 ? 15.169 -13.459 -1.170 1.00 73.31 288 HIS A N 1
ATOM 2412 C CA . HIS A 1 288 ? 15.172 -14.241 -2.422 1.00 73.31 288 HIS A CA 1
ATOM 2413 C C . HIS A 1 288 ? 15.650 -13.467 -3.662 1.00 73.31 288 HIS A C 1
ATOM 2415 O O . HIS A 1 288 ? 16.031 -14.102 -4.644 1.00 73.31 288 HIS A O 1
ATOM 2421 N N . TRP A 1 289 ? 15.639 -12.130 -3.619 1.00 72.75 289 TRP A N 1
ATOM 2422 C CA . TRP A 1 289 ? 15.902 -11.254 -4.769 1.00 72.75 289 TRP A CA 1
ATOM 2423 C C . TRP A 1 289 ? 16.926 -10.136 -4.504 1.00 72.75 289 TRP A C 1
ATOM 2425 O O . TRP A 1 289 ? 17.426 -9.535 -5.458 1.00 72.75 289 TRP A O 1
ATOM 2435 N N . MET A 1 290 ? 17.273 -9.872 -3.238 1.00 65.69 290 MET A N 1
ATOM 2436 C CA . MET A 1 290 ? 18.351 -8.951 -2.839 1.00 65.69 290 MET A CA 1
ATOM 2437 C C . MET A 1 290 ? 19.465 -9.638 -2.025 1.00 65.69 290 MET A C 1
ATOM 2439 O O . MET A 1 290 ? 20.276 -8.954 -1.399 1.00 65.69 290 MET A O 1
ATOM 2443 N N . SER A 1 291 ? 19.534 -10.973 -2.015 1.00 64.81 291 SER A N 1
ATOM 2444 C CA . SER A 1 291 ? 20.637 -11.696 -1.372 1.00 64.81 291 SER A CA 1
ATOM 2445 C C . SER A 1 291 ? 21.857 -11.784 -2.294 1.00 64.81 291 SER A C 1
ATOM 2447 O O . SER A 1 291 ? 21.732 -11.731 -3.520 1.00 64.81 291 SER A O 1
ATOM 2449 N N . GLU A 1 292 ? 23.057 -11.933 -1.715 1.00 58.91 292 GLU A N 1
ATOM 2450 C CA . GLU A 1 292 ? 24.289 -12.073 -2.506 1.00 58.91 292 GLU A CA 1
ATOM 2451 C C . GLU A 1 292 ? 24.171 -13.234 -3.500 1.00 58.91 292 GLU A C 1
ATOM 2453 O O . GLU A 1 292 ? 24.474 -13.078 -4.685 1.00 58.91 292 GLU A O 1
ATOM 2458 N N . ASP A 1 293 ? 23.657 -14.385 -3.057 1.00 59.12 293 ASP A N 1
ATOM 2459 C CA . ASP A 1 293 ? 23.489 -15.559 -3.907 1.00 59.12 293 ASP A CA 1
ATOM 2460 C C . ASP A 1 293 ? 22.415 -15.391 -4.984 1.00 59.12 293 ASP A C 1
ATOM 2462 O O . ASP A 1 293 ? 22.681 -15.765 -6.129 1.00 59.12 293 ASP A O 1
ATOM 2466 N N . ARG A 1 294 ? 21.245 -14.816 -4.674 1.00 64.38 294 ARG A N 1
ATOM 2467 C CA . ARG A 1 294 ? 20.084 -14.791 -5.578 1.00 64.38 294 ARG A CA 1
ATOM 2468 C C . ARG A 1 294 ? 19.551 -13.365 -5.769 1.00 64.38 294 ARG A C 1
ATOM 2470 O O . ARG A 1 294 ? 18.967 -12.769 -4.869 1.00 64.38 294 ARG A O 1
ATOM 2477 N N . ASN A 1 295 ? 19.755 -12.833 -6.978 1.00 69.56 295 ASN A N 1
ATOM 2478 C CA . ASN A 1 295 ? 19.301 -11.503 -7.386 1.00 69.56 295 ASN A CA 1
ATOM 2479 C C . ASN A 1 295 ? 18.651 -11.503 -8.780 1.00 69.56 295 ASN A C 1
ATOM 2481 O O . ASN A 1 295 ? 18.856 -12.441 -9.554 1.00 69.56 295 ASN A O 1
ATOM 2485 N N . PHE A 1 296 ? 17.887 -10.447 -9.097 1.00 73.56 296 PHE A N 1
ATOM 2486 C CA . PHE A 1 296 ? 17.073 -10.327 -10.320 1.00 73.56 296 PHE A CA 1
ATOM 2487 C C . PHE A 1 296 ? 17.808 -10.755 -11.599 1.00 73.56 296 PHE A C 1
ATOM 2489 O O . PHE A 1 296 ? 17.353 -11.671 -12.278 1.00 73.56 296 PHE A O 1
ATOM 2496 N N . THR A 1 297 ? 18.984 -10.187 -11.887 1.00 74.12 297 THR A N 1
ATOM 2497 C CA . THR A 1 297 ? 19.771 -10.530 -13.086 1.00 74.12 297 THR A CA 1
ATOM 2498 C C . THR A 1 297 ? 20.268 -11.977 -13.096 1.00 74.12 297 THR A C 1
ATOM 2500 O O . THR A 1 297 ? 20.301 -12.603 -14.154 1.00 74.12 297 THR A O 1
ATOM 2503 N N . ARG A 1 298 ? 20.648 -12.555 -11.944 1.00 75.38 298 ARG A N 1
ATOM 2504 C CA . ARG A 1 298 ? 21.026 -13.976 -11.887 1.00 75.38 298 ARG A CA 1
ATOM 2505 C C . ARG A 1 298 ? 19.826 -14.862 -12.213 1.00 75.38 298 ARG A C 1
ATOM 2507 O O . ARG A 1 298 ? 19.967 -15.771 -13.023 1.00 75.38 298 ARG A O 1
ATOM 2514 N N . TYR A 1 299 ? 18.666 -14.575 -11.628 1.00 80.31 299 TYR A N 1
ATOM 2515 C CA . TYR A 1 299 ? 17.457 -15.359 -11.863 1.00 80.31 299 TYR A CA 1
ATOM 2516 C C . TYR A 1 299 ? 16.933 -15.190 -13.295 1.00 80.31 299 TYR A C 1
ATOM 2518 O O . TYR A 1 299 ? 16.576 -16.175 -13.930 1.00 80.31 299 TYR A O 1
ATOM 2526 N N . ALA A 1 300 ? 16.982 -13.978 -13.857 1.00 82.75 300 ALA A N 1
ATOM 2527 C CA . ALA A 1 300 ? 16.674 -13.731 -15.264 1.00 82.75 300 ALA A CA 1
ATOM 2528 C C . ALA A 1 300 ? 17.601 -14.509 -16.205 1.00 82.75 300 ALA A C 1
ATOM 2530 O O . ALA A 1 300 ? 17.127 -15.125 -17.158 1.00 82.75 300 ALA A O 1
ATOM 2531 N N . TYR A 1 301 ? 18.903 -14.560 -15.911 1.00 82.12 301 TYR A N 1
ATOM 2532 C CA . TYR A 1 301 ? 19.856 -15.409 -16.627 1.00 82.12 301 TYR A CA 1
ATOM 2533 C C . TYR A 1 301 ? 19.523 -16.907 -16.485 1.00 82.12 301 TYR A C 1
ATOM 2535 O O . TYR A 1 301 ? 19.431 -17.596 -17.498 1.00 82.12 301 TYR A O 1
ATOM 2543 N N . GLU A 1 302 ? 19.278 -17.408 -15.269 1.00 84.38 302 GLU A N 1
ATOM 2544 C CA . GLU A 1 302 ? 18.907 -18.811 -15.005 1.00 84.38 302 GLU A CA 1
ATOM 2545 C C . GLU A 1 302 ? 17.599 -19.213 -15.715 1.00 84.38 302 GLU A C 1
ATOM 2547 O O . GLU A 1 302 ? 17.488 -20.331 -16.211 1.00 84.38 302 GLU A O 1
ATOM 2552 N N . ARG A 1 303 ? 16.637 -18.287 -15.834 1.00 88.69 303 ARG A N 1
ATOM 2553 C CA . ARG A 1 303 ? 15.349 -18.454 -16.534 1.00 88.69 303 ARG A CA 1
ATOM 2554 C C . ARG A 1 303 ? 15.392 -18.155 -18.041 1.00 88.69 303 ARG A C 1
ATOM 2556 O O . ARG A 1 303 ? 14.348 -18.222 -18.687 1.00 88.69 303 ARG A O 1
ATOM 2563 N N . SER A 1 304 ? 16.554 -17.808 -18.596 1.00 89.56 304 SER A N 1
ATOM 2564 C CA . SER A 1 304 ? 16.752 -17.553 -20.030 1.00 89.56 304 SER A CA 1
ATOM 2565 C C . SER A 1 304 ? 17.932 -18.369 -20.567 1.00 89.56 304 SER A C 1
ATOM 2567 O O . SER A 1 304 ? 17.778 -19.566 -20.817 1.00 89.56 304 SER A O 1
ATOM 2569 N N . PHE A 1 305 ? 19.120 -17.764 -20.670 1.00 86.62 305 PHE A N 1
ATOM 2570 C CA . PHE A 1 305 ? 20.343 -18.390 -21.180 1.00 86.62 305 PHE A CA 1
ATOM 2571 C C . PHE A 1 305 ? 20.723 -19.655 -20.401 1.00 86.62 305 PHE A C 1
ATOM 2573 O O . PHE A 1 305 ? 21.067 -20.660 -21.012 1.00 86.62 305 PHE A O 1
ATOM 2580 N N . GLY A 1 306 ? 20.616 -19.624 -19.067 1.00 85.56 306 GLY A N 1
ATOM 2581 C CA . GLY A 1 306 ? 20.901 -20.761 -18.187 1.00 85.56 306 GLY A CA 1
ATOM 2582 C C . GLY A 1 306 ? 19.997 -21.970 -18.444 1.00 85.56 306 GLY A C 1
ATOM 2583 O O . GLY A 1 306 ? 20.432 -23.108 -18.293 1.00 85.56 306 GLY A O 1
ATOM 2584 N N . SER A 1 307 ? 18.768 -21.716 -18.899 1.00 90.38 307 SER A N 1
ATOM 2585 C CA . SER A 1 307 ? 17.791 -22.729 -19.315 1.00 90.38 307 SER A CA 1
ATOM 2586 C C . SER A 1 307 ? 17.821 -23.055 -20.813 1.00 90.38 307 SER A C 1
ATOM 2588 O O . SER A 1 307 ? 16.947 -23.776 -21.278 1.00 90.38 307 SER A O 1
ATOM 2590 N N . TYR A 1 308 ? 18.777 -22.511 -21.582 1.00 91.44 308 TYR A N 1
ATOM 2591 C CA . TYR A 1 308 ? 18.884 -22.691 -23.039 1.00 91.44 308 TYR A CA 1
ATOM 2592 C C . TYR A 1 308 ? 17.606 -22.324 -23.847 1.00 91.44 308 TYR A C 1
ATOM 2594 O O . TYR A 1 308 ? 17.476 -22.696 -25.014 1.00 91.44 308 TYR A O 1
ATOM 2602 N N . ASN A 1 309 ? 16.672 -21.558 -23.267 1.00 93.38 309 ASN A N 1
ATOM 2603 C CA . ASN A 1 309 ? 15.380 -21.228 -23.878 1.00 93.38 309 ASN A CA 1
ATOM 2604 C C . ASN A 1 309 ? 15.487 -19.980 -24.777 1.00 93.38 309 ASN A C 1
ATOM 2606 O O . ASN A 1 309 ? 15.759 -18.872 -24.302 1.00 93.38 309 ASN A O 1
ATOM 2610 N N . VAL A 1 310 ? 15.253 -20.159 -26.083 1.00 93.38 310 VAL A N 1
ATOM 2611 C CA . VAL A 1 310 ? 15.464 -19.112 -27.101 1.00 93.38 310 VAL A CA 1
ATOM 2612 C C . VAL A 1 310 ? 14.539 -17.908 -26.903 1.00 93.38 310 VAL A C 1
ATOM 2614 O O . VAL A 1 310 ? 14.990 -16.769 -27.037 1.00 93.38 310 VAL A O 1
ATOM 2617 N N . GLU A 1 311 ? 13.272 -18.129 -26.548 1.00 93.75 311 GLU A N 1
ATOM 2618 C CA . GLU A 1 311 ? 12.276 -17.057 -26.425 1.00 93.75 311 GLU A CA 1
ATOM 2619 C C . GLU A 1 311 ? 12.472 -16.222 -25.152 1.00 93.75 311 GLU A C 1
ATOM 2621 O O . GLU A 1 311 ? 12.423 -14.991 -25.188 1.00 93.75 311 GLU A O 1
ATOM 2626 N N . LYS A 1 312 ? 12.794 -16.856 -24.021 1.00 92.50 312 LYS A N 1
ATOM 2627 C CA . LYS A 1 312 ? 13.119 -16.134 -22.783 1.00 92.50 312 LYS A CA 1
ATOM 2628 C C . LYS A 1 312 ? 14.425 -15.351 -22.915 1.00 92.50 312 LYS A C 1
ATOM 2630 O O . LYS A 1 312 ? 14.494 -14.214 -22.454 1.00 92.50 312 LYS A O 1
ATOM 2635 N N . SER A 1 313 ? 15.424 -15.881 -23.626 1.00 89.81 313 SER A N 1
ATOM 2636 C CA . SER A 1 313 ? 16.613 -15.102 -23.996 1.00 89.81 313 SER A CA 1
ATOM 2637 C C . SER A 1 313 ? 16.304 -13.950 -24.953 1.00 89.81 313 SER A C 1
ATOM 2639 O O . SER A 1 313 ? 16.824 -12.857 -24.741 1.00 89.81 313 SER A O 1
ATOM 2641 N N . ARG A 1 314 ? 15.443 -14.137 -25.964 1.00 90.75 314 ARG A N 1
ATOM 2642 C CA . ARG A 1 314 ? 14.988 -13.049 -26.849 1.00 90.75 314 ARG A CA 1
ATOM 2643 C C . ARG A 1 314 ? 14.352 -11.916 -26.044 1.00 90.75 314 ARG A C 1
ATOM 2645 O O . ARG A 1 314 ? 14.740 -10.763 -26.217 1.00 90.75 314 ARG A O 1
ATOM 2652 N N . ASN A 1 315 ? 13.419 -12.234 -25.148 1.00 89.31 315 ASN A N 1
ATOM 2653 C CA . ASN A 1 315 ? 12.725 -11.229 -24.343 1.00 89.31 315 ASN A CA 1
ATOM 2654 C C . ASN A 1 315 ? 13.669 -10.503 -23.376 1.00 89.31 315 ASN A C 1
ATOM 2656 O O . ASN A 1 315 ? 13.659 -9.273 -23.344 1.00 89.31 315 ASN A O 1
ATOM 2660 N N . TYR A 1 316 ? 14.568 -11.227 -22.703 1.00 85.62 316 TYR A N 1
ATOM 2661 C CA . TYR A 1 316 ? 15.595 -10.628 -21.846 1.00 85.62 316 TYR A CA 1
ATOM 2662 C C . TYR A 1 316 ? 16.577 -9.724 -22.629 1.00 85.62 316 TYR A C 1
ATOM 2664 O O . TYR A 1 316 ? 16.935 -8.659 -22.143 1.00 85.62 316 TYR A O 1
ATOM 2672 N N . ILE A 1 317 ? 16.955 -10.066 -23.872 1.00 82.44 317 ILE A N 1
ATOM 2673 C CA . ILE A 1 317 ? 17.769 -9.197 -24.759 1.00 82.44 317 ILE A CA 1
ATOM 2674 C C . ILE A 1 317 ? 16.962 -8.000 -25.313 1.00 82.44 317 ILE A C 1
ATOM 2676 O O . ILE A 1 317 ? 17.538 -6.986 -25.729 1.00 82.44 317 ILE A O 1
ATOM 2680 N N . ASN A 1 318 ? 15.633 -8.107 -25.383 1.00 83.38 318 ASN A N 1
ATOM 2681 C CA . ASN A 1 318 ? 14.763 -7.070 -25.935 1.00 83.38 318 ASN A CA 1
ATOM 2682 C C . ASN A 1 318 ? 14.422 -5.978 -24.916 1.00 83.38 318 ASN A C 1
ATOM 2684 O O . ASN A 1 318 ? 14.610 -4.804 -25.241 1.00 83.38 318 ASN A O 1
ATOM 2688 N N . ASP A 1 319 ? 13.985 -6.355 -23.715 1.00 81.19 319 ASP A N 1
ATOM 2689 C CA . ASP A 1 319 ? 13.818 -5.458 -22.568 1.00 81.19 319 ASP A CA 1
ATOM 2690 C C . ASP A 1 319 ? 14.175 -6.203 -21.265 1.00 81.19 319 ASP A C 1
ATOM 2692 O O . ASP A 1 319 ? 13.337 -6.920 -20.703 1.00 81.19 319 ASP A O 1
ATOM 2696 N N . PRO A 1 320 ? 15.412 -6.029 -20.758 1.00 77.94 320 PRO A N 1
ATOM 2697 C CA . PRO A 1 320 ? 15.857 -6.702 -19.546 1.00 77.94 320 PRO A CA 1
ATOM 2698 C C . PRO A 1 320 ? 15.033 -6.355 -18.306 1.00 77.94 320 PRO A C 1
ATOM 2700 O O . PRO A 1 320 ? 14.862 -7.194 -17.423 1.00 77.94 320 PRO A O 1
ATOM 2703 N N . ILE A 1 321 ? 14.531 -5.118 -18.221 1.00 77.00 321 ILE A N 1
ATOM 2704 C CA . ILE A 1 321 ? 13.825 -4.615 -17.040 1.00 77.00 321 ILE A CA 1
ATOM 2705 C C . ILE A 1 321 ? 12.409 -5.184 -17.022 1.00 77.00 321 ILE A C 1
ATOM 2707 O O . ILE A 1 321 ? 12.008 -5.758 -16.012 1.00 77.00 321 ILE A O 1
ATOM 2711 N N . SER A 1 322 ? 11.689 -5.120 -18.145 1.00 83.56 322 SER A N 1
ATOM 2712 C CA . SER A 1 322 ? 10.356 -5.725 -18.252 1.00 83.56 322 SER A CA 1
ATOM 2713 C C . SER A 1 322 ? 10.391 -7.244 -18.024 1.00 83.56 322 SER A C 1
ATOM 2715 O O . SER A 1 322 ? 9.516 -7.770 -17.341 1.00 83.56 322 SER A O 1
ATOM 2717 N N . PHE A 1 323 ? 11.428 -7.947 -18.502 1.00 86.06 323 PHE A N 1
ATOM 2718 C CA . PHE A 1 323 ? 11.604 -9.385 -18.248 1.00 86.06 323 PHE A CA 1
ATOM 2719 C C . PHE A 1 323 ? 11.949 -9.711 -16.780 1.00 86.06 323 PHE A C 1
ATOM 2721 O O . PHE A 1 323 ? 11.441 -10.682 -16.220 1.00 86.06 323 PHE A O 1
ATOM 2728 N N . MET A 1 324 ? 12.781 -8.897 -16.116 1.00 83.69 324 MET A N 1
ATOM 2729 C CA . MET A 1 324 ? 13.044 -9.055 -14.677 1.00 83.69 324 MET A CA 1
ATOM 2730 C C . MET A 1 324 ? 11.802 -8.771 -13.822 1.00 83.69 324 MET A C 1
ATOM 2732 O O . MET A 1 324 ? 11.592 -9.460 -12.824 1.00 83.69 324 MET A O 1
ATOM 2736 N N . ILE A 1 325 ? 10.967 -7.803 -14.219 1.00 84.69 325 ILE A N 1
ATOM 2737 C CA . ILE A 1 325 ? 9.687 -7.517 -13.558 1.00 84.69 325 ILE A CA 1
ATOM 2738 C C . ILE A 1 325 ? 8.715 -8.689 -13.743 1.00 84.69 325 ILE A C 1
ATOM 2740 O O . ILE A 1 325 ? 8.179 -9.165 -12.746 1.00 84.69 325 ILE A O 1
ATOM 2744 N N . SER A 1 326 ? 8.537 -9.226 -14.957 1.00 90.19 326 SER A N 1
ATOM 2745 C CA . SER A 1 326 ? 7.587 -10.329 -15.178 1.00 90.19 326 SER A CA 1
ATOM 2746 C C . SER A 1 326 ? 7.956 -11.593 -14.391 1.00 90.19 326 SER A C 1
ATOM 2748 O O . SER A 1 326 ? 7.087 -12.199 -13.774 1.00 90.19 326 SER A O 1
ATOM 2750 N N . LEU A 1 327 ? 9.245 -11.955 -14.320 1.00 88.94 327 LEU A N 1
ATOM 2751 C CA . LEU A 1 327 ? 9.712 -13.086 -13.500 1.00 88.94 327 LEU A CA 1
ATOM 2752 C C . LEU A 1 327 ? 9.497 -12.882 -11.992 1.00 88.94 327 LEU A C 1
ATOM 2754 O O . LEU A 1 327 ? 9.347 -13.857 -11.252 1.00 88.94 327 LEU A O 1
ATOM 2758 N N . PHE A 1 328 ? 9.522 -11.634 -11.525 1.00 87.31 328 PHE A N 1
ATOM 2759 C CA . PHE A 1 328 ? 9.222 -11.289 -10.139 1.00 87.31 328 PHE A CA 1
ATOM 2760 C C . PHE A 1 328 ? 7.717 -11.369 -9.862 1.00 87.31 328 PHE A C 1
ATOM 2762 O O . PHE A 1 328 ? 7.312 -11.978 -8.874 1.00 87.31 328 PHE A O 1
ATOM 2769 N N . GLU A 1 329 ? 6.881 -10.830 -10.752 1.00 89.88 329 GLU A N 1
ATOM 2770 C CA . GLU A 1 329 ? 5.423 -10.913 -10.632 1.00 89.88 329 GLU A CA 1
ATOM 2771 C C . GLU A 1 329 ? 4.932 -12.371 -10.681 1.00 89.88 329 GLU A C 1
ATOM 2773 O O . GLU A 1 329 ? 4.135 -12.754 -9.823 1.00 89.88 329 GLU A O 1
ATOM 2778 N N . GLU A 1 330 ? 5.490 -13.202 -11.576 1.00 90.81 330 GLU A N 1
ATOM 2779 C CA . GLU A 1 330 ? 5.277 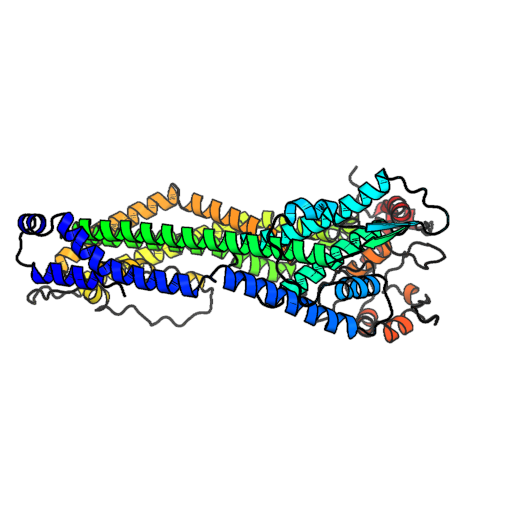-14.660 -11.625 1.00 90.81 330 GLU A CA 1
ATOM 2780 C C . GLU A 1 330 ? 5.579 -15.339 -10.275 1.00 90.81 330 GLU A C 1
ATOM 2782 O O . GLU A 1 330 ? 4.773 -16.130 -9.780 1.00 90.81 330 GLU A O 1
ATOM 2787 N N . GLU A 1 331 ? 6.727 -15.049 -9.650 1.00 88.06 331 GLU A N 1
ATOM 2788 C CA . GLU A 1 331 ? 7.103 -15.688 -8.381 1.00 88.06 331 GLU A CA 1
ATOM 2789 C C . GLU A 1 331 ? 6.235 -15.212 -7.207 1.00 88.06 331 GLU A C 1
ATOM 2791 O O . GLU A 1 331 ? 5.836 -16.027 -6.370 1.00 88.06 331 GLU A O 1
ATOM 2796 N N . ILE A 1 332 ? 5.881 -13.922 -7.168 1.00 91.19 332 ILE A N 1
ATOM 2797 C CA . ILE A 1 332 ? 4.931 -13.386 -6.185 1.00 91.19 332 ILE A CA 1
ATOM 2798 C C . ILE A 1 332 ? 3.551 -14.040 -6.357 1.00 91.19 332 ILE A C 1
ATOM 2800 O O . ILE A 1 332 ? 2.946 -14.430 -5.358 1.00 91.19 332 ILE A O 1
ATOM 2804 N N . ASP A 1 333 ? 3.071 -14.244 -7.587 1.00 92.38 333 ASP A N 1
ATOM 2805 C CA . ASP A 1 333 ? 1.796 -14.924 -7.845 1.00 92.38 333 ASP A CA 1
ATOM 2806 C C . ASP A 1 333 ? 1.797 -16.403 -7.434 1.00 92.38 333 ASP A C 1
ATOM 2808 O O . ASP A 1 333 ? 0.780 -16.892 -6.935 1.00 92.38 333 ASP A O 1
ATOM 2812 N N . VAL A 1 334 ? 2.936 -17.097 -7.538 1.00 91.31 334 VAL A N 1
ATOM 2813 C CA . VAL A 1 334 ? 3.097 -18.462 -7.006 1.00 91.31 334 VAL A CA 1
ATOM 2814 C C . VAL A 1 334 ? 2.998 -18.494 -5.476 1.00 91.31 334 VAL A C 1
ATOM 2816 O O . VAL A 1 334 ? 2.395 -19.419 -4.927 1.00 91.31 334 VAL A O 1
ATOM 2819 N N . ILE A 1 335 ? 3.563 -17.511 -4.760 1.00 91.12 335 ILE A N 1
ATOM 2820 C CA . ILE A 1 335 ? 3.595 -17.542 -3.286 1.00 91.12 335 ILE A CA 1
ATOM 2821 C C . ILE A 1 335 ? 2.417 -16.843 -2.593 1.00 91.12 335 ILE A C 1
ATOM 2823 O O . ILE A 1 335 ? 2.152 -17.165 -1.431 1.00 91.12 335 ILE A O 1
ATOM 2827 N N . LYS A 1 336 ? 1.722 -15.893 -3.241 1.00 93.38 336 LYS A N 1
ATOM 2828 C CA . LYS A 1 336 ? 0.837 -14.944 -2.535 1.00 93.38 336 LYS A CA 1
ATOM 2829 C C . LYS A 1 336 ? -0.261 -15.624 -1.727 1.00 93.38 336 LYS A C 1
ATOM 2831 O O . LYS A 1 336 ? -0.403 -15.325 -0.545 1.00 93.38 336 LYS A O 1
ATOM 2836 N N . ASN A 1 337 ? -0.952 -16.607 -2.303 1.00 93.31 337 ASN A N 1
ATOM 2837 C CA . ASN A 1 337 ? -2.033 -17.321 -1.618 1.00 93.31 337 ASN A CA 1
ATOM 2838 C C . ASN A 1 337 ? -1.520 -18.018 -0.344 1.00 93.31 337 ASN A C 1
ATOM 2840 O O . ASN A 1 337 ? -2.089 -17.847 0.727 1.00 93.31 337 ASN A O 1
ATOM 2844 N N . ALA A 1 338 ? -0.385 -18.722 -0.419 1.00 93.06 338 ALA A N 1
ATOM 2845 C CA . ALA A 1 338 ? 0.200 -19.422 0.729 1.00 93.06 338 ALA A CA 1
ATOM 2846 C C . ALA A 1 338 ? 0.753 -18.481 1.821 1.00 93.06 338 ALA A C 1
ATOM 2848 O O . ALA A 1 338 ? 0.921 -18.901 2.967 1.00 93.06 338 ALA A O 1
ATOM 2849 N N . ARG A 1 339 ? 1.051 -17.217 1.485 1.00 92.19 339 ARG A N 1
ATOM 2850 C CA . ARG A 1 339 ? 1.398 -16.170 2.463 1.00 92.19 339 ARG A CA 1
ATOM 2851 C C . ARG A 1 339 ? 0.154 -15.542 3.091 1.00 92.19 339 ARG A C 1
ATOM 2853 O O . ARG A 1 339 ? 0.155 -15.319 4.296 1.00 92.19 339 ARG A O 1
ATOM 2860 N N . ILE A 1 340 ? -0.892 -15.311 2.299 1.00 94.62 340 ILE A N 1
ATOM 2861 C CA . ILE A 1 340 ? -2.166 -14.747 2.757 1.00 94.62 340 ILE A CA 1
ATOM 2862 C C . ILE A 1 340 ? -2.878 -15.712 3.707 1.00 94.62 340 ILE A C 1
ATOM 2864 O O . ILE A 1 340 ? -3.205 -15.301 4.813 1.00 94.62 340 ILE A O 1
ATOM 2868 N N . GLU A 1 341 ? -3.058 -16.988 3.346 1.00 94.38 341 GLU A N 1
ATOM 2869 C CA . GLU A 1 341 ? -3.763 -17.940 4.222 1.00 94.38 341 GLU A CA 1
ATOM 2870 C C . GLU A 1 341 ? -3.054 -18.105 5.572 1.00 94.38 341 GLU A C 1
ATOM 2872 O O . GLU A 1 341 ? -3.698 -17.985 6.609 1.00 94.38 341 GLU A O 1
ATOM 2877 N N . ARG A 1 342 ? -1.718 -18.234 5.585 1.00 91.75 342 ARG A N 1
ATOM 2878 C CA . ARG A 1 342 ? -0.952 -18.249 6.842 1.00 91.75 342 ARG A CA 1
ATOM 2879 C C . ARG A 1 342 ? -1.160 -16.973 7.657 1.00 91.75 342 ARG A C 1
ATOM 2881 O O . ARG A 1 342 ? -1.284 -17.039 8.874 1.00 91.75 342 ARG A O 1
ATOM 2888 N N . ARG A 1 343 ? -1.211 -15.804 7.009 1.00 90.62 343 ARG A N 1
ATOM 2889 C CA . ARG A 1 343 ? -1.436 -14.546 7.727 1.00 90.62 343 ARG A CA 1
ATOM 2890 C C . ARG A 1 343 ? -2.854 -14.454 8.296 1.00 90.62 343 ARG A C 1
ATOM 2892 O O . ARG A 1 343 ? -3.034 -13.877 9.363 1.00 90.62 343 ARG A O 1
ATOM 2899 N N . LEU A 1 344 ? -3.847 -15.050 7.635 1.00 93.56 344 LEU A N 1
ATOM 2900 C CA . LEU A 1 344 ? -5.205 -15.181 8.168 1.00 93.56 344 LEU A CA 1
ATOM 2901 C C . LEU A 1 344 ? -5.246 -16.135 9.373 1.00 93.56 344 LEU A C 1
ATOM 2903 O O . LEU A 1 344 ? -5.863 -15.781 10.373 1.00 93.56 344 LEU A O 1
ATOM 2907 N N . GLU A 1 345 ? -4.540 -17.271 9.327 1.00 91.81 345 GLU A N 1
ATOM 2908 C CA . GLU A 1 345 ? -4.377 -18.196 10.466 1.00 91.81 345 GLU A CA 1
ATOM 2909 C C . GLU A 1 345 ? -3.700 -17.513 11.672 1.00 91.81 345 GLU A C 1
ATOM 2911 O O . GLU A 1 345 ? -4.158 -17.647 12.808 1.00 91.81 345 GLU A O 1
ATOM 2916 N N . GLU A 1 346 ? -2.632 -16.740 11.433 1.00 90.94 346 GLU A N 1
ATOM 2917 C CA . GLU A 1 346 ? -1.929 -15.950 12.456 1.00 90.94 346 GLU A CA 1
ATOM 2918 C C . GLU A 1 346 ? -2.857 -14.914 13.119 1.00 90.94 346 GLU A C 1
ATOM 2920 O O . GLU A 1 346 ? -2.854 -14.783 14.345 1.00 90.94 346 GLU A O 1
ATOM 2925 N N . ILE A 1 347 ? -3.675 -14.207 12.328 1.00 91.44 347 ILE A N 1
ATOM 2926 C CA . ILE A 1 347 ? -4.628 -13.198 12.819 1.00 91.44 347 ILE A CA 1
ATOM 2927 C C . ILE A 1 347 ? -5.797 -13.839 13.572 1.00 91.44 347 ILE A C 1
ATOM 2929 O O . ILE A 1 347 ? -6.148 -13.352 14.645 1.00 91.44 347 ILE A O 1
ATOM 2933 N N . GLU A 1 348 ? -6.395 -14.915 13.044 1.00 93.19 348 GLU A N 1
ATOM 2934 C CA . GLU A 1 348 ? -7.490 -15.640 13.705 1.00 93.19 348 GLU A CA 1
ATOM 2935 C C . GLU A 1 348 ? -7.047 -16.126 15.083 1.00 93.19 348 GLU A C 1
ATOM 2937 O O . GLU A 1 348 ? -7.717 -15.860 16.083 1.00 93.19 348 GLU A O 1
ATOM 2942 N N . LYS A 1 349 ? -5.871 -16.765 15.145 1.00 92.00 349 LYS A N 1
ATOM 2943 C CA . LYS A 1 349 ? -5.308 -17.248 16.402 1.00 92.00 349 LYS A CA 1
ATOM 2944 C C . LYS A 1 349 ? -5.055 -16.100 17.380 1.00 92.00 349 LYS A C 1
ATOM 2946 O O . LYS A 1 349 ? -5.531 -16.169 18.506 1.00 92.00 349 LYS A O 1
ATOM 2951 N N . ALA A 1 350 ? -4.346 -15.048 16.966 1.00 91.00 350 ALA A N 1
ATOM 2952 C CA . ALA A 1 350 ? -4.018 -13.935 17.856 1.00 91.00 350 ALA A CA 1
ATOM 2953 C C . ALA A 1 350 ? -5.273 -13.202 18.370 1.00 91.00 350 ALA A C 1
ATOM 2955 O O . ALA A 1 350 ? -5.327 -12.826 19.538 1.00 91.00 350 ALA A O 1
ATOM 2956 N N . MET A 1 351 ? -6.310 -13.057 17.537 1.00 91.75 351 MET A N 1
ATOM 2957 C CA . MET A 1 351 ? -7.599 -12.501 17.961 1.00 91.75 351 MET A CA 1
ATOM 2958 C C . MET A 1 351 ? -8.323 -13.410 18.957 1.00 91.75 351 MET A C 1
ATOM 2960 O O . MET A 1 351 ? -8.860 -12.917 19.945 1.00 91.75 351 MET A O 1
ATOM 2964 N N . TYR A 1 352 ? -8.339 -14.728 18.742 1.00 92.44 352 TYR A N 1
ATOM 2965 C CA . TYR A 1 352 ? -8.942 -15.663 19.696 1.00 92.44 352 TYR A CA 1
ATOM 2966 C C . TYR A 1 352 ? -8.155 -15.755 21.011 1.00 92.44 352 TYR A C 1
ATOM 2968 O O . TYR A 1 352 ? -8.783 -15.819 22.068 1.00 92.44 352 TYR A O 1
ATOM 2976 N N . ASP A 1 353 ? -6.821 -15.698 20.973 1.00 90.62 353 ASP A N 1
ATOM 2977 C CA . ASP A 1 353 ? -5.970 -15.669 22.167 1.00 90.62 353 ASP A CA 1
ATOM 2978 C C . ASP A 1 353 ? -6.217 -14.379 22.982 1.00 90.62 353 ASP A C 1
ATOM 2980 O O . ASP A 1 353 ? -6.546 -14.471 24.165 1.00 90.62 353 ASP A O 1
ATOM 2984 N N . ALA A 1 354 ? -6.193 -13.192 22.357 1.00 90.38 354 ALA A N 1
ATOM 2985 C CA . ALA A 1 354 ? -6.440 -11.915 23.043 1.00 90.38 354 ALA A CA 1
ATOM 2986 C C . ALA A 1 354 ? -7.891 -11.757 23.546 1.00 90.38 354 ALA A C 1
ATOM 2988 O O . ALA A 1 354 ? -8.123 -11.243 24.641 1.00 90.38 354 ALA A O 1
ATOM 2989 N N . LEU A 1 355 ? -8.895 -12.232 22.794 1.00 92.50 355 LEU A N 1
ATOM 2990 C CA . LEU A 1 355 ? -10.288 -12.232 23.263 1.00 92.50 355 LEU A CA 1
ATOM 2991 C C . LEU A 1 355 ? -10.516 -13.236 24.401 1.00 92.50 355 LEU A C 1
ATOM 2993 O O . LEU A 1 355 ? -11.328 -12.969 25.287 1.00 92.50 355 LEU A O 1
ATOM 2997 N N . LYS A 1 356 ? -9.809 -14.371 24.419 1.00 91.81 356 LYS A N 1
ATOM 2998 C CA . LYS A 1 356 ? -9.820 -15.313 25.548 1.00 91.81 356 LYS A CA 1
ATOM 2999 C C . LYS A 1 356 ? -9.172 -14.688 26.783 1.00 91.81 356 LYS A C 1
ATOM 3001 O O . LYS A 1 356 ? -9.762 -14.745 27.858 1.00 91.81 356 LYS A O 1
ATOM 3006 N N . GLU A 1 357 ? -8.010 -14.062 26.626 1.00 90.12 357 GLU A N 1
ATOM 3007 C CA . GLU A 1 357 ? -7.300 -13.380 27.711 1.00 90.12 357 GLU A CA 1
ATOM 3008 C C . GLU A 1 357 ? -8.145 -12.240 28.305 1.00 90.12 357 GLU A C 1
ATOM 3010 O O . GLU A 1 357 ? -8.301 -12.180 29.520 1.00 90.12 357 GLU A O 1
ATOM 3015 N N . LEU A 1 358 ? -8.840 -11.443 27.481 1.00 89.62 358 LEU A N 1
ATOM 3016 C CA . LEU A 1 358 ? -9.831 -10.462 27.951 1.00 89.62 358 LEU A CA 1
ATOM 3017 C C . LEU A 1 358 ? -10.955 -11.098 28.803 1.00 89.62 358 LEU A C 1
ATOM 3019 O O . LEU A 1 358 ? -11.410 -10.501 29.779 1.00 89.62 358 LEU A O 1
ATOM 3023 N N . GLY A 1 359 ? -11.397 -12.316 28.478 1.00 90.19 359 GLY A N 1
ATOM 3024 C CA . GLY A 1 359 ? -12.400 -13.056 29.259 1.00 90.19 359 GLY A CA 1
ATOM 3025 C C . GLY A 1 359 ? -11.874 -13.632 30.575 1.00 90.19 359 GLY A C 1
ATOM 3026 O O . GLY A 1 359 ? -12.608 -13.695 31.569 1.00 90.19 359 GLY A O 1
ATOM 3027 N N . GLU A 1 360 ? -10.602 -14.030 30.596 1.00 88.31 360 GLU A N 1
ATOM 3028 C CA . GLU A 1 360 ? -9.878 -14.434 31.805 1.00 88.31 360 GLU A CA 1
ATOM 3029 C C . GLU A 1 360 ? -9.698 -13.223 32.725 1.00 88.31 360 GLU A C 1
ATOM 3031 O O . GLU A 1 360 ? -10.138 -13.272 33.871 1.00 88.31 360 GLU A O 1
ATOM 3036 N N . ILE A 1 361 ? -9.217 -12.103 32.184 1.00 84.00 361 ILE A N 1
ATOM 3037 C CA . ILE A 1 361 ? -9.107 -10.792 32.832 1.00 84.00 361 ILE A CA 1
ATOM 3038 C C . ILE A 1 361 ? -10.447 -10.364 33.469 1.00 84.00 361 ILE A C 1
ATOM 3040 O O . ILE A 1 361 ? -10.503 -10.160 34.682 1.00 84.00 361 ILE A O 1
ATOM 3044 N N . ILE A 1 362 ? -11.556 -10.335 32.713 1.00 86.62 362 ILE A N 1
ATOM 3045 C CA . ILE A 1 362 ? -12.903 -10.004 33.236 1.00 86.62 362 ILE A CA 1
ATOM 3046 C C . ILE A 1 362 ? -13.344 -10.965 34.357 1.00 86.62 362 ILE A C 1
ATOM 3048 O O . ILE A 1 362 ? -14.019 -10.562 35.308 1.00 86.62 362 ILE A O 1
ATOM 3052 N N . SER A 1 363 ? -12.967 -12.241 34.270 1.00 85.12 363 SER A N 1
ATOM 3053 C CA . SER A 1 363 ? -13.303 -13.250 35.282 1.00 85.12 363 SER A CA 1
ATOM 3054 C C . SER A 1 363 ? -12.446 -13.145 36.544 1.00 85.12 363 SER A C 1
ATOM 3056 O O . SER A 1 363 ? -12.929 -13.462 37.631 1.00 85.12 363 SER A O 1
ATOM 3058 N N . ASP A 1 364 ? -11.203 -12.689 36.423 1.00 81.06 364 ASP A N 1
ATOM 3059 C CA . ASP A 1 364 ? -10.306 -12.409 37.542 1.00 81.06 364 ASP A CA 1
ATOM 3060 C C . ASP A 1 364 ? -10.754 -11.144 38.287 1.00 81.06 364 ASP A C 1
ATOM 3062 O O . ASP A 1 364 ? -10.860 -11.131 39.514 1.00 81.06 364 ASP A O 1
ATOM 3066 N N . TRP A 1 365 ? -11.135 -10.106 37.540 1.00 76.56 365 TRP A N 1
ATOM 3067 C CA . TRP A 1 365 ? -11.715 -8.874 38.072 1.00 76.56 365 TRP A CA 1
ATOM 3068 C C . TRP A 1 365 ? -12.975 -9.139 38.913 1.00 76.56 365 TRP A C 1
ATOM 3070 O O . TRP A 1 365 ? -13.066 -8.677 40.052 1.00 76.56 365 TRP A O 1
ATOM 3080 N N . GLN A 1 366 ? -13.894 -9.972 38.408 1.00 78.50 366 GLN A N 1
ATOM 3081 C CA . GLN A 1 366 ? -15.119 -10.388 39.108 1.00 78.50 366 GLN A CA 1
ATOM 3082 C C . GLN A 1 366 ? -14.858 -11.115 40.448 1.00 78.50 366 GLN A C 1
ATOM 3084 O O . GLN A 1 366 ? -15.739 -11.140 41.310 1.00 78.50 366 GLN A O 1
ATOM 3089 N N . GLN A 1 367 ? -13.674 -11.713 40.635 1.00 76.94 367 GLN A N 1
ATOM 3090 C CA . GLN A 1 367 ? -13.283 -12.410 41.870 1.00 76.94 367 GLN A CA 1
ATOM 3091 C C . GLN A 1 367 ? -12.591 -11.498 42.894 1.00 76.94 367 GLN A C 1
ATOM 3093 O O . GLN A 1 367 ? -12.606 -11.803 44.086 1.00 76.94 367 GLN A O 1
ATOM 3098 N N . ARG A 1 368 ? -11.976 -10.391 42.454 1.00 72.25 368 ARG A N 1
ATOM 3099 C CA . ARG A 1 368 ? -11.204 -9.482 43.321 1.00 72.25 368 ARG A CA 1
ATOM 3100 C C . ARG A 1 368 ? -12.057 -8.393 43.994 1.00 72.25 368 ARG A C 1
ATOM 3102 O O . ARG A 1 368 ? -11.564 -7.720 44.897 1.00 72.25 368 ARG A O 1
ATOM 3109 N N . VAL A 1 369 ? -13.325 -8.222 43.603 1.00 66.19 369 VAL A N 1
ATOM 3110 C CA . VAL A 1 369 ? -14.274 -7.308 44.272 1.00 66.19 369 VAL A CA 1
ATOM 3111 C C . VAL A 1 369 ? -14.695 -7.878 45.638 1.00 66.19 369 VAL A C 1
ATOM 3113 O O . VAL A 1 369 ? -15.253 -8.977 45.685 1.00 66.19 369 VAL A O 1
ATOM 3116 N N . PRO A 1 370 ? -14.507 -7.158 46.762 1.00 59.84 370 PRO A N 1
ATOM 3117 C CA . PRO A 1 370 ? -14.944 -7.647 48.067 1.00 59.84 370 PRO A CA 1
ATOM 3118 C C . PRO A 1 370 ? -16.473 -7.633 48.188 1.00 59.84 370 PRO A C 1
ATOM 3120 O O . PRO A 1 370 ? -17.106 -6.581 48.148 1.00 59.84 370 PRO A O 1
ATOM 3123 N N . THR A 1 371 ? -17.077 -8.799 48.419 1.00 58.12 371 THR A N 1
ATOM 3124 C CA . THR A 1 371 ? -18.539 -8.972 48.547 1.00 58.12 371 THR A CA 1
ATOM 3125 C C . THR A 1 371 ? -19.121 -8.513 49.894 1.00 58.12 371 THR A C 1
ATOM 3127 O O . THR A 1 371 ? -20.302 -8.731 50.163 1.00 58.12 371 THR A O 1
ATOM 3130 N N . THR A 1 372 ? -18.303 -7.921 50.771 1.00 46.47 372 THR A N 1
ATOM 3131 C CA . THR A 1 372 ? -18.630 -7.678 52.191 1.00 46.47 372 THR A CA 1
ATOM 3132 C C . THR A 1 372 ? -18.369 -6.254 52.687 1.00 46.47 372 THR A C 1
ATOM 3134 O O . THR A 1 372 ? -18.788 -5.919 53.795 1.00 46.47 372 THR A O 1
ATOM 3137 N N . THR A 1 373 ? -17.717 -5.396 51.899 1.00 49.50 373 THR A N 1
ATOM 3138 C CA . THR A 1 373 ? -17.621 -3.954 52.182 1.00 49.50 373 THR A CA 1
ATOM 3139 C C . THR A 1 373 ? -18.821 -3.210 51.591 1.00 49.50 373 THR A C 1
ATOM 3141 O O . THR A 1 373 ? -19.314 -3.619 50.539 1.00 49.50 373 THR A O 1
ATOM 3144 N N . PRO A 1 374 ? -19.298 -2.110 52.209 1.00 52.47 374 PRO A N 1
ATOM 3145 C CA . PRO A 1 374 ? -20.298 -1.253 51.574 1.00 52.47 374 PRO A CA 1
ATOM 3146 C C . PRO A 1 374 ? -19.758 -0.758 50.227 1.00 52.47 374 PRO A C 1
ATOM 3148 O O . PRO A 1 374 ? -18.598 -0.355 50.150 1.00 52.47 374 PRO A O 1
ATOM 3151 N N . TYR A 1 375 ? -20.583 -0.822 49.181 1.00 55.78 375 TYR A N 1
ATOM 3152 C CA . TYR A 1 375 ? -20.161 -0.556 47.806 1.00 55.78 375 TYR A CA 1
ATOM 3153 C C . TYR A 1 375 ? -19.560 0.850 47.654 1.00 55.78 375 TYR A C 1
ATOM 3155 O O . TYR A 1 375 ? -20.274 1.855 47.659 1.00 55.78 375 TYR A O 1
ATOM 3163 N N . GLU A 1 376 ? -18.237 0.918 47.503 1.00 64.38 376 GLU A N 1
ATOM 3164 C CA . GLU A 1 376 ? -17.565 2.116 47.013 1.00 64.38 376 GLU A CA 1
ATOM 3165 C C . GLU A 1 376 ? -17.953 2.323 45.540 1.00 64.38 376 GLU A C 1
ATOM 3167 O O . GLU A 1 376 ? -17.909 1.397 44.727 1.00 64.38 376 GLU A O 1
ATOM 3172 N N . ASN A 1 377 ? -18.349 3.551 45.199 1.00 71.31 377 ASN A N 1
ATOM 3173 C CA . ASN A 1 377 ? -18.554 3.968 43.815 1.00 71.31 377 ASN A CA 1
ATOM 3174 C C . ASN A 1 377 ? -17.193 3.993 43.105 1.00 71.31 377 ASN A C 1
ATOM 3176 O O . ASN A 1 377 ? -16.373 4.853 43.425 1.00 71.31 377 ASN A O 1
ATOM 3180 N N . PHE A 1 378 ? -16.982 3.132 42.109 1.00 73.44 378 PHE A N 1
ATOM 3181 C CA . PHE A 1 378 ? -15.776 3.166 41.271 1.00 73.44 378 PHE A CA 1
ATOM 3182 C C . PHE A 1 378 ? -16.083 3.704 39.882 1.00 73.44 378 PHE A C 1
ATOM 3184 O O . PHE A 1 378 ? -17.165 3.480 39.341 1.00 73.44 378 PHE A O 1
ATOM 3191 N N . SER A 1 379 ? -15.124 4.387 39.272 1.00 79.38 379 SER A N 1
ATOM 3192 C CA . SER A 1 379 ? -15.124 4.574 37.825 1.00 79.38 379 SER A CA 1
ATOM 3193 C C . SER A 1 379 ? -14.761 3.263 37.109 1.00 79.38 379 SER A C 1
ATOM 3195 O O . SER A 1 379 ? -14.076 2.405 37.672 1.00 79.38 379 SER A O 1
ATOM 3197 N N . LEU A 1 380 ? -15.197 3.095 35.857 1.00 78.50 380 LEU A N 1
ATOM 3198 C CA . LEU A 1 380 ? -14.751 1.981 35.008 1.00 78.50 380 LEU A CA 1
ATOM 3199 C C . LEU A 1 380 ? -13.214 1.929 34.875 1.00 78.50 380 LEU A C 1
ATOM 3201 O O . LEU A 1 380 ? -12.629 0.860 34.856 1.00 78.50 380 LEU A O 1
ATOM 3205 N N . GLU A 1 381 ? -12.537 3.069 34.852 1.00 81.19 381 GLU A N 1
ATOM 3206 C CA . GLU A 1 381 ? -11.079 3.174 34.777 1.00 81.19 381 GLU A CA 1
ATOM 3207 C C . GLU A 1 381 ? -10.404 2.589 36.025 1.00 81.19 381 GLU A C 1
ATOM 3209 O O . GLU A 1 381 ? -9.465 1.818 35.889 1.00 81.19 381 GLU A O 1
ATOM 3214 N N . GLU A 1 382 ? -10.935 2.834 37.227 1.00 76.94 382 GLU A N 1
ATOM 3215 C CA . GLU A 1 382 ? -10.452 2.203 38.469 1.00 76.94 382 GLU A CA 1
ATOM 3216 C C . GLU A 1 382 ? -10.786 0.703 38.547 1.00 76.94 382 GLU A C 1
ATOM 3218 O O . GLU A 1 382 ? -9.992 -0.080 39.067 1.00 76.94 382 GLU A O 1
ATOM 3223 N N . ILE A 1 383 ? -11.944 0.303 38.011 1.00 74.00 383 ILE A N 1
ATOM 3224 C CA . ILE A 1 383 ? -12.385 -1.096 37.853 1.00 74.00 383 ILE A CA 1
ATOM 3225 C C . ILE A 1 383 ? -11.402 -1.882 36.973 1.00 74.00 383 ILE A C 1
ATOM 3227 O O . ILE A 1 383 ? -11.063 -3.012 37.311 1.00 74.00 383 ILE A O 1
ATOM 3231 N N . PHE A 1 384 ? -10.909 -1.269 35.894 1.00 74.00 384 PHE A N 1
ATOM 3232 C CA . PHE A 1 384 ? -9.940 -1.864 34.972 1.00 74.00 384 PHE A CA 1
ATOM 3233 C C . PHE A 1 384 ? -8.473 -1.716 35.453 1.00 74.00 384 PHE A C 1
ATOM 3235 O O . PHE A 1 384 ? -7.644 -2.550 35.102 1.00 74.00 384 PHE A O 1
ATOM 3242 N N . GLN A 1 385 ? -8.136 -0.693 36.257 1.00 69.50 385 GLN A N 1
ATOM 3243 C CA . GLN A 1 385 ? -6.764 -0.417 36.734 1.00 69.50 385 GLN A CA 1
ATOM 3244 C C . GLN A 1 385 ? -6.356 -1.117 38.043 1.00 69.50 385 GLN A C 1
ATOM 3246 O O . GLN A 1 385 ? -5.160 -1.259 38.290 1.00 69.50 385 GLN A O 1
ATOM 3251 N N . ARG A 1 386 ? -7.284 -1.542 38.916 1.00 54.16 386 ARG A N 1
ATOM 3252 C CA . ARG A 1 386 ? -6.967 -2.153 40.238 1.00 54.16 386 ARG A CA 1
ATOM 3253 C C . ARG A 1 386 ? -6.376 -3.577 40.165 1.00 54.16 386 ARG A C 1
ATOM 3255 O O . ARG A 1 386 ? -6.422 -4.342 41.131 1.00 54.16 386 ARG A O 1
ATOM 3262 N N . THR A 1 387 ? -5.837 -3.946 39.016 1.00 49.75 387 THR A N 1
ATOM 3263 C CA . THR A 1 387 ? -5.676 -5.322 38.563 1.00 49.75 387 THR A CA 1
ATOM 3264 C C . THR A 1 387 ? -4.500 -5.375 37.605 1.00 49.75 387 THR A C 1
ATOM 3266 O O . THR A 1 387 ? -4.658 -5.185 36.407 1.00 49.75 387 THR A O 1
ATOM 3269 N N . GLU A 1 388 ? -3.318 -5.612 38.176 1.00 44.97 388 GLU A N 1
ATOM 3270 C CA . GLU A 1 388 ? -2.025 -5.673 37.485 1.00 44.97 388 GLU A CA 1
ATOM 3271 C C . GLU A 1 388 ? -2.096 -6.523 36.205 1.00 44.97 388 GLU A C 1
ATOM 3273 O O . GLU A 1 388 ? -2.110 -7.757 36.250 1.00 44.97 388 GLU A O 1
ATOM 3278 N N . ILE A 1 389 ? -2.133 -5.831 35.064 1.00 50.81 389 ILE A N 1
ATOM 3279 C CA . ILE A 1 389 ? -1.788 -6.377 33.752 1.00 50.81 389 ILE A CA 1
ATOM 3280 C C . ILE A 1 389 ? -0.293 -6.710 33.824 1.00 50.81 389 ILE A C 1
ATOM 3282 O O . ILE A 1 389 ? 0.504 -5.899 34.298 1.00 50.81 389 ILE A O 1
ATOM 3286 N N . ARG A 1 390 ? 0.085 -7.936 33.457 1.00 42.69 390 ARG A N 1
ATOM 3287 C CA . ARG A 1 390 ? 1.426 -8.462 33.746 1.00 42.69 390 ARG A CA 1
ATOM 3288 C C . ARG A 1 390 ? 2.472 -7.927 32.768 1.00 42.69 390 ARG A C 1
ATOM 3290 O O . ARG A 1 390 ? 2.577 -8.431 31.656 1.00 42.69 390 ARG A O 1
ATOM 3297 N N . ASP A 1 391 ? 3.329 -7.028 33.244 1.00 36.97 391 ASP A N 1
ATOM 3298 C CA . ASP A 1 391 ? 4.557 -6.600 32.548 1.00 36.97 391 ASP A CA 1
ATOM 3299 C C . ASP A 1 391 ? 5.644 -7.708 32.455 1.00 36.97 391 ASP A C 1
ATOM 3301 O O . ASP A 1 391 ? 6.679 -7.511 31.819 1.00 36.97 391 ASP A O 1
ATOM 3305 N N . ASP A 1 392 ? 5.428 -8.889 33.055 1.00 35.06 392 ASP A N 1
ATOM 3306 C CA . ASP A 1 392 ? 6.393 -10.003 33.174 1.00 35.06 392 ASP A CA 1
ATOM 3307 C C . ASP A 1 392 ? 6.646 -10.797 31.863 1.00 35.06 392 ASP A C 1
ATOM 3309 O O . ASP A 1 392 ? 6.769 -12.026 31.867 1.00 35.06 392 ASP A O 1
ATOM 3313 N N . ALA A 1 393 ? 6.741 -10.112 30.721 1.00 35.66 393 ALA A N 1
ATOM 3314 C CA . ALA A 1 393 ? 7.076 -10.698 29.423 1.00 35.66 393 ALA A CA 1
ATOM 3315 C C . ALA A 1 393 ? 8.281 -9.985 28.782 1.00 35.66 393 ALA A C 1
ATOM 3317 O O . ALA A 1 393 ? 8.134 -8.990 28.067 1.00 35.66 393 ALA A O 1
ATOM 3318 N N . GLU A 1 394 ? 9.492 -10.519 28.998 1.00 34.91 394 GLU A N 1
ATOM 3319 C CA . GLU A 1 394 ? 10.688 -10.040 28.289 1.00 34.91 394 GLU A CA 1
ATOM 3320 C C . GLU A 1 394 ? 10.479 -10.087 26.759 1.00 34.91 394 GLU A C 1
ATOM 3322 O O . GLU A 1 394 ? 9.910 -11.053 26.234 1.00 34.91 394 GLU A O 1
ATOM 3327 N N . PRO A 1 395 ? 10.949 -9.073 26.006 1.00 31.84 395 PRO A N 1
ATOM 3328 C CA . PRO A 1 395 ? 10.672 -8.948 24.580 1.00 31.84 395 PRO A CA 1
ATOM 3329 C C . PRO A 1 395 ? 11.470 -9.961 23.744 1.00 31.84 395 PRO A C 1
ATOM 3331 O O . PRO A 1 395 ? 12.505 -9.636 23.159 1.00 31.84 395 PRO A O 1
ATOM 3334 N N . SER A 1 396 ? 10.961 -11.192 23.641 1.00 31.83 396 SER A N 1
ATOM 3335 C CA . SER A 1 396 ? 11.463 -12.174 22.676 1.00 31.83 396 SER A CA 1
ATOM 3336 C C . SER A 1 396 ? 11.333 -11.625 21.247 1.00 31.83 396 SER A C 1
ATOM 3338 O O . SER A 1 396 ? 10.321 -11.028 20.879 1.00 31.83 396 SER A O 1
ATOM 3340 N N . SER A 1 397 ? 12.386 -11.771 20.443 1.00 32.38 397 SER A N 1
ATOM 3341 C CA . SER A 1 397 ? 12.635 -10.954 19.246 1.00 32.38 397 SER A CA 1
ATOM 3342 C C . SER A 1 397 ? 11.890 -11.392 17.970 1.00 32.38 397 SER A C 1
ATOM 3344 O O . SER A 1 397 ? 12.364 -11.160 16.858 1.00 32.38 397 SER A O 1
ATOM 3346 N N . SER A 1 398 ? 10.717 -12.018 18.100 1.00 35.56 398 SER A N 1
ATOM 3347 C CA . SER A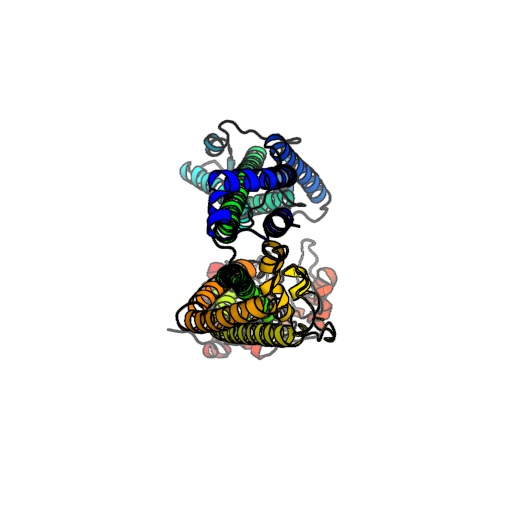 1 398 ? 9.918 -12.529 16.978 1.00 35.56 398 SER A CA 1
ATOM 3348 C C . SER A 1 398 ? 8.752 -11.600 16.605 1.00 35.56 398 SER A C 1
ATOM 3350 O O . SER A 1 398 ? 7.684 -11.696 17.203 1.00 35.56 398 SER A O 1
ATOM 3352 N N . LEU A 1 399 ? 8.978 -10.760 15.584 1.00 41.31 399 LEU A N 1
ATOM 3353 C CA . LEU A 1 399 ? 8.030 -9.899 14.843 1.00 41.31 399 LEU A CA 1
ATOM 3354 C C . LEU A 1 399 ? 7.022 -9.076 15.675 1.00 41.31 399 LEU A C 1
ATOM 3356 O O . LEU A 1 399 ? 6.078 -9.590 16.269 1.00 41.31 399 LEU A O 1
ATOM 3360 N N . GLU A 1 400 ? 7.127 -7.752 15.552 1.00 50.31 400 GLU A N 1
ATOM 3361 C CA . GLU A 1 400 ? 6.352 -6.738 16.292 1.00 50.31 400 GLU A CA 1
ATOM 3362 C C . GLU A 1 400 ? 4.821 -6.856 16.144 1.00 50.31 400 GLU A C 1
ATOM 3364 O O . GLU A 1 400 ? 4.074 -6.351 16.980 1.00 50.31 400 GLU A O 1
ATOM 3369 N N . SER A 1 401 ? 4.334 -7.575 15.128 1.00 44.06 401 SER A N 1
ATOM 3370 C CA . SER A 1 401 ? 2.904 -7.694 14.826 1.00 44.06 401 SER A CA 1
ATOM 3371 C C . SER A 1 401 ? 2.046 -8.415 15.875 1.00 44.06 401 SER A C 1
ATOM 3373 O O . SER A 1 401 ? 0.828 -8.236 15.866 1.00 44.06 401 SER A O 1
ATOM 3375 N N . SER A 1 402 ? 2.648 -9.192 16.783 1.00 48.25 402 SER A N 1
ATOM 3376 C CA . SER A 1 402 ? 1.940 -9.820 17.911 1.00 48.25 402 SER A CA 1
ATOM 3377 C C . SER A 1 402 ? 1.531 -8.800 18.980 1.00 48.25 402 SER A C 1
ATOM 3379 O O . SER A 1 402 ? 0.435 -8.895 19.517 1.00 48.25 402 SER A O 1
ATOM 3381 N N . LYS A 1 403 ? 2.344 -7.758 19.214 1.00 59.16 403 LYS A N 1
ATOM 3382 C CA . LYS A 1 403 ? 2.062 -6.689 20.194 1.00 59.16 403 LYS A CA 1
ATOM 3383 C C . LYS A 1 403 ? 0.879 -5.789 19.827 1.00 59.16 403 LYS A C 1
ATOM 3385 O O . LYS A 1 403 ? 0.430 -5.003 20.652 1.00 59.16 403 LYS A O 1
ATOM 3390 N N . ILE A 1 404 ? 0.400 -5.865 18.586 1.00 68.81 404 ILE A N 1
ATOM 3391 C CA . ILE A 1 404 ? -0.722 -5.056 18.094 1.00 68.81 404 ILE A CA 1
ATOM 3392 C C . ILE A 1 404 ? -2.063 -5.687 18.517 1.00 68.81 404 ILE A C 1
ATOM 3394 O O . ILE A 1 404 ? -3.039 -4.970 18.730 1.00 68.81 404 ILE A O 1
ATOM 3398 N N . ILE A 1 405 ? -2.116 -7.014 18.689 1.00 82.56 405 ILE A N 1
ATOM 3399 C CA . ILE A 1 405 ? -3.320 -7.747 19.103 1.00 82.56 405 ILE A CA 1
ATOM 3400 C C . ILE A 1 405 ? -3.151 -8.166 20.569 1.00 82.56 405 ILE A C 1
ATOM 3402 O O . ILE A 1 405 ? -2.651 -9.251 20.850 1.00 82.56 405 ILE A O 1
ATOM 3406 N N . SER A 1 406 ? -3.561 -7.302 21.497 1.00 85.25 406 SER A N 1
ATOM 3407 C CA . SER A 1 406 ? -3.565 -7.586 22.939 1.00 85.25 406 SER A CA 1
ATOM 3408 C C . SER A 1 406 ? -4.865 -7.090 23.590 1.00 85.25 406 SER A C 1
ATOM 3410 O O . SER A 1 406 ? -5.517 -6.204 23.021 1.00 85.25 406 SER A O 1
ATOM 3412 N N . PRO A 1 407 ? -5.270 -7.625 24.759 1.00 84.44 407 PRO A N 1
ATOM 3413 C CA . PRO A 1 407 ? -6.484 -7.194 25.454 1.00 84.44 407 PRO A CA 1
ATOM 3414 C C . PRO A 1 407 ? -6.531 -5.684 25.702 1.00 84.44 407 PRO A C 1
ATOM 3416 O O . PRO A 1 407 ? -7.584 -5.074 25.542 1.00 84.44 407 PRO A O 1
ATOM 3419 N N . GLU A 1 408 ? -5.389 -5.079 26.033 1.00 82.75 408 GLU A N 1
ATOM 3420 C CA . GLU A 1 408 ? -5.232 -3.660 26.370 1.00 82.75 408 GLU A CA 1
ATOM 3421 C C . GLU A 1 408 ? -5.550 -2.775 25.164 1.00 82.75 408 GLU A C 1
ATOM 3423 O O . GLU A 1 408 ? -6.373 -1.866 25.262 1.00 82.75 408 GLU A O 1
ATOM 3428 N N . ASN A 1 409 ? -4.970 -3.091 24.002 1.00 84.06 409 ASN A N 1
ATOM 3429 C CA . ASN A 1 409 ? -5.230 -2.369 22.755 1.00 84.06 409 ASN A CA 1
ATOM 3430 C C . ASN A 1 409 ? -6.702 -2.495 22.325 1.00 84.06 409 ASN A C 1
ATOM 3432 O O . ASN A 1 409 ? -7.257 -1.573 21.732 1.00 84.06 409 ASN A O 1
ATOM 3436 N N . LEU A 1 410 ? -7.347 -3.630 22.623 1.00 88.00 410 LEU A N 1
ATOM 3437 C CA . LEU A 1 410 ? -8.759 -3.854 22.306 1.00 88.00 410 LEU A CA 1
ATOM 3438 C C . LEU A 1 410 ? -9.724 -3.118 23.250 1.00 88.00 410 LEU A C 1
ATOM 3440 O O . LEU A 1 410 ? -10.883 -2.935 22.884 1.00 88.00 410 LEU A O 1
ATOM 3444 N N . ILE A 1 411 ? -9.281 -2.685 24.436 1.00 87.62 411 ILE A N 1
ATOM 3445 C CA . ILE A 1 411 ? -10.109 -1.952 25.413 1.00 87.62 411 ILE A CA 1
ATOM 3446 C C . ILE A 1 411 ? -9.705 -0.481 25.599 1.00 87.62 411 ILE A C 1
ATOM 3448 O O . ILE A 1 411 ? -10.474 0.255 26.220 1.00 87.62 411 ILE A O 1
ATOM 3452 N N . GLU A 1 412 ? -8.562 -0.020 25.069 1.00 84.75 412 GLU A N 1
ATOM 3453 C CA . GLU A 1 412 ? -8.046 1.344 25.297 1.00 84.75 412 GLU A CA 1
ATOM 3454 C C . GLU A 1 412 ? -9.083 2.418 24.940 1.00 84.75 412 GLU A C 1
ATOM 3456 O O . GLU A 1 412 ? -9.415 3.249 25.786 1.00 84.75 412 GLU A O 1
ATOM 3461 N N . ASP A 1 413 ? -9.655 2.380 23.732 1.00 79.75 413 ASP A N 1
ATOM 3462 C CA . ASP A 1 413 ? -10.674 3.346 23.298 1.00 79.75 413 ASP A CA 1
ATOM 3463 C C . ASP A 1 413 ? -11.929 3.290 24.180 1.00 79.75 413 ASP A C 1
ATOM 3465 O O . ASP A 1 413 ? -12.491 4.326 24.553 1.00 79.75 413 ASP A O 1
ATOM 3469 N N . ALA A 1 414 ? -12.342 2.087 24.584 1.00 85.44 414 ALA A N 1
ATOM 3470 C CA . ALA A 1 414 ? -13.497 1.894 25.448 1.00 85.44 414 ALA A CA 1
ATOM 3471 C C . ALA A 1 414 ? -13.267 2.517 26.841 1.00 85.44 414 ALA A C 1
ATOM 3473 O O . ALA A 1 414 ? -14.130 3.245 27.333 1.00 85.44 414 ALA A O 1
ATOM 3474 N N . ILE A 1 415 ? -12.088 2.330 27.447 1.00 82.69 415 ILE A N 1
ATOM 3475 C CA . ILE A 1 415 ? -11.698 2.976 28.715 1.00 82.69 415 ILE A CA 1
ATOM 3476 C C . ILE A 1 415 ? -11.521 4.491 28.523 1.00 82.69 415 ILE A C 1
ATOM 3478 O O . ILE A 1 415 ? -11.970 5.291 29.342 1.00 82.69 415 ILE A O 1
ATOM 3482 N N . ARG A 1 416 ? -10.926 4.932 27.417 1.00 77.25 416 ARG A N 1
ATOM 3483 C CA . ARG A 1 416 ? -10.700 6.349 27.096 1.00 77.25 416 ARG A CA 1
ATOM 3484 C C . ARG A 1 416 ? -11.999 7.146 26.945 1.00 77.25 416 ARG A C 1
ATOM 3486 O O . ARG A 1 416 ? -12.018 8.338 27.267 1.00 77.25 416 ARG A O 1
ATOM 3493 N N . ILE A 1 417 ? -13.066 6.501 26.471 1.00 75.19 417 ILE A N 1
ATOM 3494 C CA . ILE A 1 417 ? -14.396 7.093 26.275 1.00 75.19 417 ILE A CA 1
ATOM 3495 C C . ILE A 1 417 ? -15.275 6.910 27.522 1.00 75.19 417 ILE A C 1
ATOM 3497 O O . ILE A 1 417 ? -15.846 7.885 28.018 1.00 75.19 417 ILE A O 1
ATOM 3501 N N . LEU A 1 418 ? -15.381 5.680 28.036 1.00 82.12 418 LEU A N 1
ATOM 3502 C CA . LEU A 1 418 ? -16.334 5.285 29.082 1.00 82.12 418 LEU A CA 1
ATOM 3503 C C . LEU A 1 418 ? -15.732 5.220 30.484 1.00 82.12 418 LEU A C 1
ATOM 3505 O O . LEU A 1 418 ? -16.490 5.255 31.448 1.00 82.12 418 LEU A O 1
ATOM 3509 N N . GLY A 1 419 ? -14.406 5.156 30.618 1.00 77.50 419 GLY A N 1
ATOM 3510 C CA . GLY A 1 419 ? -13.679 4.867 31.861 1.00 77.50 419 GLY A CA 1
ATOM 3511 C C . GLY A 1 419 ? -14.132 5.681 33.068 1.00 77.50 419 GLY A C 1
ATOM 3512 O O . GLY A 1 419 ? -14.143 5.193 34.186 1.00 77.50 419 GLY A O 1
ATOM 3513 N N . LYS A 1 420 ? -14.609 6.907 32.865 1.00 75.88 420 LYS A N 1
ATOM 3514 C CA . LYS A 1 420 ? -15.025 7.787 33.963 1.00 75.88 420 LYS A CA 1
ATOM 3515 C C . LYS A 1 420 ? -16.504 7.656 34.355 1.00 75.88 420 LYS A C 1
ATOM 3517 O O . LYS A 1 420 ? -16.934 8.344 35.272 1.00 75.88 420 LYS A O 1
ATOM 3522 N N . CYS A 1 421 ? -17.274 6.760 33.730 1.00 75.38 421 CYS A N 1
ATOM 3523 C CA . CYS A 1 421 ? -18.625 6.407 34.178 1.00 75.38 421 CYS A CA 1
ATOM 3524 C C . CYS A 1 421 ? -18.570 5.739 35.558 1.00 75.38 421 CYS A C 1
ATOM 3526 O O . CYS A 1 421 ? -17.813 4.790 35.757 1.00 75.38 421 CYS A O 1
ATOM 3528 N N . THR A 1 422 ? -19.375 6.229 36.502 1.00 79.56 422 THR A N 1
ATOM 3529 C CA . THR A 1 422 ? -19.422 5.716 37.877 1.00 79.56 422 THR A CA 1
ATOM 3530 C C . THR A 1 422 ? -20.341 4.500 37.985 1.00 79.56 422 THR A C 1
ATOM 3532 O O . THR A 1 422 ? -21.504 4.554 37.589 1.00 79.56 422 THR A O 1
ATOM 3535 N N . ILE A 1 423 ? -19.827 3.422 38.570 1.00 80.00 423 ILE A N 1
ATOM 3536 C CA . ILE A 1 423 ? -20.504 2.150 38.808 1.00 80.00 423 ILE A CA 1
ATOM 3537 C C . ILE A 1 423 ? -20.728 1.987 40.319 1.00 80.00 423 ILE A C 1
ATOM 3539 O O . ILE A 1 423 ? -19.777 1.847 41.087 1.00 80.00 423 ILE A O 1
ATOM 3543 N N . SER A 1 424 ? -21.994 2.009 40.743 1.00 77.81 424 SER A N 1
ATOM 3544 C CA . SER A 1 424 ? -22.394 1.901 42.160 1.00 77.81 424 SER A CA 1
ATOM 3545 C C . SER A 1 424 ? -22.564 0.473 42.690 1.00 77.81 424 SER A C 1
ATOM 3547 O O . SER A 1 424 ? -22.615 0.282 43.899 1.00 77.81 424 SER A O 1
ATOM 3549 N N . SER A 1 425 ? -22.623 -0.530 41.813 1.00 82.00 425 SER A N 1
ATOM 3550 C CA . SER A 1 425 ? -22.469 -1.943 42.166 1.00 82.00 425 SER A CA 1
ATOM 3551 C C . SER A 1 425 ? -21.571 -2.616 41.124 1.00 82.00 425 SER A C 1
ATOM 3553 O O . SER A 1 425 ? -22.048 -3.044 40.068 1.00 82.00 425 SER A O 1
ATOM 3555 N N . PRO A 1 426 ? -20.250 -2.688 41.376 1.00 80.94 426 PRO A N 1
ATOM 3556 C CA . PRO A 1 426 ? -19.312 -3.335 40.463 1.00 80.94 426 PRO A CA 1
ATOM 3557 C C . PRO A 1 426 ? -19.661 -4.800 40.204 1.00 80.94 426 PRO A C 1
ATOM 3559 O O . PRO A 1 426 ? -19.472 -5.275 39.092 1.00 80.94 426 PRO A O 1
ATOM 3562 N N . GLN A 1 427 ? -20.212 -5.510 41.196 1.00 80.38 427 GLN A N 1
ATOM 3563 C CA . GLN A 1 427 ? -20.523 -6.932 41.055 1.00 80.38 427 GLN A CA 1
ATOM 3564 C C . GLN A 1 427 ? -21.649 -7.184 40.045 1.00 80.38 427 GLN A C 1
ATOM 3566 O O . GLN A 1 427 ? -21.511 -8.057 39.188 1.00 80.38 427 GLN A O 1
ATOM 3571 N N . ASP A 1 428 ? -22.719 -6.385 40.094 1.00 84.19 428 ASP A N 1
ATOM 3572 C CA . ASP A 1 428 ? -23.819 -6.468 39.127 1.00 84.19 428 ASP A CA 1
ATOM 3573 C C . ASP A 1 428 ? -23.363 -6.020 37.729 1.00 84.19 428 ASP A C 1
ATOM 3575 O O . ASP A 1 428 ? -23.764 -6.604 36.717 1.00 84.19 428 ASP A O 1
ATOM 3579 N N . PHE A 1 429 ? -22.463 -5.030 37.661 1.00 87.44 429 PHE A N 1
ATOM 3580 C CA . PHE A 1 429 ? -21.825 -4.638 36.407 1.00 87.44 429 PHE A CA 1
ATOM 3581 C C . PHE A 1 429 ? -20.961 -5.762 35.816 1.00 87.44 429 PHE A C 1
ATOM 3583 O O . PHE A 1 429 ? -21.088 -6.039 34.628 1.00 87.44 429 PHE A O 1
ATOM 3590 N N . TYR A 1 430 ? -20.150 -6.469 36.612 1.00 87.00 430 TYR A N 1
ATOM 3591 C CA . TYR A 1 430 ? -19.336 -7.588 36.121 1.00 87.00 430 TYR A CA 1
ATOM 3592 C C . TYR A 1 430 ? -20.173 -8.759 35.595 1.00 87.00 430 TYR A C 1
ATOM 3594 O O . TYR A 1 430 ? -19.768 -9.395 34.623 1.00 87.00 430 TYR A O 1
ATOM 3602 N N . VAL A 1 431 ? -21.349 -9.031 36.176 1.00 88.44 431 VAL A N 1
ATOM 3603 C CA . VAL A 1 431 ? -22.291 -10.015 35.611 1.00 88.44 431 VAL A CA 1
ATOM 3604 C C . VAL A 1 431 ? -22.719 -9.587 34.203 1.00 88.44 431 VAL A C 1
ATOM 3606 O O . VAL A 1 431 ? -22.585 -10.368 33.262 1.00 88.44 431 VAL A O 1
ATOM 3609 N N . LYS A 1 432 ? -23.138 -8.328 34.028 1.00 92.38 432 LYS A N 1
ATOM 3610 C CA . LYS A 1 432 ? -23.584 -7.799 32.727 1.00 92.38 432 LYS A CA 1
ATOM 3611 C C . LYS A 1 432 ? -22.456 -7.660 31.701 1.00 92.38 432 LYS A C 1
ATOM 3613 O O . LYS A 1 432 ? -22.654 -7.978 30.531 1.00 92.38 432 LYS A O 1
ATOM 3618 N N . LEU A 1 433 ? -21.257 -7.277 32.137 1.00 91.69 433 LEU A N 1
ATOM 3619 C CA . LEU A 1 433 ? -20.053 -7.246 31.307 1.00 91.69 433 LEU A CA 1
ATOM 3620 C C . LEU A 1 433 ? -19.694 -8.646 30.790 1.00 91.69 433 LEU A C 1
ATOM 3622 O O . LEU A 1 433 ? -19.314 -8.795 29.634 1.00 91.69 433 LEU A O 1
ATOM 3626 N N . LYS A 1 434 ? -19.854 -9.679 31.624 1.00 91.75 434 LYS A N 1
ATOM 3627 C CA . LYS A 1 434 ? -19.583 -11.074 31.258 1.00 91.75 434 LYS A CA 1
ATOM 3628 C C . LYS A 1 434 ? -20.653 -11.669 30.340 1.00 91.75 434 LYS A C 1
ATOM 3630 O O . LYS A 1 434 ? -20.321 -12.470 29.470 1.00 91.75 434 LYS A O 1
ATOM 3635 N N . GLU A 1 435 ? -21.916 -11.279 30.493 1.00 93.94 435 GLU A N 1
ATOM 3636 C CA . GLU A 1 435 ? -22.984 -11.630 29.545 1.00 93.94 435 GLU A CA 1
ATOM 3637 C C . GLU A 1 435 ? -22.696 -11.062 28.144 1.00 93.94 435 GLU A C 1
ATOM 3639 O O . GLU A 1 435 ? -22.654 -11.823 27.174 1.00 93.94 435 GLU A O 1
ATOM 3644 N N . GLU A 1 436 ? -22.400 -9.762 28.040 1.00 95.06 436 GLU A N 1
ATOM 3645 C CA . GLU A 1 436 ? -22.081 -9.117 26.757 1.00 95.06 436 GLU A CA 1
ATOM 3646 C C . GLU A 1 436 ? -20.732 -9.559 26.165 1.00 95.06 436 GLU A C 1
ATOM 3648 O O . GLU A 1 436 ? -20.636 -9.737 24.953 1.00 95.06 436 GLU A O 1
ATOM 3653 N N . TYR A 1 437 ? -19.723 -9.866 26.989 1.00 95.19 437 TYR A N 1
ATOM 3654 C CA . TYR A 1 437 ? -18.475 -10.499 26.538 1.00 95.19 437 TYR A CA 1
ATOM 3655 C C . TYR A 1 437 ? -18.735 -11.813 25.783 1.00 95.19 437 TYR A C 1
ATOM 3657 O O . TYR A 1 437 ? -18.261 -11.997 24.661 1.00 95.19 437 TYR A O 1
ATOM 3665 N N . ASN A 1 438 ? -19.515 -12.727 26.377 1.00 94.88 438 ASN A N 1
ATOM 3666 C CA . ASN A 1 438 ? -19.799 -14.030 25.768 1.00 94.88 438 ASN A CA 1
ATOM 3667 C C . ASN A 1 438 ? -20.572 -13.882 24.448 1.00 94.88 438 ASN A C 1
ATOM 3669 O O . ASN A 1 438 ? -20.315 -14.609 23.483 1.00 94.88 438 ASN A O 1
ATOM 3673 N N . LYS A 1 439 ? -21.501 -12.920 24.398 1.00 95.69 439 LYS A N 1
ATOM 3674 C CA . LYS A 1 439 ? -22.252 -12.560 23.192 1.00 95.69 439 LYS A CA 1
ATOM 3675 C C . LYS A 1 439 ? -21.327 -12.006 22.105 1.00 95.69 439 LYS A C 1
ATOM 3677 O O . LYS A 1 439 ? -21.299 -12.570 21.013 1.00 95.69 439 LYS A O 1
ATOM 3682 N N . TYR A 1 440 ? -20.499 -11.011 22.420 1.00 95.44 440 TYR A N 1
ATOM 3683 C CA . TYR A 1 440 ? -19.545 -10.417 21.481 1.00 95.44 440 TYR A CA 1
ATOM 3684 C C . TYR A 1 440 ? -18.543 -11.438 20.916 1.00 95.44 440 TYR A C 1
ATOM 3686 O O . TYR A 1 440 ? -18.334 -11.487 19.705 1.00 95.44 440 TYR A O 1
ATOM 3694 N N . VAL A 1 441 ? -17.970 -12.315 21.750 1.00 95.31 441 VAL A N 1
ATOM 3695 C CA . VAL A 1 441 ? -17.056 -13.374 21.276 1.00 95.31 441 VAL A CA 1
ATOM 3696 C C . VAL A 1 441 ? -17.770 -14.358 20.342 1.00 95.31 441 VAL A C 1
ATOM 3698 O O . VAL A 1 441 ? -17.193 -14.771 19.335 1.00 95.31 441 VAL A O 1
ATOM 3701 N N . THR A 1 442 ? -19.032 -14.696 20.619 1.00 95.19 442 THR A N 1
ATOM 3702 C CA . THR A 1 442 ? -19.844 -15.556 19.740 1.00 95.19 442 THR A CA 1
ATOM 3703 C C . THR A 1 442 ? -20.146 -14.867 18.404 1.00 95.19 442 THR A C 1
ATOM 3705 O O . THR A 1 442 ? -19.991 -15.474 17.343 1.00 95.19 442 THR A O 1
ATOM 3708 N N . GLU A 1 443 ? -20.528 -13.588 18.434 1.00 95.00 443 GLU A N 1
ATOM 3709 C CA . GLU A 1 443 ? -20.777 -12.773 17.239 1.00 95.00 443 GLU A CA 1
ATOM 3710 C C . GLU A 1 443 ? -19.506 -12.637 16.382 1.00 95.00 443 GLU A C 1
ATOM 3712 O O . GLU A 1 443 ? -19.552 -12.907 15.181 1.00 95.00 443 GLU A O 1
ATOM 3717 N N . PHE A 1 444 ? -18.351 -12.340 16.989 1.00 94.31 444 PHE A N 1
ATOM 3718 C CA . PHE A 1 444 ? -17.057 -12.280 16.301 1.00 94.31 444 PHE A CA 1
ATOM 3719 C C . PHE A 1 444 ? -16.666 -13.624 15.664 1.00 94.31 444 PHE A C 1
ATOM 3721 O O . PHE A 1 444 ? -16.266 -13.660 14.500 1.00 94.31 444 PHE A O 1
ATOM 3728 N N . GLN A 1 445 ? -16.817 -14.743 16.383 1.00 94.19 445 GLN A N 1
ATOM 3729 C CA . GLN A 1 445 ? -16.503 -16.076 15.851 1.00 94.19 445 GLN A CA 1
ATOM 3730 C C . GLN A 1 445 ? -17.365 -16.456 14.639 1.00 94.19 445 GLN A C 1
ATOM 3732 O O . GLN A 1 445 ? -16.863 -17.127 13.734 1.00 94.19 445 GLN A O 1
ATOM 3737 N N . ASN A 1 446 ? -18.632 -16.034 14.607 1.00 95.06 446 ASN A N 1
ATOM 3738 C CA . ASN A 1 446 ? -19.518 -16.248 13.464 1.00 95.06 446 ASN A CA 1
ATOM 3739 C C . ASN A 1 446 ? -19.143 -15.317 12.300 1.00 95.06 446 ASN A C 1
ATOM 3741 O O . ASN A 1 446 ? -18.874 -15.793 11.198 1.00 95.06 446 ASN A O 1
ATOM 3745 N N . LEU A 1 447 ? -19.012 -14.009 12.557 1.00 94.31 447 LEU A N 1
ATOM 3746 C CA . LEU A 1 447 ? -18.633 -13.008 11.551 1.00 94.31 447 LEU A CA 1
ATOM 3747 C C . LEU A 1 447 ? -17.283 -13.315 10.887 1.00 94.31 447 LEU A C 1
ATOM 3749 O O . LEU A 1 447 ? -17.136 -13.101 9.680 1.00 94.31 447 LEU A O 1
ATOM 3753 N N . TRP A 1 448 ? -16.314 -13.852 11.637 1.00 94.94 448 TRP A N 1
ATOM 3754 C CA . TRP A 1 448 ? -15.025 -14.288 11.098 1.00 94.94 448 TRP A CA 1
ATOM 3755 C C . TRP A 1 448 ? -15.186 -15.352 10.008 1.00 94.94 448 TRP A C 1
ATOM 3757 O O . TRP A 1 448 ? -14.696 -15.167 8.891 1.00 94.94 448 TRP A O 1
ATOM 3767 N N . LYS A 1 449 ? -15.942 -16.411 10.321 1.00 93.38 449 LYS A N 1
ATOM 3768 C CA . LYS A 1 449 ? -16.169 -17.584 9.462 1.00 93.38 449 LYS A CA 1
ATOM 3769 C C . LYS A 1 449 ? -17.105 -17.293 8.290 1.00 93.38 449 LYS A C 1
ATOM 3771 O O . LYS A 1 449 ? -16.911 -17.843 7.212 1.00 93.38 449 LYS A O 1
ATOM 3776 N N . GLU A 1 450 ? -18.105 -16.437 8.485 1.00 94.56 450 GLU A N 1
ATOM 3777 C CA . GLU A 1 450 ? -19.083 -16.090 7.447 1.00 94.56 450 GLU A CA 1
ATOM 3778 C C . GLU A 1 450 ? -18.556 -15.069 6.431 1.00 94.56 450 GLU A C 1
ATOM 3780 O O . GLU A 1 450 ? -18.987 -15.082 5.276 1.00 94.56 450 GLU A O 1
ATOM 3785 N N . LYS A 1 451 ? -17.682 -14.137 6.848 1.00 94.56 451 LYS A N 1
ATOM 3786 C CA . LYS A 1 451 ? -17.398 -12.941 6.035 1.00 94.56 451 LYS A CA 1
ATOM 3787 C C . LYS A 1 451 ? -16.034 -12.284 6.259 1.00 94.56 451 LYS A C 1
ATOM 3789 O O . LYS A 1 451 ? -15.415 -11.857 5.284 1.00 94.56 451 LYS A O 1
ATOM 3794 N N . GLN A 1 452 ? -15.575 -12.131 7.502 1.00 93.25 452 GLN A N 1
ATOM 3795 C CA . GLN A 1 452 ? -14.462 -11.220 7.798 1.00 93.25 452 GLN A CA 1
ATOM 3796 C C . GLN A 1 452 ? -13.109 -11.767 7.331 1.00 93.25 452 GLN A C 1
ATOM 3798 O O . GLN A 1 452 ? -12.335 -11.004 6.756 1.00 93.25 452 GLN A O 1
ATOM 3803 N N . ALA A 1 453 ? -12.857 -13.077 7.450 1.00 94.12 453 ALA A N 1
ATOM 3804 C CA . ALA A 1 453 ? -11.673 -13.702 6.852 1.00 94.12 453 ALA A CA 1
ATOM 3805 C C . ALA A 1 453 ? -11.612 -13.455 5.329 1.00 94.12 453 ALA A C 1
ATOM 3807 O O . ALA A 1 453 ? -10.558 -13.158 4.769 1.00 94.12 453 ALA A O 1
ATOM 3808 N N . ASP A 1 454 ? -12.772 -13.488 4.668 1.00 94.81 454 ASP A N 1
ATOM 3809 C CA . ASP A 1 454 ? -12.928 -13.272 3.228 1.00 94.81 454 ASP A CA 1
ATOM 3810 C C . ASP A 1 454 ? -12.730 -11.803 2.801 1.00 94.81 454 ASP A C 1
ATOM 3812 O O . ASP A 1 454 ? -12.289 -11.535 1.681 1.00 94.81 454 ASP A O 1
ATOM 3816 N N . ILE A 1 455 ? -13.029 -10.845 3.688 1.00 92.88 455 ILE A N 1
ATOM 3817 C CA . ILE A 1 455 ? -12.699 -9.419 3.521 1.00 92.88 455 ILE A CA 1
ATOM 3818 C C . ILE A 1 455 ? -11.193 -9.211 3.704 1.00 92.88 455 ILE A C 1
ATOM 3820 O O . ILE A 1 455 ? -10.554 -8.624 2.829 1.00 92.88 455 ILE A O 1
ATOM 3824 N N . CYS A 1 456 ? -10.615 -9.737 4.790 1.00 94.12 456 CYS A N 1
ATOM 3825 C CA . CYS A 1 456 ? -9.180 -9.662 5.065 1.00 94.12 456 CYS A CA 1
ATOM 3826 C C . CYS A 1 456 ? -8.359 -10.233 3.898 1.00 94.12 456 CYS A C 1
ATOM 3828 O O . CYS A 1 456 ? -7.438 -9.569 3.425 1.00 94.12 456 CYS A O 1
ATOM 3830 N N . ARG A 1 457 ? -8.749 -11.400 3.362 1.00 95.62 457 ARG A N 1
ATOM 3831 C CA . ARG A 1 457 ? -8.135 -12.021 2.176 1.00 95.62 457 ARG A CA 1
ATOM 3832 C C . ARG A 1 457 ? -8.124 -11.078 0.970 1.00 95.62 457 ARG A C 1
ATOM 3834 O O . ARG A 1 457 ? -7.078 -10.876 0.361 1.00 95.62 457 ARG A O 1
ATOM 3841 N N . LYS A 1 458 ? -9.269 -10.474 0.628 1.00 94.56 458 LYS A N 1
ATOM 3842 C CA . LYS A 1 458 ? -9.402 -9.563 -0.529 1.00 94.56 458 LYS A CA 1
ATOM 3843 C C . LYS A 1 458 ? -8.577 -8.286 -0.358 1.00 94.56 458 LYS A C 1
ATOM 3845 O O . LYS A 1 458 ? -7.957 -7.841 -1.320 1.00 94.56 458 LYS A O 1
ATOM 3850 N N . SER A 1 459 ? -8.524 -7.751 0.860 1.00 92.38 459 SER A N 1
ATOM 3851 C CA . SER A 1 459 ? -7.680 -6.605 1.215 1.00 92.38 459 SER A CA 1
ATOM 3852 C C . SER A 1 459 ? -6.187 -6.930 1.053 1.00 92.38 459 SER A C 1
ATOM 3854 O O . SER A 1 459 ? -5.476 -6.237 0.330 1.00 92.38 459 SER A O 1
ATOM 3856 N N . MET A 1 460 ? -5.722 -8.061 1.599 1.00 94.81 460 MET A N 1
ATOM 3857 C CA . MET A 1 460 ? -4.331 -8.505 1.432 1.00 94.81 460 MET A CA 1
ATOM 3858 C C . MET A 1 460 ? -3.959 -8.779 -0.032 1.00 94.81 460 MET A C 1
ATOM 3860 O O . MET A 1 460 ? -2.838 -8.476 -0.428 1.00 94.81 460 MET A O 1
ATOM 3864 N N . VAL A 1 461 ? -4.877 -9.306 -0.856 1.00 93.56 461 VAL A N 1
ATOM 3865 C CA . VAL A 1 461 ? -4.650 -9.443 -2.309 1.00 93.56 461 VAL A CA 1
ATOM 3866 C C . VAL A 1 461 ? -4.415 -8.076 -2.957 1.00 93.56 461 VAL A C 1
ATOM 3868 O O . VAL A 1 461 ? -3.481 -7.948 -3.743 1.00 93.56 461 VAL A O 1
ATOM 3871 N N . MET A 1 462 ? -5.192 -7.043 -2.609 1.00 91.19 462 MET A N 1
ATOM 3872 C CA . MET A 1 462 ? -4.948 -5.685 -3.115 1.00 91.19 462 MET A CA 1
ATOM 3873 C C . MET A 1 462 ? -3.570 -5.157 -2.695 1.00 91.19 462 MET A C 1
ATOM 3875 O O . MET A 1 462 ? -2.864 -4.589 -3.528 1.00 91.19 462 MET A O 1
ATOM 3879 N N . GLU A 1 463 ? -3.142 -5.404 -1.454 1.00 90.31 463 GLU A N 1
ATOM 3880 C CA . GLU A 1 463 ? -1.806 -4.997 -1.001 1.00 90.31 463 GLU A CA 1
ATOM 3881 C C . GLU A 1 463 ? -0.661 -5.792 -1.657 1.00 90.31 463 GLU A C 1
ATOM 3883 O O . GLU A 1 463 ? 0.420 -5.240 -1.861 1.00 90.31 463 GLU A O 1
ATOM 3888 N N . VAL A 1 464 ? -0.887 -7.038 -2.093 1.00 92.50 464 VAL A N 1
ATOM 3889 C CA . VAL A 1 464 ? 0.083 -7.781 -2.924 1.00 92.50 464 VAL A CA 1
ATOM 3890 C C . VAL A 1 464 ? 0.258 -7.129 -4.299 1.00 92.50 464 VAL A C 1
ATOM 3892 O O . VAL A 1 464 ? 1.388 -6.971 -4.762 1.00 92.50 464 VAL A O 1
ATOM 3895 N N . GLU A 1 465 ? -0.827 -6.722 -4.960 1.00 90.69 465 GLU A N 1
ATOM 3896 C CA . GLU A 1 465 ? -0.722 -6.055 -6.266 1.00 90.69 465 GLU A CA 1
ATOM 3897 C C . GLU A 1 465 ? -0.149 -4.622 -6.127 1.00 90.69 465 GLU A C 1
ATOM 3899 O O . GLU A 1 465 ? 0.659 -4.196 -6.958 1.00 90.69 465 GLU A O 1
ATOM 3904 N N . ASN A 1 466 ? -0.454 -3.907 -5.031 1.00 86.06 466 ASN A N 1
ATOM 3905 C CA . ASN A 1 466 ? 0.225 -2.652 -4.667 1.00 86.06 466 ASN A CA 1
ATOM 3906 C C . ASN A 1 466 ? 1.737 -2.868 -4.473 1.00 86.06 466 ASN A C 1
ATOM 3908 O O . ASN A 1 466 ? 2.545 -2.070 -4.960 1.00 86.06 466 ASN A O 1
ATOM 3912 N N . PHE A 1 467 ? 2.122 -3.950 -3.782 1.00 87.44 467 PHE A N 1
ATOM 3913 C CA . PHE A 1 467 ? 3.518 -4.315 -3.551 1.00 87.44 467 PHE A CA 1
ATOM 3914 C C . PHE A 1 467 ? 4.250 -4.553 -4.870 1.00 87.44 467 PHE A C 1
ATOM 3916 O O . PHE A 1 467 ? 5.300 -3.945 -5.075 1.00 87.44 467 PHE A O 1
ATOM 3923 N N . LYS A 1 468 ? 3.677 -5.321 -5.811 1.00 87.75 468 LYS A N 1
ATOM 3924 C CA . LYS A 1 468 ? 4.253 -5.480 -7.160 1.00 87.75 468 LYS A CA 1
ATOM 3925 C C . LYS A 1 468 ? 4.503 -4.128 -7.833 1.00 87.75 468 LYS A C 1
ATOM 3927 O O . LYS A 1 468 ? 5.634 -3.836 -8.222 1.00 87.75 468 LYS A O 1
ATOM 3932 N N . LEU A 1 469 ? 3.488 -3.262 -7.911 1.00 82.12 469 LEU A N 1
ATOM 3933 C CA . LEU A 1 469 ? 3.542 -1.974 -8.627 1.00 82.12 469 LEU A CA 1
ATOM 3934 C C . LEU A 1 469 ? 4.493 -0.933 -7.998 1.00 82.12 469 LEU A C 1
ATOM 3936 O O . LEU A 1 469 ? 4.867 0.059 -8.638 1.00 82.12 469 LEU A O 1
ATOM 3940 N N . ILE A 1 470 ? 4.878 -1.105 -6.736 1.00 77.56 470 ILE A N 1
ATOM 3941 C CA . ILE A 1 470 ? 5.858 -0.246 -6.062 1.00 77.56 470 ILE A CA 1
ATOM 3942 C C . ILE A 1 470 ? 7.247 -0.887 -6.091 1.00 77.56 470 ILE A C 1
ATOM 3944 O O . ILE A 1 470 ? 8.192 -0.225 -6.510 1.00 77.56 470 ILE A O 1
ATOM 3948 N N . TYR A 1 471 ? 7.371 -2.162 -5.727 1.00 75.31 471 TYR A N 1
ATOM 3949 C CA . TYR A 1 471 ? 8.652 -2.862 -5.621 1.00 75.31 471 TYR A CA 1
ATOM 3950 C C . TYR A 1 471 ? 9.310 -3.127 -6.985 1.00 75.31 471 TYR A C 1
ATOM 3952 O O . TYR A 1 471 ? 10.530 -3.061 -7.104 1.00 75.31 471 TYR A O 1
ATOM 3960 N N . SER A 1 472 ? 8.525 -3.274 -8.058 1.00 74.50 472 SER A N 1
ATOM 3961 C CA . SER A 1 472 ? 9.020 -3.253 -9.450 1.00 74.50 472 SER A CA 1
ATOM 3962 C C . SER A 1 472 ? 9.825 -1.997 -9.815 1.00 74.50 472 SER A C 1
ATOM 3964 O O . SER A 1 472 ? 10.633 -2.038 -10.738 1.00 74.50 472 SER A O 1
ATOM 3966 N N . LYS A 1 473 ? 9.669 -0.886 -9.081 1.00 68.81 473 LYS A N 1
ATOM 3967 C CA . LYS A 1 473 ? 10.472 0.338 -9.265 1.00 68.81 473 LYS A CA 1
ATOM 3968 C C . LYS A 1 473 ? 11.839 0.259 -8.577 1.00 68.81 473 LYS A C 1
ATOM 3970 O O . LYS A 1 473 ? 12.729 1.025 -8.939 1.00 68.81 473 LYS A O 1
ATOM 3975 N N . GLU A 1 474 ? 12.014 -0.655 -7.620 1.00 66.94 474 GLU A N 1
ATOM 3976 C CA . GLU A 1 474 ? 13.318 -1.010 -7.041 1.00 66.94 474 GLU A CA 1
ATOM 3977 C C . GLU A 1 474 ? 14.105 -1.951 -7.984 1.00 66.94 474 GLU A C 1
ATOM 3979 O O . GLU A 1 474 ? 15.334 -1.989 -7.929 1.00 66.94 474 GLU A O 1
ATOM 3984 N N . ILE A 1 475 ? 13.426 -2.629 -8.926 1.00 68.31 475 ILE A N 1
ATOM 3985 C CA . ILE A 1 475 ? 14.027 -3.450 -9.997 1.00 68.31 475 ILE A CA 1
ATOM 3986 C C . ILE A 1 475 ? 14.623 -2.548 -11.096 1.00 68.31 475 ILE A C 1
ATOM 3988 O O . ILE A 1 475 ? 14.129 -2.459 -12.220 1.00 68.31 475 ILE A O 1
ATOM 3992 N N . MET A 1 476 ? 15.709 -1.842 -10.776 1.00 56.78 476 MET A N 1
ATOM 3993 C CA . MET A 1 476 ? 16.439 -1.016 -11.741 1.00 56.78 476 MET A CA 1
ATOM 3994 C C . MET A 1 476 ? 17.631 -1.753 -12.361 1.00 56.78 476 MET A C 1
ATOM 3996 O O . MET A 1 476 ? 18.633 -2.011 -11.700 1.00 56.78 476 MET A O 1
ATOM 4000 N N . GLY A 1 477 ? 17.571 -1.980 -13.675 1.00 50.34 477 GLY A N 1
ATOM 4001 C CA . GLY A 1 477 ? 18.765 -2.230 -14.487 1.00 50.34 477 GLY A CA 1
ATOM 4002 C C . GLY A 1 477 ? 19.598 -0.953 -14.689 1.00 50.34 477 GLY A C 1
ATOM 4003 O O . GLY A 1 477 ? 19.108 0.173 -14.544 1.00 50.34 477 GLY A O 1
ATOM 4004 N N . CYS A 1 478 ? 20.872 -1.102 -15.062 1.00 45.38 478 CYS A N 1
ATOM 4005 C CA . CYS A 1 478 ? 21.736 0.049 -15.338 1.00 45.38 478 CYS A CA 1
ATOM 4006 C C . CYS A 1 478 ? 21.292 0.787 -16.611 1.00 45.38 478 CYS A C 1
ATOM 4008 O O . CYS A 1 478 ? 21.099 0.193 -17.668 1.00 45.38 478 CYS A O 1
ATOM 4010 N N . ARG A 1 479 ? 21.220 2.120 -16.547 1.00 41.41 479 ARG A N 1
ATOM 4011 C CA . ARG A 1 479 ? 20.741 2.987 -17.643 1.00 41.41 479 ARG A CA 1
ATOM 4012 C C . ARG A 1 479 ? 21.786 3.235 -18.750 1.00 41.41 479 ARG A C 1
ATOM 4014 O O . ARG A 1 479 ? 21.767 4.288 -19.387 1.00 41.41 479 ARG A O 1
ATOM 4021 N N . HIS A 1 480 ? 22.724 2.309 -18.956 1.00 39.25 480 HIS A N 1
ATOM 4022 C CA . HIS A 1 480 ? 23.838 2.436 -19.899 1.00 39.25 480 HIS A CA 1
ATOM 4023 C C . HIS A 1 480 ? 23.951 1.203 -20.802 1.00 39.25 480 HIS A C 1
ATOM 4025 O O . HIS A 1 480 ? 24.116 0.086 -20.325 1.00 39.25 480 HIS A O 1
ATOM 4031 N N . THR A 1 481 ? 23.952 1.420 -22.118 1.00 38.53 481 THR A N 1
ATOM 4032 C CA . THR A 1 481 ? 23.954 0.391 -23.176 1.00 38.53 481 THR A CA 1
ATOM 4033 C C . THR A 1 481 ? 25.310 -0.315 -23.370 1.00 38.53 481 THR A C 1
ATOM 4035 O O . THR A 1 481 ? 25.711 -0.608 -24.495 1.00 38.53 481 THR A O 1
ATOM 4038 N N . SER A 1 482 ? 26.061 -0.553 -22.290 1.00 42.28 482 SER A N 1
ATOM 4039 C CA . SER A 1 482 ? 27.350 -1.253 -22.326 1.00 42.28 482 SER A CA 1
ATOM 4040 C C . SER A 1 482 ? 27.734 -1.841 -20.960 1.00 42.28 482 SER A C 1
ATOM 4042 O O . SER A 1 482 ? 28.017 -1.084 -20.033 1.00 42.28 482 SER A O 1
ATOM 4044 N N . LYS A 1 483 ? 27.841 -3.175 -20.882 1.00 49.31 483 LYS A N 1
ATOM 4045 C CA . LYS A 1 483 ? 28.474 -3.972 -19.805 1.00 49.31 483 LYS A CA 1
ATOM 4046 C C . LYS A 1 483 ? 27.888 -3.916 -18.381 1.00 49.31 483 LYS A C 1
ATOM 4048 O O . LYS A 1 483 ? 28.470 -4.539 -17.497 1.00 49.31 483 LYS A O 1
ATOM 4053 N N . CYS A 1 484 ? 26.745 -3.269 -18.145 1.00 48.88 484 CYS A N 1
ATOM 4054 C CA . CYS A 1 484 ? 26.146 -3.175 -16.807 1.00 48.88 484 CYS A CA 1
ATOM 4055 C C . CYS A 1 484 ? 24.636 -3.478 -16.803 1.00 48.88 484 CYS A C 1
ATOM 4057 O O . CYS A 1 484 ? 23.904 -2.909 -17.604 1.00 48.88 484 CYS A O 1
ATOM 4059 N N . GLU A 1 485 ? 24.161 -4.247 -15.814 1.00 49.53 485 GLU A N 1
ATOM 4060 C CA . GLU A 1 485 ? 22.760 -4.218 -15.331 1.00 49.53 485 GLU A CA 1
ATOM 4061 C C . GLU A 1 485 ? 22.696 -4.015 -13.806 1.00 49.53 485 GLU A C 1
ATOM 4063 O O . GLU A 1 485 ? 21.850 -4.581 -13.126 1.00 49.53 485 GLU A O 1
ATOM 4068 N N . LEU A 1 486 ? 23.619 -3.235 -13.240 1.00 48.56 486 LEU A N 1
ATOM 4069 C CA . LEU A 1 486 ? 23.670 -2.980 -11.799 1.00 48.56 486 LEU A CA 1
ATOM 4070 C C . LEU A 1 486 ? 23.210 -1.546 -11.479 1.00 48.56 486 LEU A C 1
ATOM 4072 O O . LEU A 1 486 ? 23.696 -0.614 -12.132 1.00 48.56 486 LEU A O 1
ATOM 4076 N N . PRO A 1 487 ? 22.278 -1.354 -10.521 1.00 41.34 487 PRO A N 1
ATOM 4077 C CA . PRO A 1 487 ? 21.810 -0.026 -10.133 1.00 41.34 487 PRO A CA 1
ATOM 4078 C C . PRO A 1 487 ? 22.828 0.716 -9.259 1.00 41.34 487 PRO A C 1
ATOM 4080 O O . PRO A 1 487 ? 23.105 1.878 -9.536 1.00 41.34 487 PRO A O 1
ATOM 4083 N N . GLU A 1 488 ? 23.423 0.050 -8.264 1.00 46.97 488 GLU A N 1
ATOM 4084 C CA . GLU A 1 488 ? 24.400 0.623 -7.325 1.00 46.97 488 GLU A CA 1
ATOM 4085 C C . GLU A 1 488 ? 25.330 -0.465 -6.739 1.00 46.97 488 GLU A C 1
ATOM 4087 O O . GLU A 1 488 ? 25.121 -1.659 -6.954 1.00 46.97 488 GLU A O 1
ATOM 4092 N N . HIS A 1 489 ? 26.411 -0.037 -6.078 1.00 47.44 489 HIS A N 1
ATOM 4093 C CA . HIS A 1 489 ? 27.606 -0.832 -5.752 1.00 47.44 489 HIS A CA 1
ATOM 4094 C C . HIS A 1 489 ? 28.152 -0.422 -4.359 1.00 47.44 489 HIS A C 1
ATOM 4096 O O . HIS A 1 489 ? 28.260 0.774 -4.100 1.00 47.44 489 HIS A O 1
ATOM 4102 N N . GLU A 1 490 ? 28.560 -1.299 -3.428 1.00 41.78 490 GLU A N 1
ATOM 4103 C CA . GLU A 1 490 ? 28.516 -2.782 -3.383 1.00 41.78 490 GLU A CA 1
ATOM 4104 C C . GLU A 1 490 ? 27.959 -3.269 -2.015 1.00 41.78 490 GLU A C 1
ATOM 4106 O O . GLU A 1 490 ? 27.008 -2.654 -1.549 1.00 41.78 490 GLU A O 1
ATOM 4111 N N . ILE A 1 491 ? 28.369 -4.329 -1.295 1.00 36.19 491 ILE A N 1
ATOM 4112 C CA . ILE A 1 491 ? 29.577 -5.191 -1.161 1.00 36.19 491 ILE A CA 1
ATOM 4113 C C . ILE A 1 491 ? 29.055 -6.640 -0.937 1.00 36.19 491 ILE A C 1
ATOM 4115 O O . ILE A 1 491 ? 28.015 -6.764 -0.303 1.00 36.19 491 ILE A O 1
ATOM 4119 N N . ASN A 1 492 ? 29.665 -7.750 -1.399 1.00 40.53 492 ASN A N 1
ATOM 4120 C CA . ASN A 1 492 ? 31.023 -7.948 -1.941 1.00 40.53 492 ASN A CA 1
ATOM 4121 C C . ASN A 1 492 ? 31.072 -8.659 -3.324 1.00 40.53 492 ASN A C 1
ATOM 4123 O O . ASN A 1 492 ? 30.929 -9.874 -3.437 1.00 40.53 492 ASN A O 1
ATOM 4127 N N . THR A 1 493 ? 31.352 -7.890 -4.380 1.00 55.00 493 THR A N 1
ATOM 4128 C CA . THR A 1 493 ? 31.956 -8.321 -5.660 1.00 55.00 493 THR A CA 1
ATOM 4129 C C . THR A 1 493 ? 31.642 -9.722 -6.245 1.00 55.00 493 THR A C 1
ATOM 4131 O O . THR A 1 493 ? 32.405 -10.679 -6.115 1.00 55.00 493 THR A O 1
ATOM 4134 N N . ASN A 1 494 ? 30.618 -9.818 -7.104 1.00 45.00 494 ASN A N 1
ATOM 4135 C CA . ASN A 1 494 ? 30.570 -10.852 -8.153 1.00 45.00 494 ASN A CA 1
ATOM 4136 C C . ASN A 1 494 ? 30.216 -10.236 -9.516 1.00 45.00 494 ASN A C 1
ATOM 4138 O O . ASN A 1 494 ? 29.057 -9.952 -9.815 1.00 45.00 494 ASN A O 1
ATOM 4142 N N . HIS A 1 495 ? 31.224 -10.084 -10.378 1.00 51.00 495 HIS A N 1
ATOM 4143 C CA . HIS A 1 495 ? 31.083 -9.648 -11.771 1.00 51.00 495 HIS A CA 1
ATOM 4144 C C . HIS A 1 495 ? 30.512 -10.809 -12.615 1.00 51.00 495 HIS A C 1
ATOM 4146 O O . HIS A 1 495 ? 31.239 -11.502 -13.326 1.00 51.00 495 HIS A O 1
ATOM 4152 N N . ARG A 1 496 ? 29.215 -11.104 -12.435 1.00 51.56 496 ARG A N 1
ATOM 4153 C CA . ARG A 1 496 ? 28.549 -12.298 -12.991 1.00 51.56 496 ARG A CA 1
ATOM 4154 C C . ARG A 1 496 ? 28.573 -12.301 -14.522 1.00 51.56 496 ARG A C 1
ATOM 4156 O O . ARG A 1 496 ? 28.334 -11.274 -15.155 1.00 51.56 496 ARG A O 1
ATOM 4163 N N . ALA A 1 497 ? 28.800 -13.480 -15.108 1.00 51.31 497 ALA A N 1
ATOM 4164 C CA . ALA A 1 497 ? 28.839 -13.667 -16.559 1.00 51.31 497 ALA A CA 1
ATOM 4165 C C . ALA A 1 497 ? 27.570 -13.136 -17.249 1.00 51.31 497 ALA A C 1
ATOM 4167 O O . ALA A 1 497 ? 27.688 -12.488 -18.284 1.00 51.31 497 ALA A O 1
ATOM 4168 N N . SER A 1 498 ? 26.397 -13.314 -16.623 1.00 53.72 498 SER A N 1
ATOM 4169 C CA . SER A 1 498 ? 25.087 -12.787 -17.045 1.00 53.72 498 SER A CA 1
ATOM 4170 C C . SER A 1 498 ? 25.132 -11.341 -17.565 1.00 53.72 498 SER A C 1
ATOM 4172 O O . SER A 1 498 ? 24.648 -11.078 -18.664 1.00 53.72 498 SER A O 1
ATOM 4174 N N . PHE A 1 499 ? 25.801 -10.427 -16.848 1.00 55.66 499 PHE A N 1
ATOM 4175 C CA . PHE A 1 499 ? 25.933 -9.012 -17.232 1.00 55.66 499 PHE A CA 1
ATOM 4176 C C . PHE A 1 499 ? 26.718 -8.802 -18.541 1.00 55.66 499 PHE A C 1
ATOM 4178 O O . PHE A 1 499 ? 26.451 -7.872 -19.306 1.00 55.66 499 PHE A O 1
ATOM 4185 N N . HIS A 1 500 ? 27.689 -9.675 -18.822 1.00 57.84 500 HIS A N 1
ATOM 4186 C CA . HIS A 1 500 ? 28.481 -9.638 -20.055 1.00 57.84 500 HIS A CA 1
ATOM 4187 C C . HIS A 1 500 ? 27.766 -10.288 -21.234 1.00 57.84 500 HIS A C 1
ATOM 4189 O O . HIS A 1 500 ? 28.026 -9.893 -22.371 1.00 57.84 500 HIS A O 1
ATOM 4195 N N . LEU A 1 501 ? 26.851 -11.234 -20.991 1.00 65.75 501 LEU A N 1
ATOM 4196 C CA . LEU A 1 501 ? 26.159 -11.953 -22.063 1.00 65.75 501 LEU A CA 1
ATOM 4197 C C . LEU A 1 501 ? 25.354 -10.983 -22.929 1.00 65.75 501 LEU A C 1
ATOM 4199 O O . LEU A 1 501 ? 25.565 -10.941 -24.139 1.00 65.75 501 LEU A O 1
ATOM 4203 N N . MET A 1 502 ? 24.543 -10.108 -22.321 1.00 65.88 502 MET A N 1
ATOM 4204 C CA . MET A 1 502 ? 23.818 -9.058 -23.054 1.00 65.88 502 MET A CA 1
ATOM 4205 C C . MET A 1 502 ? 24.761 -8.187 -23.907 1.00 65.88 502 MET A C 1
ATOM 4207 O O . MET A 1 502 ? 24.419 -7.811 -25.028 1.00 65.88 502 MET A O 1
ATOM 4211 N N . SER A 1 503 ? 25.981 -7.911 -23.436 1.00 63.47 503 SER A N 1
ATOM 4212 C CA . SER A 1 503 ? 26.971 -7.124 -24.194 1.00 63.47 503 SER A CA 1
ATOM 4213 C C . SER A 1 503 ? 27.596 -7.878 -25.377 1.00 63.47 503 SER A C 1
ATOM 4215 O O . SER A 1 503 ? 28.184 -7.245 -26.251 1.00 63.47 503 SER A O 1
ATOM 4217 N N . CYS A 1 504 ? 27.457 -9.204 -25.441 1.00 67.81 504 CYS A N 1
ATOM 4218 C CA . CYS A 1 504 ? 27.827 -10.010 -26.608 1.00 67.81 504 CYS A CA 1
ATOM 4219 C C . CYS A 1 504 ? 26.727 -9.946 -27.684 1.00 67.81 504 CYS A C 1
ATOM 4221 O O . CYS A 1 504 ? 27.013 -9.721 -28.856 1.00 67.81 504 CYS A O 1
ATOM 4223 N N . PHE A 1 505 ? 25.454 -10.037 -27.278 1.00 76.31 505 PHE A N 1
ATOM 4224 C CA . PHE A 1 505 ? 24.297 -9.970 -28.186 1.00 76.31 505 PHE A CA 1
ATOM 4225 C C . PHE A 1 505 ? 24.008 -8.568 -28.756 1.00 76.31 505 PHE A C 1
ATOM 4227 O O . PHE A 1 505 ? 23.314 -8.452 -29.766 1.00 76.31 505 PHE A O 1
ATOM 4234 N N . THR A 1 506 ? 24.534 -7.512 -28.125 1.00 70.00 506 THR A N 1
ATOM 4235 C CA . THR A 1 506 ? 24.289 -6.098 -28.486 1.00 70.00 506 THR A CA 1
ATOM 4236 C C . THR A 1 506 ? 25.541 -5.333 -28.944 1.00 70.00 506 THR A C 1
ATOM 4238 O O . THR A 1 506 ? 25.434 -4.184 -29.375 1.00 70.00 506 THR A O 1
ATOM 4241 N N . GLY A 1 507 ? 26.732 -5.934 -28.833 1.00 67.38 507 GLY A N 1
ATOM 4242 C CA . GLY A 1 507 ? 28.017 -5.257 -29.017 1.00 67.38 507 GLY A CA 1
ATOM 4243 C C . GLY A 1 507 ? 28.784 -5.687 -30.267 1.00 67.38 507 GLY A C 1
ATOM 4244 O O . GLY A 1 507 ? 28.815 -6.862 -30.624 1.00 67.38 507 GLY A O 1
ATOM 4245 N N . VAL A 1 508 ? 29.485 -4.735 -30.890 1.00 70.88 508 VAL A N 1
ATOM 4246 C CA . VAL A 1 508 ? 30.447 -5.003 -31.973 1.00 70.88 508 VAL A CA 1
ATOM 4247 C C . VAL A 1 508 ? 31.879 -5.075 -31.441 1.00 70.88 508 VAL A C 1
ATOM 4249 O O . VAL A 1 508 ? 32.280 -4.273 -30.599 1.00 70.88 508 VAL A O 1
ATOM 4252 N N . GLN A 1 509 ? 32.661 -6.015 -31.970 1.00 66.62 509 GLN A N 1
ATOM 4253 C CA . GLN A 1 509 ? 34.066 -6.267 -31.629 1.00 66.62 509 GLN A CA 1
ATOM 4254 C C . GLN A 1 509 ? 34.957 -5.036 -31.877 1.00 66.62 509 GLN A C 1
ATOM 4256 O O . GLN A 1 509 ? 35.832 -4.722 -31.074 1.00 66.62 509 GLN A O 1
ATOM 4261 N N . ALA A 1 510 ? 34.712 -4.317 -32.976 1.00 65.38 510 ALA A N 1
ATOM 4262 C CA . ALA A 1 510 ? 35.278 -3.001 -33.253 1.00 65.38 510 ALA A CA 1
ATOM 4263 C C . ALA A 1 510 ? 34.253 -2.157 -34.026 1.00 65.38 510 ALA A C 1
ATOM 4265 O O . ALA A 1 510 ? 33.512 -2.679 -34.862 1.00 65.38 510 ALA A O 1
ATOM 4266 N N . ARG A 1 511 ? 34.210 -0.843 -33.759 1.00 62.62 511 ARG A N 1
ATOM 4267 C CA . ARG A 1 511 ? 33.214 0.073 -34.354 1.00 62.62 511 ARG A CA 1
ATOM 4268 C C . ARG A 1 511 ? 33.241 0.069 -35.883 1.00 62.62 511 ARG A C 1
ATOM 4270 O O . ARG A 1 511 ? 32.183 0.093 -36.505 1.00 62.62 511 ARG A O 1
ATOM 4277 N N . ASP A 1 512 ? 34.437 0.003 -36.460 1.00 69.25 512 ASP A N 1
ATOM 4278 C CA . ASP A 1 512 ? 34.645 0.146 -37.903 1.00 69.25 512 ASP A CA 1
ATOM 4279 C C . ASP A 1 512 ? 34.386 -1.160 -38.670 1.00 69.25 512 ASP A C 1
ATOM 4281 O O . ASP A 1 512 ? 33.984 -1.123 -39.831 1.00 69.25 512 ASP A O 1
ATOM 4285 N N . THR A 1 513 ? 34.579 -2.320 -38.027 1.00 72.31 513 THR A N 1
ATOM 4286 C CA . THR A 1 513 ? 34.332 -3.635 -38.647 1.00 72.31 513 THR A CA 1
ATOM 4287 C C . THR A 1 513 ? 32.875 -4.065 -38.548 1.00 72.31 513 THR A C 1
ATOM 4289 O O . THR A 1 513 ? 32.404 -4.809 -39.403 1.00 72.31 513 THR A O 1
ATOM 4292 N N . LYS A 1 514 ? 32.167 -3.624 -37.496 1.00 80.44 514 LYS A N 1
ATOM 4293 C CA . LYS A 1 514 ? 30.818 -4.078 -37.118 1.00 80.44 514 LYS A CA 1
ATOM 4294 C C . LYS A 1 514 ? 30.677 -5.587 -36.866 1.00 80.44 514 LYS A C 1
ATOM 4296 O O . LYS A 1 514 ? 29.552 -6.053 -36.703 1.00 80.44 514 LYS A O 1
ATOM 4301 N N . ASN A 1 515 ? 31.764 -6.357 -36.815 1.00 82.31 515 ASN A N 1
ATOM 4302 C CA . ASN A 1 515 ? 31.713 -7.777 -36.453 1.00 82.31 515 ASN A CA 1
ATOM 4303 C C . ASN A 1 515 ? 31.035 -7.930 -35.085 1.00 82.31 515 ASN A C 1
ATOM 4305 O O . ASN A 1 515 ? 31.387 -7.196 -34.159 1.00 82.31 515 ASN A O 1
ATOM 4309 N N . ALA A 1 516 ? 30.098 -8.865 -34.938 1.00 81.62 516 ALA A N 1
ATOM 4310 C CA . ALA A 1 516 ? 29.473 -9.141 -33.645 1.00 81.62 516 ALA A CA 1
ATOM 4311 C C . ALA A 1 516 ? 30.518 -9.572 -32.593 1.00 81.62 516 ALA A C 1
ATOM 4313 O O . ALA A 1 516 ? 31.464 -10.301 -32.906 1.00 81.62 516 ALA A O 1
ATOM 4314 N N . ASN A 1 517 ? 30.369 -9.132 -31.339 1.00 77.75 517 ASN A N 1
ATOM 4315 C CA . ASN A 1 517 ? 31.257 -9.550 -30.255 1.00 77.75 517 ASN A CA 1
ATOM 4316 C C . ASN A 1 517 ? 30.857 -10.932 -29.720 1.00 77.75 517 ASN A C 1
ATOM 4318 O O . ASN A 1 517 ? 30.072 -11.050 -28.784 1.00 77.75 517 ASN A O 1
ATOM 4322 N N . LEU A 1 518 ? 31.441 -11.979 -30.297 1.00 77.19 518 LEU A N 1
ATOM 4323 C CA . LEU A 1 518 ? 31.136 -13.374 -29.959 1.00 77.19 518 LEU A CA 1
ATOM 4324 C C . LEU A 1 518 ? 31.966 -13.935 -28.784 1.00 77.19 518 LEU A C 1
ATOM 4326 O O . LEU A 1 518 ? 32.063 -15.151 -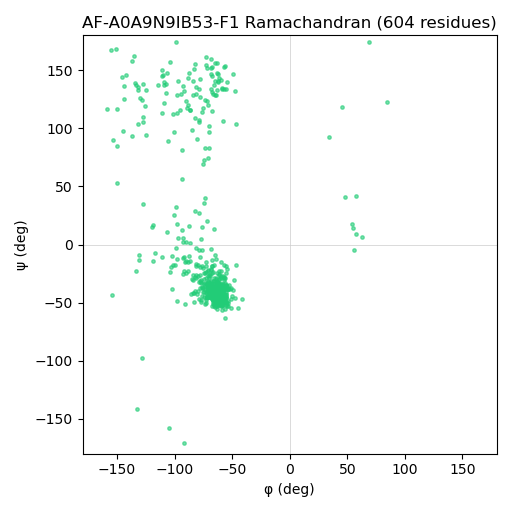28.640 1.00 77.19 518 LEU A O 1
ATOM 4330 N N . ILE A 1 519 ? 32.611 -13.068 -27.994 1.00 74.38 519 ILE A N 1
ATOM 4331 C CA . ILE A 1 519 ? 33.570 -13.443 -26.944 1.00 74.38 519 ILE A CA 1
ATOM 4332 C C . ILE A 1 519 ? 33.180 -12.765 -25.624 1.00 74.38 519 ILE A C 1
ATOM 4334 O O . ILE A 1 519 ? 33.054 -11.539 -25.547 1.00 74.38 519 ILE A O 1
ATOM 4338 N N . ILE A 1 520 ? 33.006 -13.575 -24.580 1.00 74.00 520 ILE A N 1
ATOM 4339 C CA . ILE A 1 520 ? 32.683 -13.156 -23.214 1.00 74.00 520 ILE A CA 1
ATOM 4340 C C . ILE A 1 520 ? 33.965 -12.643 -22.537 1.00 74.00 520 ILE A C 1
ATOM 4342 O O . ILE A 1 520 ? 35.047 -13.199 -22.724 1.00 74.00 520 ILE A O 1
ATOM 4346 N N . CYS A 1 521 ? 33.864 -11.594 -21.712 1.00 66.88 521 CYS A N 1
ATOM 4347 C CA . CYS A 1 521 ? 35.024 -10.845 -21.199 1.00 66.88 521 CYS A CA 1
ATOM 4348 C C . CYS A 1 521 ? 36.105 -11.669 -20.467 1.00 66.88 521 CYS A C 1
ATOM 4350 O O . CYS A 1 521 ? 37.256 -11.238 -20.416 1.00 66.88 521 CYS A O 1
ATOM 4352 N N . ASN A 1 522 ? 35.757 -12.829 -19.908 1.00 66.88 522 ASN A N 1
ATOM 4353 C CA . ASN A 1 522 ? 36.668 -13.675 -19.133 1.00 66.88 522 ASN A CA 1
ATOM 4354 C C . ASN A 1 522 ? 37.248 -14.845 -19.964 1.00 66.88 522 ASN A C 1
ATOM 4356 O O . ASN A 1 522 ? 38.056 -15.618 -19.447 1.00 66.88 522 ASN A O 1
ATOM 4360 N N . GLU A 1 523 ? 36.844 -15.019 -21.230 1.00 75.56 523 GLU A N 1
ATOM 4361 C CA . GLU A 1 523 ? 37.409 -16.056 -22.104 1.00 75.56 523 GLU A CA 1
ATOM 4362 C C . GLU A 1 523 ? 38.899 -15.781 -22.394 1.00 75.56 523 GLU A C 1
ATOM 4364 O O . GLU A 1 523 ? 39.265 -14.628 -22.638 1.00 75.56 523 GLU A O 1
ATOM 4369 N N . PRO A 1 524 ? 39.780 -16.804 -22.440 1.00 74.06 524 PRO A N 1
ATOM 4370 C CA . PRO A 1 524 ? 41.217 -16.606 -22.668 1.00 74.06 524 PRO A CA 1
ATOM 4371 C C . PRO A 1 524 ? 41.569 -15.862 -23.963 1.00 74.06 524 PRO A C 1
ATOM 4373 O O . PRO A 1 524 ? 42.588 -15.176 -24.019 1.00 74.06 524 PRO A O 1
ATOM 4376 N N . ASP A 1 525 ? 40.732 -15.967 -24.999 1.00 75.69 525 ASP A N 1
ATOM 4377 C CA . ASP A 1 525 ? 40.915 -15.219 -26.244 1.00 75.69 525 ASP A CA 1
ATOM 4378 C C . ASP A 1 525 ? 40.649 -13.718 -26.090 1.00 75.69 525 ASP A C 1
ATOM 4380 O O . ASP A 1 525 ? 41.264 -12.930 -26.804 1.00 75.69 525 ASP A O 1
ATOM 4384 N N . ASN A 1 526 ? 39.819 -13.291 -25.132 1.00 74.56 526 ASN A N 1
ATOM 4385 C CA . ASN A 1 526 ? 39.533 -11.872 -24.912 1.00 74.56 526 ASN A CA 1
ATOM 4386 C C . ASN A 1 526 ? 40.796 -11.076 -24.526 1.00 74.56 526 ASN A C 1
ATOM 4388 O O . ASN A 1 526 ? 41.002 -9.951 -24.976 1.00 74.56 526 ASN A O 1
ATOM 4392 N N . TYR A 1 527 ? 41.705 -11.708 -23.776 1.00 74.62 527 TYR A N 1
ATOM 4393 C CA . TYR A 1 527 ? 42.998 -11.145 -23.367 1.00 74.62 527 TYR A CA 1
ATOM 4394 C C . TYR A 1 527 ? 43.948 -10.851 -24.542 1.00 74.62 527 TYR A C 1
ATOM 4396 O O . TYR A 1 527 ? 44.943 -10.152 -24.366 1.00 74.62 527 TYR A O 1
ATOM 4404 N N . ARG A 1 528 ? 43.643 -11.353 -25.748 1.00 73.75 528 ARG A N 1
ATOM 4405 C CA . ARG A 1 528 ? 44.419 -11.131 -26.981 1.00 73.75 528 ARG A CA 1
ATOM 4406 C C . ARG A 1 528 ? 43.929 -9.920 -27.787 1.00 73.75 528 ARG A C 1
ATOM 4408 O O . ARG A 1 528 ? 44.600 -9.508 -28.734 1.00 73.75 528 ARG A O 1
ATOM 4415 N N . TYR A 1 529 ? 42.774 -9.349 -27.438 1.00 72.44 529 TYR A N 1
ATOM 4416 C CA . TYR A 1 529 ? 42.202 -8.203 -28.143 1.00 72.44 529 TYR A CA 1
ATOM 4417 C C . TYR A 1 529 ? 42.702 -6.872 -27.588 1.00 72.44 529 TYR A C 1
ATOM 4419 O O . TYR A 1 529 ? 42.892 -6.695 -26.384 1.00 72.44 529 TYR A O 1
ATOM 4427 N N . HIS A 1 530 ? 42.888 -5.926 -28.509 1.00 72.62 530 HIS A N 1
ATOM 4428 C CA . HIS A 1 530 ? 43.252 -4.552 -28.197 1.00 72.62 530 HIS A CA 1
ATOM 4429 C C . HIS A 1 530 ? 41.988 -3.695 -28.123 1.00 72.62 530 HIS A C 1
ATOM 4431 O O . HIS A 1 530 ? 41.176 -3.688 -29.050 1.00 72.62 530 HIS A O 1
ATOM 4437 N N . TYR A 1 531 ? 41.857 -2.947 -27.037 1.00 69.94 531 TYR A N 1
ATOM 4438 C CA . TYR A 1 531 ? 40.774 -2.022 -26.751 1.00 69.94 531 TYR A CA 1
ATOM 4439 C C . TYR A 1 531 ? 41.286 -0.578 -26.799 1.00 69.94 531 TYR A C 1
ATOM 4441 O O . TYR A 1 531 ? 42.455 -0.303 -26.532 1.00 69.94 531 TYR A O 1
ATOM 4449 N N . ILE A 1 532 ? 40.396 0.346 -27.163 1.00 63.53 532 ILE A N 1
ATOM 4450 C CA . ILE A 1 532 ? 40.688 1.773 -27.363 1.00 63.53 532 ILE A CA 1
ATOM 4451 C C . ILE A 1 532 ? 39.616 2.571 -26.610 1.00 63.53 532 ILE A C 1
ATOM 4453 O O . ILE A 1 532 ? 38.433 2.211 -26.655 1.00 63.53 532 ILE A O 1
ATOM 4457 N N . LYS A 1 533 ? 40.009 3.618 -25.871 1.00 60.16 533 LYS A N 1
ATOM 4458 C CA . LYS A 1 533 ? 39.067 4.576 -25.258 1.00 60.16 533 LYS A CA 1
ATOM 4459 C C . LYS A 1 533 ? 39.094 5.874 -26.076 1.00 60.16 533 LYS A C 1
ATOM 4461 O O . LYS A 1 533 ? 39.388 5.831 -27.259 1.00 60.16 533 LYS A O 1
ATOM 4466 N N . GLN A 1 534 ? 38.701 7.014 -25.517 1.00 53.09 534 GLN A N 1
ATOM 4467 C CA . GLN A 1 534 ? 38.730 8.277 -26.276 1.00 53.09 534 GLN A CA 1
ATOM 4468 C C . GLN A 1 534 ? 40.143 8.875 -26.390 1.00 53.09 534 GLN A C 1
ATOM 4470 O O . GLN A 1 534 ? 40.358 9.768 -27.202 1.00 53.09 534 GLN A O 1
ATOM 4475 N N . ASP A 1 535 ? 41.097 8.330 -25.635 1.00 50.91 535 ASP A N 1
ATOM 4476 C CA . ASP A 1 535 ? 42.531 8.470 -25.867 1.00 50.91 535 ASP A CA 1
ATOM 4477 C C . ASP A 1 535 ? 42.968 7.308 -26.789 1.00 50.91 535 ASP A C 1
ATOM 4479 O O . ASP A 1 535 ? 42.737 6.146 -26.444 1.00 50.91 535 ASP A O 1
ATOM 4483 N N . ASP A 1 536 ? 43.583 7.605 -27.943 1.00 58.91 536 ASP A N 1
ATOM 4484 C CA . ASP A 1 536 ? 43.856 6.673 -29.069 1.00 58.91 536 ASP A CA 1
ATOM 4485 C C . ASP A 1 536 ? 44.853 5.516 -28.785 1.00 58.91 536 ASP A C 1
ATOM 4487 O O . ASP A 1 536 ? 45.338 4.839 -29.697 1.00 58.91 536 ASP A O 1
ATOM 4491 N N . GLU A 1 537 ? 45.184 5.259 -27.521 1.00 70.25 537 GLU A N 1
ATOM 4492 C CA . GLU A 1 537 ? 46.110 4.203 -27.118 1.00 70.25 537 GLU A CA 1
ATOM 4493 C C . GLU A 1 537 ? 45.448 2.816 -27.213 1.00 70.25 537 GLU A C 1
ATOM 4495 O O . GLU A 1 537 ? 44.472 2.515 -26.521 1.00 70.25 537 GLU A O 1
ATOM 4500 N N . LYS A 1 538 ? 45.998 1.951 -28.076 1.00 77.75 538 LYS A N 1
ATOM 4501 C CA . LYS A 1 538 ? 45.609 0.537 -28.195 1.00 77.75 538 LYS A CA 1
ATOM 4502 C C . LYS A 1 538 ? 46.247 -0.272 -27.071 1.00 77.75 538 LYS A C 1
ATOM 4504 O O . LYS A 1 538 ? 47.429 -0.589 -27.149 1.00 77.75 538 LYS A O 1
ATOM 4509 N N . LEU A 1 539 ? 45.445 -0.645 -26.082 1.00 78.75 539 LEU A N 1
ATOM 4510 C CA . LEU A 1 539 ? 45.860 -1.439 -24.923 1.00 78.75 539 LEU A CA 1
ATOM 4511 C C . LEU A 1 539 ? 45.252 -2.839 -24.987 1.00 78.75 539 LEU A C 1
ATOM 4513 O O . LEU A 1 539 ? 44.112 -2.986 -25.428 1.00 78.75 539 LEU A O 1
ATOM 4517 N N . LEU A 1 540 ? 45.958 -3.869 -24.521 1.00 81.88 540 LEU A N 1
ATOM 4518 C CA . LEU A 1 540 ? 45.361 -5.199 -24.356 1.00 81.88 540 LEU A CA 1
ATOM 4519 C C . LEU A 1 540 ? 44.234 -5.154 -23.315 1.00 81.88 540 LEU A C 1
ATOM 4521 O O . LEU A 1 540 ? 44.220 -4.285 -22.445 1.00 81.88 540 LEU A O 1
ATOM 4525 N N . PHE A 1 541 ? 43.287 -6.096 -23.372 1.00 76.38 541 PHE A N 1
ATOM 4526 C CA . PHE A 1 541 ? 42.130 -6.129 -22.461 1.00 76.38 541 PHE A CA 1
ATOM 4527 C C . PHE A 1 541 ? 42.496 -5.982 -20.972 1.00 76.38 541 PHE A C 1
ATOM 4529 O O . PHE A 1 541 ? 41.802 -5.280 -20.234 1.00 76.38 541 PHE A O 1
ATOM 4536 N N . GLU A 1 542 ? 43.597 -6.600 -20.541 1.00 79.38 542 GLU A N 1
ATOM 4537 C CA . GLU A 1 542 ? 44.137 -6.471 -19.185 1.00 79.38 542 GLU A CA 1
ATOM 4538 C C . GLU A 1 542 ? 44.573 -5.037 -18.862 1.00 79.38 542 GLU A C 1
ATOM 4540 O O . GLU A 1 542 ? 44.090 -4.449 -17.896 1.00 79.38 542 GLU A O 1
ATOM 4545 N N . GLU A 1 543 ? 45.448 -4.458 -19.681 1.00 82.44 543 GLU A N 1
ATOM 4546 C CA . GLU A 1 543 ? 45.990 -3.107 -19.506 1.00 82.44 543 GLU A CA 1
ATOM 4547 C C . GLU A 1 543 ? 44.874 -2.058 -19.571 1.00 82.44 543 GLU A C 1
ATOM 4549 O O . GLU A 1 543 ? 44.781 -1.178 -18.716 1.00 82.44 543 GLU A O 1
ATOM 4554 N N . TYR A 1 544 ? 43.975 -2.204 -20.546 1.00 79.31 544 TYR A N 1
ATOM 4555 C CA . TYR A 1 544 ? 42.786 -1.382 -20.725 1.00 79.31 544 TYR A CA 1
ATOM 4556 C C . TYR A 1 544 ? 41.894 -1.415 -19.482 1.00 79.31 544 TYR A C 1
ATOM 4558 O O . TYR A 1 544 ? 41.480 -0.370 -18.981 1.00 79.31 544 TYR A O 1
ATOM 4566 N N . THR A 1 545 ? 41.610 -2.608 -18.954 1.00 75.12 545 THR A N 1
ATOM 4567 C CA . THR A 1 545 ? 40.732 -2.758 -17.790 1.00 75.12 545 THR A CA 1
ATOM 4568 C C . THR A 1 545 ? 41.412 -2.243 -16.523 1.00 75.12 545 THR A C 1
ATOM 4570 O O . THR A 1 545 ? 40.812 -1.447 -15.810 1.00 75.12 545 THR A O 1
ATOM 4573 N N . LYS A 1 546 ? 42.696 -2.554 -16.295 1.00 78.56 546 LYS A N 1
ATOM 4574 C CA . LYS A 1 546 ? 43.491 -1.988 -15.188 1.00 78.56 546 LYS A CA 1
ATOM 4575 C C . LYS A 1 546 ? 43.563 -0.455 -15.225 1.00 78.56 546 LYS A C 1
ATOM 4577 O O . LYS A 1 546 ? 43.498 0.173 -14.174 1.00 78.56 546 LYS A O 1
ATOM 4582 N N . LYS A 1 547 ? 43.681 0.153 -16.413 1.00 79.56 547 LYS A N 1
ATOM 4583 C CA . LYS A 1 547 ? 43.782 1.613 -16.597 1.00 79.56 547 LYS A CA 1
ATOM 4584 C C . LYS A 1 547 ? 42.442 2.338 -16.444 1.00 79.56 547 LYS A C 1
ATOM 4586 O O . LYS A 1 547 ? 42.414 3.460 -15.947 1.00 79.56 547 LYS A O 1
ATOM 4591 N N . TYR A 1 548 ? 41.345 1.735 -16.906 1.00 72.56 548 TYR A N 1
ATOM 4592 C CA . TYR A 1 548 ? 40.072 2.440 -17.101 1.00 72.56 548 TYR A CA 1
ATOM 4593 C C . TYR A 1 548 ? 38.886 1.936 -16.272 1.00 72.56 548 TYR A C 1
ATOM 4595 O O . TYR A 1 548 ? 37.878 2.645 -16.242 1.00 72.56 548 TYR A O 1
ATOM 4603 N N . TYR A 1 549 ? 39.004 0.748 -15.672 1.00 71.06 549 TYR A N 1
ATOM 4604 C CA . TYR A 1 549 ? 38.014 0.065 -14.826 1.00 71.06 549 TYR A CA 1
ATOM 4605 C C . TYR A 1 549 ? 38.736 -0.819 -13.770 1.00 71.06 549 TYR A C 1
ATOM 4607 O O . TYR A 1 549 ? 38.521 -2.038 -13.729 1.00 71.06 549 TYR A O 1
ATOM 4615 N N . PRO A 1 550 ? 39.680 -0.267 -12.972 1.00 69.44 550 PRO A N 1
ATOM 4616 C CA . PRO A 1 550 ? 40.526 -1.041 -12.052 1.00 69.44 550 PRO A CA 1
ATOM 4617 C C . PRO A 1 550 ? 39.732 -1.890 -11.047 1.00 69.44 550 PRO A C 1
ATOM 4619 O O . PRO A 1 550 ? 40.192 -2.956 -10.636 1.00 69.44 550 PRO A O 1
ATOM 4622 N N . GLU A 1 551 ? 38.527 -1.449 -10.689 1.00 64.25 551 GLU A N 1
ATOM 4623 C CA . GLU A 1 551 ? 37.571 -2.159 -9.844 1.00 64.25 551 GLU A CA 1
ATOM 4624 C C . GLU A 1 551 ? 37.075 -3.480 -10.464 1.00 64.25 551 GLU A C 1
ATOM 4626 O O . GLU A 1 551 ? 36.856 -4.450 -9.741 1.00 64.25 551 GLU A O 1
ATOM 4631 N N . TRP A 1 552 ? 36.980 -3.579 -11.797 1.00 68.50 552 TRP A N 1
ATOM 4632 C CA . TRP A 1 552 ? 36.619 -4.830 -12.480 1.00 68.50 552 TRP A CA 1
ATOM 4633 C C . TRP A 1 552 ? 37.791 -5.811 -12.560 1.00 68.50 552 TRP A C 1
ATOM 4635 O O . TRP A 1 552 ? 37.575 -7.025 -12.537 1.00 68.50 552 TRP A O 1
ATOM 4645 N N . TRP A 1 553 ? 39.034 -5.317 -12.648 1.00 70.44 553 TRP A N 1
ATOM 4646 C CA . TRP A 1 553 ? 40.200 -6.182 -12.866 1.00 70.44 553 TRP A CA 1
ATOM 4647 C C . TRP A 1 553 ? 40.345 -7.256 -11.779 1.00 70.44 553 TRP A C 1
ATOM 4649 O O . TRP A 1 553 ? 40.506 -8.434 -12.100 1.00 70.44 553 TRP A O 1
ATOM 4659 N N . GLN A 1 554 ? 40.198 -6.873 -10.504 1.00 62.69 554 GLN A N 1
ATOM 4660 C CA . GLN A 1 554 ? 40.304 -7.804 -9.373 1.00 62.69 554 GLN A CA 1
ATOM 4661 C C . GLN A 1 554 ? 39.276 -8.948 -9.415 1.00 62.69 554 GLN A C 1
ATOM 4663 O O . GLN A 1 554 ? 39.412 -9.913 -8.666 1.00 62.69 554 GLN A O 1
ATOM 4668 N N . LEU A 1 555 ? 38.235 -8.834 -10.244 1.00 60.22 555 LEU A N 1
ATOM 4669 C CA . LEU A 1 555 ? 37.127 -9.784 -10.343 1.00 60.22 555 LEU A CA 1
ATOM 4670 C C . LEU A 1 555 ? 37.278 -10.680 -11.574 1.00 60.22 555 LEU A C 1
ATOM 4672 O O . LEU A 1 555 ? 37.042 -11.884 -11.495 1.00 60.22 555 LEU A O 1
ATOM 4676 N N . LEU A 1 556 ? 37.743 -10.101 -12.685 1.00 62.47 556 LEU A N 1
ATOM 4677 C CA . LEU A 1 556 ? 38.101 -10.816 -13.912 1.00 62.47 556 LEU A CA 1
ATOM 4678 C C . LEU A 1 556 ? 39.251 -11.807 -13.670 1.00 62.47 556 LEU A C 1
ATOM 4680 O O . LEU A 1 556 ? 39.183 -12.951 -14.109 1.00 62.47 556 LEU A O 1
ATOM 4684 N N . GLU A 1 557 ? 40.271 -11.399 -12.907 1.00 59.22 557 GLU A N 1
ATOM 4685 C CA . GLU A 1 557 ? 41.437 -12.231 -12.568 1.00 59.22 557 GLU A CA 1
ATOM 4686 C C . GLU A 1 557 ? 41.076 -13.477 -11.729 1.00 59.22 557 GLU A C 1
ATOM 4688 O O . GLU A 1 557 ? 41.781 -14.484 -11.770 1.00 59.22 557 GLU A O 1
ATOM 4693 N N . ARG A 1 558 ? 39.957 -13.446 -10.988 1.00 54.19 558 ARG A N 1
ATOM 4694 C CA . ARG A 1 558 ? 39.580 -14.498 -10.025 1.00 54.19 558 ARG A CA 1
ATOM 4695 C C . ARG A 1 558 ? 38.706 -15.616 -10.596 1.00 54.19 558 ARG A C 1
ATOM 4697 O O . ARG A 1 558 ? 38.555 -16.638 -9.927 1.00 54.19 558 ARG A O 1
ATOM 4704 N N . LYS A 1 559 ? 38.094 -15.453 -11.778 1.00 58.81 559 LYS A N 1
ATOM 4705 C CA . LYS A 1 559 ? 37.119 -16.433 -12.293 1.00 58.81 559 LYS A CA 1
ATOM 4706 C C . LYS A 1 559 ? 37.086 -16.499 -13.823 1.00 58.81 559 LYS A C 1
ATOM 4708 O O . LYS A 1 559 ? 36.682 -15.548 -14.488 1.00 58.81 559 LYS A O 1
ATOM 4713 N N . LYS A 1 560 ? 37.455 -17.659 -14.374 1.00 63.12 560 LYS A N 1
ATOM 4714 C CA . LYS A 1 560 ? 37.153 -18.028 -15.769 1.00 63.12 560 LYS A CA 1
ATOM 4715 C C . LYS A 1 560 ? 35.635 -18.222 -15.941 1.00 63.12 560 LYS A C 1
ATOM 4717 O O . LYS A 1 560 ? 34.975 -18.560 -14.957 1.00 63.12 560 LYS A O 1
ATOM 4722 N N . PRO A 1 561 ? 35.075 -18.012 -17.145 1.00 63.94 561 PRO A N 1
ATOM 4723 C CA . PRO A 1 561 ? 33.692 -18.378 -17.419 1.00 63.94 561 PRO A CA 1
ATOM 4724 C C . PRO A 1 561 ? 33.575 -19.905 -17.411 1.00 63.94 561 PRO A C 1
ATOM 4726 O O . PRO A 1 561 ? 34.551 -20.600 -17.705 1.00 63.94 561 PRO A O 1
ATOM 4729 N N . ASP A 1 562 ? 32.396 -20.412 -17.069 1.00 68.25 562 ASP A N 1
ATOM 4730 C CA . ASP A 1 562 ? 32.132 -21.850 -17.141 1.00 68.25 562 ASP A CA 1
ATOM 4731 C C . ASP A 1 562 ? 32.012 -22.312 -18.604 1.00 68.25 562 ASP A C 1
ATOM 4733 O O . ASP A 1 562 ? 31.594 -21.530 -19.465 1.00 68.25 562 ASP A O 1
ATOM 4737 N N . GLU A 1 563 ? 32.332 -23.572 -18.904 1.00 74.31 563 GLU A N 1
ATOM 4738 C CA . GLU A 1 563 ? 32.181 -24.092 -20.273 1.00 74.31 563 GLU A CA 1
ATOM 4739 C C . GLU A 1 563 ? 30.696 -24.119 -20.679 1.00 74.31 563 GLU A C 1
ATOM 4741 O O . GLU A 1 563 ? 30.358 -23.704 -21.791 1.00 74.31 563 GLU A O 1
ATOM 4746 N N . ASP A 1 564 ? 29.802 -24.428 -19.733 1.00 80.00 564 ASP A N 1
ATOM 4747 C CA . ASP A 1 564 ? 28.347 -24.310 -19.898 1.00 80.00 564 ASP A CA 1
ATOM 4748 C C . ASP A 1 564 ? 27.905 -22.876 -20.236 1.00 80.00 564 ASP A C 1
ATOM 4750 O O . ASP A 1 564 ? 27.046 -22.674 -21.093 1.00 80.00 564 ASP A O 1
ATOM 4754 N N . GLN A 1 565 ? 28.513 -21.854 -19.622 1.00 77.69 565 GLN A N 1
ATOM 4755 C CA . GLN A 1 565 ? 28.175 -20.448 -19.895 1.00 77.69 565 GLN A CA 1
ATOM 4756 C C . GLN A 1 565 ? 28.562 -20.045 -21.320 1.00 77.69 565 GLN A C 1
ATOM 4758 O O . GLN A 1 565 ? 27.821 -19.325 -21.992 1.00 77.69 565 GLN A O 1
ATOM 4763 N N . ILE A 1 566 ? 29.705 -20.539 -21.800 1.00 81.00 566 ILE A N 1
ATOM 4764 C CA . ILE A 1 566 ? 30.134 -20.366 -23.189 1.00 81.00 566 ILE A CA 1
ATOM 4765 C C . ILE A 1 566 ? 29.161 -21.097 -24.132 1.00 81.00 566 ILE A C 1
ATOM 4767 O O . ILE A 1 566 ? 28.730 -20.525 -25.135 1.00 81.00 566 ILE A O 1
ATOM 4771 N N . MET A 1 567 ? 28.781 -22.339 -23.814 1.00 87.25 567 MET A N 1
ATOM 4772 C CA . MET A 1 567 ? 27.860 -23.146 -24.625 1.00 87.25 567 MET A CA 1
ATOM 4773 C C . MET A 1 567 ? 26.472 -22.505 -24.751 1.00 87.25 567 MET A C 1
ATOM 4775 O O . MET A 1 567 ? 25.986 -22.353 -25.871 1.00 87.25 567 MET A O 1
ATOM 4779 N N . GLN A 1 568 ? 25.879 -22.043 -23.648 1.00 87.31 568 GLN A N 1
ATOM 4780 C CA . GLN A 1 568 ? 24.589 -21.337 -23.618 1.00 87.31 568 GLN A CA 1
ATOM 4781 C C . GLN A 1 568 ? 24.578 -20.105 -24.528 1.00 87.31 568 GLN A C 1
ATOM 4783 O O . GLN A 1 568 ? 23.687 -19.940 -25.363 1.00 87.31 568 GLN A O 1
ATOM 4788 N N . VAL A 1 569 ? 25.597 -19.249 -24.413 1.00 85.06 569 VAL A N 1
ATOM 4789 C CA . VAL A 1 569 ? 25.710 -18.018 -25.212 1.00 85.06 569 VAL A CA 1
ATOM 4790 C C . VAL A 1 569 ? 25.808 -18.336 -26.696 1.00 85.06 569 VAL A C 1
ATOM 4792 O O . VAL A 1 569 ? 25.115 -17.723 -27.508 1.00 85.06 569 VAL A O 1
ATOM 4795 N N . ARG A 1 570 ? 26.643 -19.313 -27.062 1.00 89.06 570 ARG A N 1
ATOM 4796 C CA . ARG A 1 570 ? 26.860 -19.693 -28.462 1.00 89.06 570 ARG A CA 1
ATOM 4797 C C . ARG A 1 570 ? 25.649 -20.420 -29.054 1.00 89.06 570 ARG A C 1
ATOM 4799 O O . ARG A 1 570 ? 25.347 -20.204 -30.226 1.00 89.06 570 ARG A O 1
ATOM 4806 N N . ALA A 1 571 ? 24.917 -21.199 -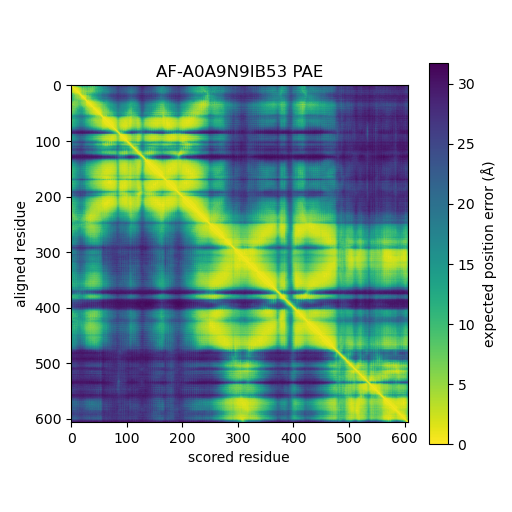28.258 1.00 91.81 571 ALA A N 1
ATOM 4807 C CA . ALA A 1 571 ? 23.665 -21.838 -28.659 1.00 91.81 571 ALA A CA 1
ATOM 4808 C C . ALA A 1 571 ? 22.567 -20.801 -28.944 1.00 91.81 571 ALA A C 1
ATOM 4810 O O . ALA A 1 571 ? 22.031 -20.758 -30.050 1.00 91.81 571 ALA A O 1
ATOM 4811 N N . ILE A 1 572 ? 22.305 -19.894 -27.998 1.00 92.06 572 ILE A N 1
ATOM 4812 C CA . ILE A 1 572 ? 21.319 -18.817 -28.167 1.00 92.06 572 ILE A CA 1
ATOM 4813 C C . ILE A 1 572 ? 21.716 -17.869 -29.311 1.00 92.06 572 ILE A C 1
ATOM 4815 O O . ILE A 1 572 ? 20.864 -17.475 -30.109 1.00 92.06 572 ILE A O 1
ATOM 4819 N N . TRP A 1 573 ? 23.009 -17.559 -29.472 1.00 91.56 573 TRP A N 1
ATOM 4820 C CA . TRP A 1 573 ? 23.504 -16.797 -30.624 1.00 91.56 573 TRP A CA 1
ATOM 4821 C C . TRP A 1 573 ? 23.200 -17.507 -31.946 1.00 91.56 573 TRP A C 1
ATOM 4823 O O . TRP A 1 573 ? 22.718 -16.872 -32.880 1.00 91.56 573 TRP A O 1
ATOM 4833 N N . MET A 1 574 ? 23.419 -18.821 -32.036 1.00 93.56 574 MET A N 1
ATOM 4834 C CA . MET A 1 574 ? 23.143 -19.576 -33.261 1.00 93.56 574 MET A CA 1
ATOM 4835 C C . MET A 1 574 ? 21.671 -19.522 -33.705 1.00 93.56 574 MET A C 1
ATOM 4837 O O . MET A 1 574 ? 21.426 -19.600 -34.909 1.00 93.56 574 MET A O 1
ATOM 4841 N N . HIS A 1 575 ? 20.721 -19.329 -32.782 1.00 93.88 575 HIS A N 1
ATOM 4842 C CA . HIS A 1 575 ? 19.302 -19.106 -33.098 1.00 93.88 575 HIS A CA 1
ATOM 4843 C C . HIS A 1 575 ? 18.958 -17.634 -33.376 1.00 93.88 575 HIS A C 1
ATOM 4845 O O . HIS A 1 575 ? 18.231 -17.347 -34.324 1.00 93.88 575 HIS A O 1
ATOM 4851 N N . LEU A 1 576 ? 19.487 -16.686 -32.592 1.00 92.62 576 LEU A N 1
ATOM 4852 C CA . LEU A 1 576 ? 19.083 -15.270 -32.658 1.00 92.62 576 LEU A CA 1
ATOM 4853 C C . LEU A 1 576 ? 19.942 -14.388 -33.585 1.00 92.62 576 LEU A C 1
ATOM 4855 O O . LEU A 1 576 ? 19.559 -13.255 -33.879 1.00 92.62 576 LEU A O 1
ATOM 4859 N N . LYS A 1 577 ? 21.097 -14.855 -34.075 1.00 91.81 577 LYS A N 1
ATOM 4860 C CA . LYS A 1 577 ? 22.082 -14.005 -34.776 1.00 91.81 577 LYS A CA 1
ATOM 4861 C C . LYS A 1 577 ? 21.535 -13.190 -35.950 1.00 91.81 577 LYS A C 1
ATOM 4863 O O . LYS A 1 577 ? 21.933 -12.043 -36.115 1.00 91.81 577 LYS A O 1
ATOM 4868 N N . THR A 1 578 ? 20.617 -13.727 -36.754 1.00 91.06 578 THR A N 1
ATOM 4869 C CA . THR A 1 578 ? 20.049 -13.001 -37.906 1.00 91.06 578 THR A CA 1
ATOM 4870 C C . THR A 1 578 ? 19.186 -11.819 -37.455 1.00 91.06 578 THR A C 1
ATOM 4872 O O . THR A 1 578 ? 19.296 -10.726 -38.011 1.00 91.06 578 THR A O 1
ATOM 4875 N N . GLU A 1 579 ? 18.386 -12.019 -36.406 1.00 91.69 579 GLU A N 1
ATOM 4876 C CA . GLU A 1 579 ? 17.578 -10.986 -35.751 1.00 91.69 579 GLU A CA 1
ATOM 4877 C C . GLU A 1 579 ? 18.485 -9.903 -35.141 1.00 91.69 579 GLU A C 1
ATOM 4879 O O . GLU A 1 579 ? 18.316 -8.713 -35.410 1.00 91.69 579 GLU A O 1
ATOM 4884 N N . LEU A 1 580 ? 19.513 -10.317 -34.395 1.00 89.56 580 LEU A N 1
ATOM 4885 C CA . LEU A 1 580 ? 20.402 -9.425 -33.648 1.00 89.56 580 LEU A CA 1
ATOM 4886 C C . LEU A 1 580 ? 21.374 -8.641 -34.540 1.00 89.56 580 LEU A C 1
ATOM 4888 O O . LEU A 1 580 ? 21.542 -7.437 -34.343 1.00 89.56 580 LEU A O 1
ATOM 4892 N N . CYS A 1 581 ? 21.969 -9.268 -35.560 1.00 89.75 581 CYS A N 1
ATOM 4893 C CA . CYS A 1 581 ? 22.790 -8.566 -36.548 1.00 89.75 581 CYS A CA 1
ATOM 4894 C C . CYS A 1 581 ? 21.978 -7.496 -37.292 1.00 89.75 581 CYS A C 1
ATOM 4896 O O . CYS A 1 581 ? 22.479 -6.390 -37.498 1.00 89.75 581 CYS A O 1
ATOM 4898 N N . SER A 1 582 ? 20.712 -7.780 -37.620 1.00 89.00 582 SER A N 1
ATOM 4899 C CA . SER A 1 582 ? 19.799 -6.788 -38.197 1.00 89.00 582 SER A CA 1
ATOM 4900 C C . SER A 1 582 ? 19.466 -5.670 -37.198 1.00 89.00 582 SER A C 1
ATOM 4902 O O . SER A 1 582 ? 19.637 -4.493 -37.516 1.00 89.00 582 SER A O 1
ATOM 4904 N N . LYS A 1 583 ? 19.046 -6.019 -35.971 1.00 86.12 583 LYS A N 1
ATOM 4905 C CA . LYS A 1 583 ? 18.643 -5.073 -34.912 1.00 86.12 583 LYS A CA 1
ATOM 4906 C C . LYS A 1 583 ? 19.765 -4.105 -34.520 1.00 86.12 583 LYS A C 1
ATOM 4908 O O . LYS A 1 583 ? 19.509 -2.917 -34.340 1.00 86.12 583 LYS A O 1
ATOM 4913 N N . PHE A 1 584 ? 21.000 -4.597 -34.415 1.00 82.75 584 PHE A N 1
ATOM 4914 C CA . PHE A 1 584 ? 22.157 -3.834 -33.931 1.00 82.75 584 PHE A CA 1
ATOM 4915 C C . PHE A 1 584 ? 23.156 -3.429 -35.031 1.00 82.75 584 PHE A C 1
ATOM 4917 O O . PHE A 1 584 ? 24.225 -2.909 -34.717 1.00 82.75 584 PHE A O 1
ATOM 4924 N N . ASN A 1 585 ? 22.808 -3.592 -36.318 1.00 83.88 585 ASN A N 1
ATOM 4925 C CA . ASN A 1 585 ? 23.637 -3.175 -37.464 1.00 83.88 585 ASN A CA 1
ATOM 4926 C C . ASN A 1 585 ? 25.039 -3.830 -37.452 1.00 83.88 585 ASN A C 1
ATOM 4928 O O . ASN A 1 585 ? 26.049 -3.169 -37.710 1.00 83.88 585 ASN A O 1
ATOM 4932 N N . MET A 1 586 ? 25.081 -5.125 -37.122 1.00 86.31 586 MET A N 1
ATOM 4933 C CA . MET A 1 586 ? 26.298 -5.936 -36.996 1.00 86.31 586 MET A CA 1
ATOM 4934 C C . MET A 1 586 ? 26.481 -6.870 -38.199 1.00 86.31 586 MET A C 1
ATOM 4936 O O . MET A 1 586 ? 25.520 -7.253 -38.863 1.00 86.31 586 MET A O 1
ATOM 4940 N N . VAL A 1 587 ? 27.720 -7.290 -38.445 1.00 88.50 587 VAL A N 1
ATOM 4941 C CA . VAL A 1 587 ? 28.071 -8.323 -39.427 1.00 88.50 587 VAL A CA 1
ATOM 4942 C C . VAL A 1 587 ? 28.104 -9.686 -38.735 1.00 88.50 587 VAL A C 1
ATOM 4944 O O . VAL A 1 587 ? 28.727 -9.836 -37.682 1.00 88.50 587 VAL A O 1
ATOM 4947 N N . ASP A 1 588 ? 27.459 -10.688 -39.341 1.00 88.38 588 ASP A N 1
ATOM 4948 C CA . ASP A 1 588 ? 27.551 -12.085 -38.907 1.00 88.38 588 ASP A CA 1
ATOM 4949 C C . ASP A 1 588 ? 28.950 -12.643 -39.213 1.00 88.38 588 ASP A C 1
ATOM 4951 O O . ASP A 1 588 ? 29.248 -13.077 -40.326 1.00 88.38 588 ASP A O 1
ATOM 4955 N N . SER A 1 589 ? 29.813 -12.622 -38.199 1.00 85.50 589 SER A N 1
ATOM 4956 C CA . SER A 1 589 ? 31.162 -13.193 -38.215 1.00 85.50 589 SER A CA 1
ATOM 4957 C C . SER A 1 589 ? 31.237 -14.565 -37.525 1.00 85.50 589 SER A C 1
ATOM 4959 O O . SER A 1 589 ? 32.294 -14.943 -37.018 1.00 85.50 589 SER A O 1
ATOM 4961 N N . THR A 1 590 ? 30.127 -15.313 -37.458 1.00 88.88 590 THR A N 1
ATOM 4962 C CA . THR A 1 590 ? 30.057 -16.582 -36.711 1.00 88.88 590 THR A CA 1
ATOM 4963 C C . THR A 1 590 ? 30.934 -17.680 -37.338 1.00 88.88 590 THR A C 1
ATOM 4965 O O . THR A 1 590 ? 30.790 -17.965 -38.532 1.00 88.88 590 THR A O 1
ATOM 4968 N N . PRO A 1 591 ? 31.797 -18.371 -36.564 1.00 89.56 591 PRO A N 1
ATOM 4969 C CA . PRO A 1 591 ? 32.568 -19.508 -37.064 1.00 89.56 591 PRO A CA 1
ATOM 4970 C C . PRO A 1 591 ? 31.671 -20.638 -37.592 1.00 89.56 591 PRO A C 1
ATOM 4972 O O . PRO A 1 591 ? 30.717 -21.057 -36.939 1.00 89.56 591 PRO A O 1
ATOM 4975 N N . LYS A 1 592 ? 31.993 -21.174 -38.778 1.00 86.62 592 LYS A N 1
ATOM 4976 C CA . LYS A 1 592 ? 31.135 -22.137 -39.503 1.00 86.62 592 LYS A CA 1
ATOM 4977 C C . LYS A 1 592 ? 30.802 -23.414 -38.719 1.00 86.62 592 LYS A C 1
ATOM 4979 O O . LYS A 1 592 ? 29.771 -24.026 -38.974 1.00 86.62 592 LYS A O 1
ATOM 4984 N N . ASN A 1 593 ? 31.661 -23.825 -37.789 1.00 91.06 593 ASN A N 1
ATOM 4985 C CA . ASN A 1 593 ? 31.453 -25.011 -36.961 1.00 91.06 593 ASN A CA 1
ATOM 4986 C C . ASN A 1 593 ? 30.393 -24.812 -35.863 1.00 91.06 593 ASN A C 1
ATOM 4988 O O . ASN A 1 593 ? 29.747 -25.784 -35.485 1.00 91.06 593 ASN A O 1
ATOM 4992 N N . TRP A 1 594 ? 30.131 -23.576 -35.416 1.00 91.50 594 TRP A N 1
ATOM 4993 C CA . TRP A 1 594 ? 29.207 -23.296 -34.305 1.00 91.50 594 TRP A CA 1
ATOM 4994 C C . TRP A 1 594 ? 27.774 -23.782 -34.559 1.00 91.50 594 TRP A C 1
ATOM 4996 O O . TRP A 1 594 ? 27.084 -24.165 -33.619 1.00 91.50 594 TRP A O 1
ATOM 5006 N N . HIS A 1 595 ? 27.334 -23.850 -35.820 1.00 89.44 595 HIS A N 1
ATOM 5007 C CA . HIS A 1 595 ? 26.030 -24.426 -36.153 1.00 89.44 595 HIS A CA 1
ATOM 5008 C C . HIS A 1 595 ? 25.956 -25.925 -35.829 1.00 89.44 595 HIS A C 1
ATOM 5010 O O . HIS A 1 595 ? 24.931 -26.404 -35.358 1.00 89.44 595 HIS A O 1
ATOM 5016 N N . ARG A 1 596 ? 27.023 -26.690 -36.071 1.00 91.00 596 ARG A N 1
ATOM 5017 C CA . ARG A 1 596 ? 27.080 -28.098 -35.654 1.00 91.00 596 ARG A CA 1
ATOM 5018 C C . ARG A 1 596 ? 27.226 -28.185 -34.134 1.00 91.00 596 ARG A C 1
ATOM 5020 O O . ARG A 1 596 ? 26.522 -28.958 -33.494 1.00 91.00 596 ARG A O 1
ATOM 5027 N N . ASP A 1 597 ? 28.125 -27.372 -33.589 1.00 91.25 597 ASP A N 1
ATOM 5028 C CA . ASP A 1 597 ? 28.628 -27.519 -32.223 1.00 91.25 597 ASP A CA 1
ATOM 5029 C C . ASP A 1 597 ? 27.653 -27.002 -31.149 1.00 91.25 597 ASP A C 1
ATOM 5031 O O . ASP A 1 597 ? 27.693 -27.510 -30.035 1.00 91.25 597 ASP A O 1
ATOM 5035 N N . TYR A 1 598 ? 26.762 -26.046 -31.469 1.00 93.19 598 TYR A N 1
ATOM 5036 C CA . TYR A 1 598 ? 25.899 -25.389 -30.470 1.00 93.19 598 TYR A CA 1
ATOM 5037 C C . TYR A 1 598 ? 24.410 -25.240 -30.831 1.00 93.19 598 TYR A C 1
ATOM 5039 O O . TYR A 1 598 ? 23.598 -25.111 -29.922 1.00 93.19 598 TYR A O 1
ATOM 5047 N N . TYR A 1 599 ? 24.005 -25.257 -32.111 1.00 90.81 599 TYR A N 1
ATOM 5048 C CA . TYR A 1 599 ? 22.594 -25.004 -32.492 1.00 90.81 599 TYR A CA 1
ATOM 5049 C C . TYR A 1 599 ? 21.607 -25.999 -31.851 1.00 90.81 599 TYR A C 1
ATOM 5051 O O . TYR A 1 599 ? 20.494 -25.633 -31.484 1.00 90.81 599 TYR A O 1
ATOM 5059 N N . HIS A 1 600 ? 22.042 -27.249 -31.681 1.00 91.00 600 HIS A N 1
ATOM 5060 C CA . HIS A 1 600 ? 21.250 -28.350 -31.131 1.00 91.00 600 HIS A CA 1
ATOM 5061 C C . HIS A 1 600 ? 21.074 -28.309 -29.599 1.00 91.00 600 HIS A C 1
ATOM 5063 O O . HIS A 1 600 ? 20.392 -29.174 -29.059 1.00 91.00 600 HIS A O 1
ATOM 5069 N N . LEU A 1 601 ? 21.711 -27.360 -28.901 1.00 91.12 601 LEU A N 1
ATOM 5070 C CA . LEU A 1 601 ? 21.672 -27.256 -27.437 1.00 91.12 601 LEU A CA 1
ATOM 5071 C C . LEU A 1 601 ? 20.518 -26.388 -26.914 1.00 91.12 601 LEU A C 1
ATOM 5073 O O . LEU A 1 601 ? 20.269 -26.398 -25.715 1.00 91.12 601 LEU A O 1
ATOM 5077 N N . ALA A 1 602 ? 19.865 -25.604 -27.777 1.00 87.31 602 ALA A N 1
ATOM 5078 C CA . ALA A 1 602 ? 18.857 -24.626 -27.373 1.00 87.31 602 ALA A CA 1
ATOM 5079 C C . ALA A 1 602 ? 17.454 -24.969 -27.875 1.00 87.31 602 ALA A C 1
ATOM 5081 O O . ALA A 1 602 ? 17.267 -25.346 -29.034 1.00 87.31 602 ALA A O 1
ATOM 5082 N N . GLU A 1 603 ? 16.474 -24.798 -26.988 1.00 78.88 603 GLU A N 1
ATOM 5083 C CA . GLU A 1 603 ? 15.070 -25.091 -27.256 1.00 78.88 603 GLU A CA 1
ATOM 5084 C C . GLU A 1 603 ? 14.381 -23.884 -27.900 1.00 78.88 603 GLU A C 1
ATOM 5086 O O . GLU A 1 603 ? 14.233 -22.814 -27.298 1.00 78.88 603 GLU A O 1
ATOM 5091 N N . SER A 1 604 ? 13.952 -24.083 -29.145 1.00 64.62 604 SER A N 1
ATOM 5092 C CA . SER A 1 604 ? 12.999 -23.229 -29.847 1.00 64.62 604 SER A CA 1
ATOM 5093 C C . SER A 1 604 ? 11.599 -23.837 -29.748 1.00 64.62 604 SER A C 1
ATOM 5095 O O . SER A 1 604 ? 11.342 -24.888 -30.343 1.00 64.62 604 SER A O 1
ATOM 5097 N N . GLU A 1 605 ? 10.693 -23.166 -29.036 1.00 52.94 605 GLU A N 1
ATOM 5098 C CA . GLU A 1 605 ? 9.255 -23.432 -29.167 1.00 52.94 605 GLU A CA 1
ATOM 5099 C C . GLU A 1 605 ? 8.830 -23.115 -30.621 1.00 52.94 605 GLU A C 1
ATOM 5101 O O . GLU A 1 605 ? 9.370 -22.187 -31.234 1.00 52.94 605 GLU A O 1
ATOM 5106 N N . TYR A 1 606 ? 7.947 -23.946 -31.188 1.00 41.88 606 TYR A N 1
ATOM 5107 C CA . TYR A 1 606 ? 7.554 -23.971 -32.611 1.00 41.88 606 TYR A CA 1
ATOM 5108 C C . TYR A 1 606 ? 6.126 -23.454 -32.823 1.00 41.88 606 TYR A C 1
ATOM 5110 O O . TYR A 1 606 ? 5.250 -23.854 -32.023 1.00 41.88 606 TYR A O 1
#

Radius of gyration: 34.55 Å; Cα contacts (8 Å, |Δi|>4): 567; chains: 1; bounding box: 84×62×100 Å

Sequence (606 aa):
EMRIGKKVGKILSDNKEKTPEEFKAIFSKSKCDELFNEEWSEVKKDQDAFLRTMTKEMKSLEQHVVNSFNEAIINGHGIVNNDRGDVKEKQKFAKRFWKKLLKPATLIRSNFLDQFVDDVKVKIKWYNMYDNSSEEFKKSVINRIKAKIEETSTQICNELRSRNALAIEFNQPLDWLRKLCDNIYNVITEFSKFTIEINDYSLIEQYLRLQVFDTLVYNTERWNRSQQDNLEKLREDLLKCFHDILSNSSYENIATQLFRYVSQSVELTLVIQQQLIWEVLKEYSKNHWMSEDRNFTRYAYERSFGSYNVEKSRNYINDPISFMISLFEEEIDVIKNARIERRLEEIEKAMYDALKELGEIISDWQQRVPTTTPYENFSLEEIFQRTEIRDDAEPSSSLESSKIISPENLIEDAIRILGKCTISSPQDFYVKLKEEYNKYVTEFQNLWKEKQADICRKSMVMEVENFKLIYSKEIMGCRHTSKCELPEHEINTNHRASFHLMSCFTGVQARDTKNANLIICNEPDNYRYHYIKQDDEKLLFEEYTKKYYPEWWQLLERKKPDEDQIMQVRAIWMHLKTELCSKFNMVDSTPKNWHRDYYHLAESEY

pLDDT: mean 77.63, std 14.53, range [31.83, 95.69]